Protein 4PD6 (pdb70)

Secondary structure (DSSP, 8-state):
-HHHHHHHHHHHHHHT-S-GGG--HHHHHHHHHHHHHHHHHHHTSHHHHHHHHHHHHHHHHHHHHHHHHHHHHHGGGGSTHHHHHHGGGG--HHHHTHHHHHHHHHHHHHHHHTTHHHHHHHHHHHHHHHHH---HHHHHHHHHTTTS-TTTGGGGGGGGSTT--HHHHHHHHHHHHS---HHHHHHHHHTT--HHHHHHHHHHHHHHHHHHHHHHS---S------SSHHHHHHHHHHHHHHHHHHHHHHHHHHHHHHHHHHHHHHHHHHTTT-TT--HHHHHHHHHHHHHHHTT--TTTHHHHHHHHHHHHHT-HHHHHHHHGGGGSTT-SS---HHHHHHHHHHT-S--STHHHHHHHHHHHHH-GGGHHHHHHHHHHHHHHHHHHHHHHHHHHHHH-

Nearest PDB structures (foldseek):
  4pd7-assembly1_A  TM=1.002E+00  e=6.234E-53  Vibrio cholerae O1 biovar El Tor str. N16961
  4pb1-assembly1_A  TM=1.002E+00  e=1.400E-52  Vibrio cholerae O1 biovar El Tor str. N16961
  5l2b-assembly1_B  TM=9.931E-01  e=7.502E-42  Neisseria wadsworthii 9715
  5u9w-assembly1_B  TM=9.889E-01  e=5.781E-40  Neisseria wadsworthii 9715
  5l2b-assembly1_C  TM=7.437E-01  e=1.881E-34  Neisseria wadsworthii 9715

Structure (mmCIF, N/CA/C/O backbone):
data_4PD6
#
_entry.id   4PD6
#
_cell.length_a   119.650
_cell.length_b   119.650
_cell.length_c   83.110
_cell.angle_alpha   90.00
_cell.angle_beta   90.00
_cell.angle_gamma   120.00
#
_symmetry.space_group_name_H-M   'P 63'
#
loop_
_entity.id
_entity.type
_entity.pdbx_description
1 polymer 'NupC family protein'
2 non-polymer URIDINE
3 non-polymer 'SODIUM ION'
4 non-polymer DECYL-BETA-D-MALTOPYRANOSIDE
5 water water
#
loop_
_atom_site.group_PDB
_atom_site.id
_atom_site.type_symbol
_atom_site.label_atom_id
_atom_site.label_alt_id
_atom_site.label_comp_id
_atom_site.label_asym_id
_atom_site.label_entity_id
_atom_site.label_seq_id
_atom_site.pdbx_PDB_ins_code
_atom_site.Cartn_x
_atom_site.Cartn_y
_atom_site.Cartn_z
_atom_site.occupancy
_atom_site.B_iso_or_equiv
_atom_site.auth_seq_id
_atom_site.auth_comp_id
_atom_site.auth_asym_id
_atom_site.auth_atom_id
_atom_site.pdbx_PDB_model_num
ATOM 1 N N . MET A 1 11 ? 38.484 8.935 1.717 1.00 78.93 5 MET A N 1
ATOM 2 C CA . MET A 1 11 ? 39.840 8.526 1.373 1.00 77.86 5 MET A CA 1
ATOM 3 C C . MET A 1 11 ? 39.828 7.247 0.538 1.00 75.56 5 MET A C 1
ATOM 4 O O . MET A 1 11 ? 40.706 7.031 -0.298 1.00 69.64 5 MET A O 1
ATOM 9 N N . SER A 1 12 ? 38.828 6.403 0.770 1.00 70.15 6 SER A N 1
ATOM 10 C CA . SER A 1 12 ? 38.675 5.173 0.002 1.00 62.92 6 SER A CA 1
ATOM 11 C C . SER A 1 12 ? 38.197 5.478 -1.415 1.00 62.21 6 SER A C 1
ATOM 12 O O . SER A 1 12 ? 38.710 4.922 -2.386 1.00 60.70 6 SER A O 1
ATOM 15 N N . CYS A 1 13 ? 37.218 6.372 -1.524 1.00 118.32 7 CYS A N 1
ATOM 16 C CA . CYS A 1 13 ? 36.668 6.754 -2.820 1.00 114.93 7 CYS A CA 1
ATOM 17 C C . CYS A 1 13 ? 37.706 7.474 -3.674 1.00 116.54 7 CYS A C 1
ATOM 18 O O . CYS A 1 13 ? 37.687 7.377 -4.901 1.00 118.12 7 CYS A O 1
ATOM 21 N N . CYS A 1 14 ? 38.609 8.200 -3.022 1.00 110.94 8 CYS A N 1
ATOM 22 C CA . CYS A 1 14 ? 39.725 8.821 -3.722 1.00 112.72 8 CYS A CA 1
ATOM 23 C C . CYS A 1 14 ? 40.690 7.745 -4.198 1.00 108.64 8 CYS A C 1
ATOM 24 O O . CYS A 1 14 ? 41.265 7.845 -5.281 1.00 103.43 8 CYS A O 1
ATOM 27 N N . GLY A 1 15 ? 40.855 6.713 -3.376 1.00 60.43 9 GLY A N 1
ATOM 28 C CA . GLY A 1 15 ? 41.683 5.575 -3.728 1.00 58.42 9 GLY A CA 1
ATOM 29 C C . GLY A 1 15 ? 41.166 4.892 -4.978 1.00 52.48 9 GLY A C 1
ATOM 30 O O . GLY A 1 15 ? 41.931 4.615 -5.901 1.00 51.58 9 GLY A O 1
ATOM 31 N N . MET A 1 16 ? 39.861 4.635 -5.010 1.00 46.13 10 MET A N 1
ATOM 32 C CA . MET A 1 16 ? 39.228 3.991 -6.157 1.00 48.88 10 MET A CA 1
ATOM 33 C C . MET A 1 16 ? 39.395 4.824 -7.421 1.00 52.95 10 MET A C 1
ATOM 34 O O . MET A 1 16 ? 39.670 4.287 -8.493 1.00 52.00 10 MET A O 1
ATOM 39 N N . ALA A 1 17 ? 39.232 6.138 -7.286 1.00 46.61 11 ALA A N 1
ATOM 40 C CA . ALA A 1 17 ? 39.349 7.053 -8.417 1.00 45.45 11 ALA A CA 1
ATOM 41 C C . ALA A 1 17 ? 40.763 7.064 -8.986 1.00 40.76 11 ALA A C 1
ATOM 42 O O . ALA A 1 17 ? 40.952 7.069 -10.202 1.00 40.45 11 ALA A O 1
ATOM 44 N N . VAL A 1 18 ? 41.755 7.072 -8.101 1.00 41.69 12 VAL A N 1
ATOM 45 C CA . VAL A 1 18 ? 43.154 7.081 -8.519 1.00 44.58 12 VAL A CA 1
ATOM 46 C C . VAL A 1 18 ? 43.524 5.783 -9.245 1.00 45.98 12 VAL A C 1
ATOM 47 O O . VAL A 1 18 ? 44.209 5.810 -10.270 1.00 42.65 12 VAL A O 1
ATOM 51 N N . LEU A 1 19 ? 43.060 4.653 -8.718 1.00 44.93 13 LEU A N 1
ATOM 52 C CA . LEU A 1 19 ? 43.315 3.356 -9.341 1.00 42.78 13 LEU A CA 1
ATOM 53 C C . LEU A 1 19 ? 42.715 3.296 -10.744 1.00 42.27 13 LEU A C 1
ATOM 54 O O . LEU A 1 19 ? 43.375 2.872 -11.694 1.00 40.68 13 LEU A O 1
ATOM 59 N N . LEU A 1 20 ? 41.464 3.732 -10.865 1.00 46.20 14 LEU A N 1
ATOM 60 C CA . LEU A 1 20 ? 40.791 3.788 -12.159 1.00 43.00 14 LEU A CA 1
ATOM 61 C C . LEU A 1 20 ? 41.518 4.732 -13.108 1.00 44.71 14 LEU A C 1
ATOM 62 O O . LEU A 1 20 ? 41.664 4.445 -14.298 1.00 42.80 14 LEU A O 1
ATOM 67 N N . GLY A 1 21 ? 41.981 5.856 -12.570 1.00 44.15 15 GLY A N 1
ATOM 68 C CA . GLY A 1 21 ? 42.664 6.863 -13.361 1.00 41.58 15 GLY A CA 1
ATOM 69 C C . GLY A 1 21 ? 43.990 6.386 -13.916 1.00 43.57 15 GLY A C 1
ATOM 70 O O . GLY A 1 21 ? 44.336 6.694 -15.056 1.00 46.93 15 GLY A O 1
ATOM 71 N N . ILE A 1 22 ? 44.736 5.641 -13.105 1.00 46.61 16 ILE A N 1
ATOM 72 C CA . ILE A 1 22 ? 46.006 5.066 -13.539 1.00 42.83 16 ILE A CA 1
ATOM 73 C C . ILE A 1 22 ? 45.791 4.158 -14.746 1.00 39.50 16 ILE A C 1
ATOM 74 O O . ILE A 1 22 ? 46.542 4.210 -15.720 1.00 40.72 16 ILE A O 1
ATOM 79 N N . ALA A 1 23 ? 44.745 3.340 -14.678 1.00 42.68 17 ALA A N 1
ATOM 80 C CA . ALA A 1 23 ? 44.404 2.422 -15.758 1.00 42.54 17 ALA A CA 1
ATOM 81 C C . ALA A 1 23 ? 44.054 3.172 -17.041 1.00 41.52 17 ALA A C 1
ATOM 82 O O . ALA A 1 23 ? 44.449 2.766 -18.133 1.00 37.04 17 ALA A O 1
ATOM 84 N N . VAL A 1 24 ? 43.305 4.264 -16.903 1.00 41.94 18 VAL A N 1
ATOM 85 C CA . VAL A 1 24 ? 42.932 5.080 -18.054 1.00 44.35 18 VAL A CA 1
ATOM 86 C C . VAL A 1 24 ? 44.168 5.726 -18.671 1.00 44.70 18 VAL A C 1
ATOM 87 O O . VAL A 1 24 ? 44.315 5.765 -19.891 1.00 46.10 18 VAL A O 1
ATOM 91 N N . LEU A 1 25 ? 45.062 6.219 -17.820 1.00 43.88 19 LEU A N 1
ATOM 92 C CA . LEU A 1 25 ? 46.312 6.813 -18.283 1.00 48.79 19 LEU A CA 1
ATOM 93 C C . LEU A 1 25 ? 47.163 5.815 -19.065 1.00 49.52 19 LEU A C 1
ATOM 94 O O . LEU A 1 25 ? 47.875 6.187 -19.998 1.00 51.89 19 LEU A O 1
ATOM 99 N N . LEU A 1 26 ? 47.081 4.544 -18.681 1.00 50.45 20 LEU A N 1
ATOM 100 C CA . LEU A 1 26 ? 47.915 3.507 -19.281 1.00 45.69 20 LEU A CA 1
ATOM 101 C C . LEU A 1 26 ? 47.225 2.797 -20.440 1.00 41.47 20 LEU A C 1
ATOM 102 O O . LEU A 1 26 ? 47.815 1.920 -21.070 1.00 41.18 20 LEU A O 1
ATOM 107 N N . SER A 1 27 ? 45.983 3.180 -20.718 1.00 42.95 21 SER A N 1
ATOM 108 C CA . SER A 1 27 ? 45.180 2.527 -21.751 1.00 42.21 21 SER A CA 1
ATOM 109 C C . SER A 1 27 ? 45.839 2.547 -23.127 1.00 42.08 21 SER A C 1
ATOM 110 O O . SER A 1 27 ? 46.518 3.508 -23.488 1.00 49.21 21 SER A O 1
ATOM 113 N N . SER A 1 28 ? 45.630 1.477 -23.891 1.00 46.06 22 SER A N 1
ATOM 114 C CA . SER A 1 28 ? 46.132 1.405 -25.259 1.00 46.04 22 SER A CA 1
ATOM 115 C C . SER A 1 28 ? 45.367 2.376 -26.150 1.00 51.30 22 SER A C 1
ATOM 116 O O . SER A 1 28 ? 45.880 2.832 -27.171 1.00 47.74 22 SER A O 1
ATOM 119 N N . ASN A 1 29 ? 44.134 2.676 -25.750 1.00 46.69 23 ASN A N 1
ATOM 120 C CA . ASN A 1 29 ? 43.273 3.614 -26.466 1.00 43.69 23 ASN A CA 1
ATOM 121 C C . ASN A 1 29 ? 42.078 4.010 -25.602 1.00 45.16 23 ASN A C 1
ATOM 122 O O . ASN A 1 29 ? 41.069 3.305 -25.566 1.00 45.77 23 ASN A O 1
ATOM 127 N N . ARG A 1 30 ? 42.194 5.144 -24.917 1.00 52.74 24 ARG A N 1
ATOM 128 C CA . ARG A 1 30 ? 41.146 5.623 -24.017 1.00 49.50 24 ARG A CA 1
ATOM 129 C C . ARG A 1 30 ? 39.815 5.843 -24.726 1.00 48.57 24 ARG A C 1
ATOM 130 O O . ARG A 1 30 ? 38.752 5.712 -24.120 1.00 54.18 24 ARG A O 1
ATOM 138 N N . LYS A 1 31 ? 39.874 6.177 -26.010 1.00 44.24 25 LYS A N 1
ATOM 139 C CA . LYS A 1 31 ? 38.665 6.466 -26.774 1.00 51.56 25 LYS A CA 1
ATOM 140 C C . LYS A 1 31 ? 37.899 5.199 -27.142 1.00 50.26 25 LYS A C 1
ATOM 141 O O . LYS A 1 31 ? 36.705 5.252 -27.437 1.00 57.66 25 LYS A O 1
ATOM 143 N N . ALA A 1 32 ? 38.588 4.062 -27.121 1.00 51.79 26 ALA A N 1
ATOM 144 C CA . ALA A 1 32 ? 37.968 2.786 -27.458 1.00 45.03 26 ALA A CA 1
ATOM 145 C C . ALA A 1 32 ? 37.339 2.135 -26.231 1.00 45.84 26 ALA A C 1
ATOM 146 O O . ALA A 1 32 ? 36.663 1.111 -26.340 1.00 48.63 26 ALA A O 1
ATOM 148 N N . ILE A 1 33 ? 37.563 2.735 -25.065 1.00 41.96 27 ILE A N 1
ATOM 149 C CA . ILE A 1 33 ? 37.029 2.210 -23.812 1.00 45.34 27 ILE A CA 1
ATOM 150 C C . ILE A 1 33 ? 35.506 2.156 -23.830 1.00 48.71 27 ILE A C 1
ATOM 151 O O . ILE A 1 33 ? 34.838 3.170 -24.037 1.00 56.27 27 ILE A O 1
ATOM 156 N N . ASN A 1 34 ? 34.966 0.959 -23.617 1.00 47.69 28 ASN A N 1
ATOM 157 C CA . ASN A 1 34 ? 33.524 0.752 -23.570 1.00 42.89 28 ASN A CA 1
ATOM 158 C C . ASN A 1 34 ? 32.991 1.017 -22.166 1.00 49.20 28 ASN A C 1
ATOM 159 O O . ASN A 1 34 ? 33.289 0.276 -21.229 1.00 52.29 28 ASN A O 1
ATOM 164 N N . LEU A 1 35 ? 32.195 2.074 -22.031 1.00 45.92 29 LEU A N 1
ATOM 165 C CA . LEU A 1 35 ? 31.705 2.516 -20.728 1.00 46.49 29 LEU A CA 1
ATOM 166 C C . LEU A 1 35 ? 30.738 1.519 -20.095 1.00 44.01 29 LEU A C 1
ATOM 167 O O . LEU A 1 35 ? 30.658 1.421 -18.871 1.00 44.35 29 LEU A O 1
ATOM 172 N N . ARG A 1 36 ? 29.996 0.793 -20.923 1.00 48.51 30 ARG A N 1
ATOM 173 C CA . ARG A 1 36 ? 29.114 -0.252 -20.417 1.00 52.52 30 ARG A CA 1
ATOM 174 C C . ARG A 1 36 ? 29.937 -1.364 -19.780 1.00 50.28 30 ARG A C 1
ATOM 175 O O . ARG A 1 36 ? 29.626 -1.838 -18.688 1.00 47.99 30 ARG A O 1
ATOM 183 N N . THR A 1 37 ? 30.995 -1.767 -20.474 1.00 46.19 31 THR A N 1
ATOM 184 C CA . THR A 1 37 ? 31.850 -2.854 -20.017 1.00 43.75 31 THR A CA 1
ATOM 185 C C . THR A 1 37 ? 32.561 -2.513 -18.711 1.00 46.09 31 THR A C 1
ATOM 186 O O . THR A 1 37 ? 32.439 -3.240 -17.726 1.00 44.68 31 THR A O 1
ATOM 190 N N . VAL A 1 38 ? 33.295 -1.403 -18.703 1.00 38.53 32 VAL A N 1
ATOM 191 C CA . VAL A 1 38 ? 34.088 -1.030 -17.536 1.00 40.38 32 VAL A CA 1
ATOM 192 C C . VAL A 1 38 ? 33.232 -0.420 -16.430 1.00 43.28 32 VAL A C 1
ATOM 193 O O . VAL A 1 38 ? 33.573 -0.515 -15.253 1.00 44.24 32 VAL A O 1
ATOM 197 N N . GLY A 1 39 ? 32.119 0.200 -16.802 1.00 47.30 33 GLY A N 1
ATOM 198 C CA . GLY A 1 39 ? 31.211 0.745 -15.813 1.00 40.64 33 GLY A CA 1
ATOM 199 C C . GLY A 1 39 ? 30.505 -0.386 -15.093 1.00 45.05 33 GLY A C 1
ATOM 200 O O . GLY A 1 39 ? 30.369 -0.376 -13.871 1.00 44.86 33 GLY A O 1
ATOM 201 N N . GLY A 1 40 ? 30.061 -1.373 -15.862 1.00 39.18 34 GLY A N 1
ATOM 202 C CA . GLY A 1 40 ? 29.398 -2.533 -15.297 1.00 43.13 34 GLY A CA 1
ATOM 203 C C . GLY A 1 40 ? 30.334 -3.412 -14.486 1.00 45.77 34 GLY A C 1
ATOM 204 O O . GLY A 1 40 ? 29.935 -3.971 -13.464 1.00 44.32 34 GLY A O 1
ATOM 205 N N . ALA A 1 41 ? 31.579 -3.534 -14.941 1.00 42.88 35 ALA A N 1
ATOM 206 C CA . ALA A 1 41 ? 32.568 -4.366 -14.261 1.00 39.52 35 ALA A CA 1
ATOM 207 C C . ALA A 1 41 ? 32.877 -3.820 -12.872 1.00 40.26 35 ALA A C 1
ATOM 208 O O . ALA A 1 41 ? 32.919 -4.570 -11.899 1.00 40.72 35 ALA A O 1
ATOM 210 N N . PHE A 1 42 ? 33.087 -2.510 -12.784 1.00 45.27 36 PHE A N 1
ATOM 211 C CA . PHE A 1 42 ? 33.324 -1.866 -11.498 1.00 46.21 36 PHE A CA 1
ATOM 212 C C . PHE A 1 42 ? 32.091 -1.956 -10.609 1.00 43.97 36 PHE A C 1
ATOM 213 O O . PHE A 1 42 ? 32.201 -2.150 -9.399 1.00 45.39 36 PHE A O 1
ATOM 221 N N . ALA A 1 43 ? 30.920 -1.806 -11.221 1.00 46.90 37 ALA A N 1
ATOM 222 C CA . ALA A 1 43 ? 29.658 -1.879 -10.498 1.00 48.12 37 ALA A CA 1
ATOM 223 C C . ALA A 1 43 ? 29.487 -3.248 -9.854 1.00 46.19 37 ALA A C 1
ATOM 224 O O . ALA A 1 43 ? 29.050 -3.353 -8.711 1.00 48.21 37 ALA A O 1
ATOM 226 N N . ILE A 1 44 ? 29.849 -4.294 -10.589 1.00 48.49 38 ILE A N 1
ATOM 227 C CA . ILE A 1 44 ? 29.743 -5.657 -10.079 1.00 46.60 38 ILE A CA 1
ATOM 228 C C . ILE A 1 44 ? 30.745 -5.914 -8.955 1.00 41.83 38 ILE A C 1
ATOM 229 O O . ILE A 1 44 ? 30.382 -6.464 -7.916 1.00 43.24 38 ILE A O 1
ATOM 234 N N . GLN A 1 45 ? 31.997 -5.507 -9.153 1.00 44.66 39 GLN A N 1
ATOM 235 C CA . GLN A 1 45 ? 33.022 -5.712 -8.133 1.00 49.16 39 GLN A CA 1
ATOM 236 C C . GLN A 1 45 ? 32.683 -4.941 -6.862 1.00 48.79 39 GLN A C 1
ATOM 237 O O . GLN A 1 45 ? 32.872 -5.441 -5.755 1.00 46.39 39 GLN A O 1
ATOM 243 N N . PHE A 1 46 ? 32.178 -3.722 -7.031 1.00 47.04 40 PHE A N 1
ATOM 244 C CA . PHE A 1 46 ? 31.775 -2.896 -5.898 1.00 48.23 40 PHE A CA 1
ATOM 245 C C . PHE A 1 46 ? 30.554 -3.481 -5.193 1.00 48.03 40 PHE A C 1
ATOM 246 O O . PHE A 1 46 ? 30.520 -3.564 -3.966 1.00 44.73 40 PHE A O 1
ATOM 254 N N . SER A 1 47 ? 29.555 -3.883 -5.974 1.00 48.30 41 SER A N 1
ATOM 255 C CA . SER A 1 47 ? 28.308 -4.405 -5.419 1.00 52.24 41 SER A CA 1
ATOM 256 C C . SER A 1 47 ? 28.508 -5.758 -4.751 1.00 53.69 41 SER A C 1
ATOM 257 O O . SER A 1 47 ? 27.912 -6.037 -3.709 1.00 52.95 41 SER A O 1
ATOM 260 N N . LEU A 1 48 ? 29.336 -6.599 -5.366 1.00 53.82 42 LEU A N 1
ATOM 261 C CA . LEU A 1 48 ? 29.681 -7.896 -4.797 1.00 50.24 42 LEU A CA 1
ATOM 262 C C . LEU A 1 48 ? 30.267 -7.696 -3.406 1.00 51.37 42 LEU A C 1
ATOM 263 O O . LEU A 1 48 ? 29.872 -8.368 -2.454 1.00 50.81 42 LEU A O 1
ATOM 268 N N . GLY A 1 49 ? 31.193 -6.749 -3.295 1.00 44.07 43 GLY A N 1
ATOM 269 C CA . GLY A 1 49 ? 31.799 -6.410 -2.021 1.00 47.97 43 GLY A CA 1
ATOM 270 C C . GLY A 1 49 ? 30.787 -5.886 -1.021 1.00 51.09 43 GLY A C 1
ATOM 271 O O . GLY A 1 49 ? 30.819 -6.256 0.150 1.00 51.87 43 GLY A O 1
ATOM 272 N N . ALA A 1 50 ? 29.889 -5.020 -1.481 1.00 56.11 44 ALA A N 1
ATOM 273 C CA . ALA A 1 50 ? 28.822 -4.495 -0.634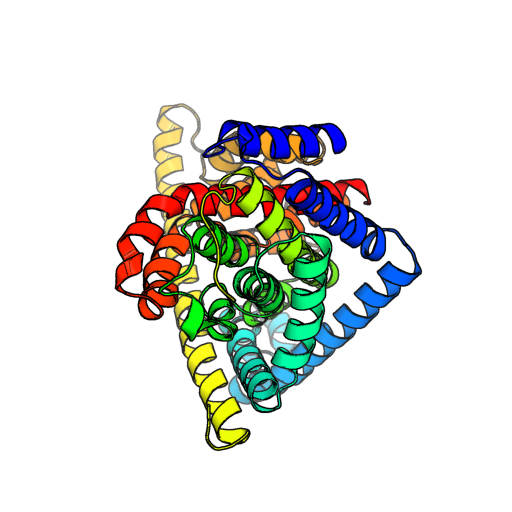 1.00 53.54 44 ALA A CA 1
ATOM 274 C C . ALA A 1 50 ? 27.951 -5.626 -0.112 1.00 52.33 44 ALA A C 1
ATOM 275 O O . ALA A 1 50 ? 27.616 -5.679 1.071 1.00 59.53 44 ALA A O 1
ATOM 277 N N . PHE A 1 51 ? 27.596 -6.534 -1.012 1.00 46.27 45 PHE A N 1
ATOM 278 C CA . PHE A 1 51 ? 26.690 -7.628 -0.697 1.00 50.33 45 PHE A CA 1
ATOM 279 C C . PHE A 1 51 ? 27.250 -8.573 0.368 1.00 54.84 45 PHE A C 1
ATOM 280 O O . PHE A 1 51 ? 26.570 -8.870 1.348 1.00 56.94 45 PHE A O 1
ATOM 288 N N . ILE A 1 52 ? 28.489 -9.026 0.192 1.00 54.34 46 ILE A N 1
ATOM 289 C CA . ILE A 1 52 ? 29.043 -10.061 1.065 1.00 52.28 46 ILE A CA 1
ATOM 290 C C . ILE A 1 52 ? 29.836 -9.527 2.261 1.00 54.32 46 ILE A C 1
ATOM 291 O O . ILE A 1 52 ? 30.120 -10.276 3.196 1.00 56.54 46 ILE A O 1
ATOM 296 N N . LEU A 1 53 ? 30.189 -8.246 2.244 1.00 52.47 47 LEU A N 1
ATOM 297 C CA . LEU A 1 53 ? 30.963 -7.673 3.345 1.00 55.20 47 LEU A CA 1
ATOM 298 C C . LEU A 1 53 ? 30.140 -6.724 4.213 1.00 57.76 47 LEU A C 1
ATOM 299 O O . LEU A 1 53 ? 30.544 -6.386 5.325 1.00 54.71 47 LEU A O 1
ATOM 304 N N . TYR A 1 54 ? 28.990 -6.295 3.705 1.00 63.82 48 TYR A N 1
ATOM 305 C CA . TYR A 1 54 ? 28.182 -5.297 4.399 1.00 73.46 48 TYR A CA 1
ATOM 306 C C . TYR A 1 54 ? 26.739 -5.754 4.612 1.00 74.98 48 TYR A C 1
ATOM 307 O O . TYR A 1 54 ? 26.213 -5.672 5.722 1.00 79.87 48 TYR A O 1
ATOM 309 N N . VAL A 1 55 ? 26.099 -6.228 3.547 1.00 56.06 49 VAL A N 1
ATOM 310 C CA . VAL A 1 55 ? 24.716 -6.689 3.631 1.00 61.09 49 VAL A CA 1
ATOM 311 C C . VAL A 1 55 ? 24.619 -7.987 4.429 1.00 62.45 49 VAL A C 1
ATOM 312 O O . VAL A 1 55 ? 25.271 -8.974 4.089 1.00 62.00 49 VAL A O 1
ATOM 316 N N . PRO A 1 56 ? 23.803 -7.981 5.498 1.00 75.37 50 PRO A N 1
ATOM 317 C CA . PRO A 1 56 ? 23.617 -9.098 6.432 1.00 72.42 50 PRO A CA 1
ATOM 318 C C . PRO A 1 56 ? 23.425 -10.456 5.760 1.00 68.53 50 PRO A C 1
ATOM 319 O O . PRO A 1 56 ? 24.115 -11.407 6.125 1.00 72.71 50 PRO A O 1
ATOM 323 N N . TRP A 1 57 ? 22.509 -10.545 4.800 1.00 66.78 51 TRP A N 1
ATOM 324 C CA . TRP A 1 57 ? 22.257 -11.810 4.114 1.00 68.32 51 TRP A CA 1
ATOM 325 C C . TRP A 1 57 ? 23.485 -12.280 3.341 1.00 66.42 51 TRP A C 1
ATOM 326 O O . TRP A 1 57 ? 23.770 -13.476 3.278 1.00 64.08 51 TRP A O 1
ATOM 328 N N . GLY A 1 58 ? 24.204 -11.333 2.748 1.00 67.66 52 GLY A N 1
ATOM 329 C CA . GLY A 1 58 ? 25.402 -11.650 1.995 1.00 68.21 52 GLY A CA 1
ATOM 330 C C . GLY A 1 58 ? 26.537 -12.082 2.901 1.00 63.70 52 GLY A C 1
ATOM 331 O O . GLY A 1 58 ? 27.266 -13.023 2.587 1.00 59.01 52 GLY A O 1
ATOM 332 N N . GLN A 1 59 ? 26.686 -11.388 4.027 1.00 63.86 53 GLN A N 1
ATOM 333 C CA . GLN A 1 59 ? 27.676 -11.750 5.036 1.00 63.69 53 GLN A CA 1
ATOM 334 C C . GLN A 1 59 ? 27.468 -13.184 5.507 1.00 67.55 53 GLN A C 1
ATOM 335 O O . GLN A 1 59 ? 28.428 -13.902 5.788 1.00 65.59 53 GLN A O 1
ATOM 341 N N . GLU A 1 60 ? 26.206 -13.593 5.585 1.00 56.88 54 GLU A N 1
ATOM 342 C CA . GLU A 1 60 ? 25.855 -14.934 6.037 1.00 60.03 54 GLU A CA 1
ATOM 343 C C . GLU A 1 60 ? 26.129 -15.984 4.967 1.00 54.10 54 GLU A C 1
ATOM 344 O O . GLU A 1 60 ? 26.494 -17.115 5.282 1.00 53.12 54 GLU A O 1
ATOM 346 N N . LEU A 1 61 ? 25.944 -15.614 3.704 1.00 57.85 55 LEU A N 1
ATOM 347 C CA . LEU A 1 61 ? 26.266 -16.516 2.603 1.00 63.02 55 LEU A CA 1
ATOM 348 C C . LEU A 1 61 ? 27.774 -16.721 2.512 1.00 57.65 55 LEU A C 1
ATOM 349 O O . LEU A 1 61 ? 28.250 -17.840 2.318 1.00 51.48 55 LEU A O 1
ATOM 351 N N . LEU A 1 62 ? 28.517 -15.628 2.656 1.00 49.44 56 LEU A N 1
ATOM 352 C CA . LEU A 1 62 ? 29.971 -15.676 2.657 1.00 49.28 56 LEU A CA 1
ATOM 353 C C . LEU A 1 62 ? 30.475 -16.521 3.824 1.00 50.86 56 LEU A C 1
ATOM 354 O O . LEU A 1 62 ? 31.344 -17.378 3.653 1.00 44.32 56 LEU A O 1
ATOM 359 N N . ARG A 1 63 ? 29.913 -16.279 5.007 1.00 52.80 57 ARG A N 1
ATOM 360 C CA . ARG A 1 63 ? 30.272 -17.031 6.204 1.00 55.23 57 ARG A CA 1
ATOM 361 C C . ARG A 1 63 ? 29.971 -18.513 6.026 1.00 54.73 57 ARG A C 1
ATOM 362 O O . ARG A 1 63 ? 30.763 -19.367 6.423 1.00 55.22 57 ARG A O 1
ATOM 364 N N . GLY A 1 64 ? 28.823 -18.810 5.424 1.00 50.45 58 GLY A N 1
ATOM 365 C CA . GLY A 1 64 ? 28.422 -20.183 5.178 1.00 50.89 58 GLY A CA 1
ATOM 366 C C . GLY A 1 64 ? 29.341 -20.888 4.199 1.00 53.02 58 GLY A C 1
ATOM 367 O O . GLY A 1 64 ? 29.730 -22.035 4.418 1.00 46.33 58 GLY A O 1
ATOM 368 N N . PHE A 1 65 ? 29.683 -20.197 3.116 1.00 57.53 59 PHE A N 1
ATOM 369 C CA . PHE A 1 65 ? 30.599 -20.727 2.111 1.00 55.38 59 PHE A CA 1
ATOM 370 C C . PHE A 1 65 ? 31.976 -20.978 2.717 1.00 54.22 59 PHE A C 1
ATOM 371 O O . PHE A 1 65 ? 32.594 -22.014 2.474 1.00 53.20 59 PHE A O 1
ATOM 379 N N . SER A 1 66 ? 32.443 -20.022 3.514 1.00 47.35 60 SER A N 1
ATOM 380 C CA . SER A 1 66 ? 33.760 -20.100 4.134 1.00 46.64 60 SER A CA 1
ATOM 381 C C . SER A 1 66 ? 33.866 -21.249 5.132 1.00 48.42 60 SER A C 1
ATOM 382 O O . SER A 1 66 ? 34.918 -21.880 5.252 1.00 43.58 60 SER A O 1
ATOM 385 N N . ASP A 1 67 ? 32.777 -21.509 5.850 1.00 53.97 61 ASP A N 1
ATOM 386 C CA . ASP A 1 67 ? 32.743 -22.597 6.822 1.00 50.76 61 ASP A CA 1
ATOM 387 C C . ASP A 1 67 ? 32.810 -23.951 6.129 1.00 46.45 61 ASP A C 1
ATOM 388 O O . ASP A 1 67 ? 33.421 -24.888 6.639 1.00 46.51 61 ASP A O 1
ATOM 393 N N . ALA A 1 68 ? 32.176 -24.047 4.964 1.00 42.95 62 ALA A N 1
ATOM 394 C CA . ALA A 1 68 ? 32.236 -25.259 4.157 1.00 44.25 62 ALA A CA 1
ATOM 395 C C . ALA A 1 68 ? 33.660 -25.507 3.670 1.00 44.60 62 ALA A C 1
ATOM 396 O O . ALA A 1 68 ? 34.162 -26.630 3.735 1.00 46.10 62 ALA A O 1
ATOM 398 N N . VAL A 1 69 ? 34.299 -24.449 3.179 1.00 40.25 63 VAL A N 1
ATOM 399 C CA . VAL A 1 69 ? 35.692 -24.511 2.756 1.00 41.23 63 VAL A CA 1
ATOM 400 C C . VAL A 1 69 ? 36.585 -24.947 3.915 1.00 41.90 63 VAL A C 1
ATOM 401 O O . VAL A 1 69 ? 37.482 -25.775 3.746 1.00 41.15 63 VAL A O 1
ATOM 405 N N . SER A 1 70 ? 36.323 -24.393 5.094 1.00 43.86 64 SER A N 1
ATOM 406 C CA . SER A 1 70 ? 37.062 -24.755 6.299 1.00 42.57 64 SER A CA 1
ATOM 407 C C . SER A 1 70 ? 36.872 -26.231 6.639 1.00 39.41 64 SER A C 1
ATOM 408 O O . SER A 1 70 ? 37.809 -26.905 7.066 1.00 40.62 64 SER A O 1
ATOM 411 N N . ASN A 1 71 ? 35.654 -26.727 6.445 1.00 38.09 65 ASN A N 1
ATOM 412 C CA . ASN A 1 71 ? 35.353 -28.132 6.694 1.00 39.15 65 ASN A CA 1
ATOM 413 C C . ASN A 1 71 ? 36.065 -29.050 5.704 1.00 38.57 65 ASN A C 1
ATOM 414 O O . ASN A 1 71 ? 36.579 -30.104 6.080 1.00 40.44 65 ASN A O 1
ATOM 419 N N . VAL A 1 72 ? 36.095 -28.642 4.439 1.00 42.37 66 VAL A N 1
ATOM 420 C CA . VAL A 1 72 ? 36.770 -29.412 3.399 1.00 39.33 66 VAL A CA 1
ATOM 421 C C . VAL A 1 72 ? 38.271 -29.505 3.671 1.00 37.13 66 VAL A C 1
ATOM 422 O O . VAL A 1 72 ? 38.875 -30.566 3.507 1.00 38.66 66 VAL A O 1
ATOM 426 N N . ILE A 1 73 ? 38.864 -28.393 4.095 1.00 40.87 67 ILE A N 1
ATOM 427 C CA . ILE A 1 73 ? 40.270 -28.374 4.481 1.00 37.35 67 ILE A CA 1
ATOM 428 C C . ILE A 1 73 ? 40.548 -29.392 5.590 1.00 39.61 67 ILE A C 1
ATOM 429 O O . ILE A 1 73 ? 41.502 -30.171 5.512 1.00 41.25 67 ILE A O 1
ATOM 434 N N . ASN A 1 74 ? 39.698 -29.386 6.613 1.00 42.98 68 ASN A N 1
ATOM 435 C CA . ASN A 1 74 ? 39.849 -30.287 7.751 1.00 39.59 68 ASN A CA 1
ATOM 436 C C . ASN A 1 74 ? 39.728 -31.759 7.366 1.00 38.14 68 ASN A C 1
ATOM 437 O O . ASN A 1 74 ? 40.437 -32.606 7.905 1.00 39.59 68 ASN A O 1
ATOM 442 N N . TYR A 1 75 ? 38.829 -32.060 6.434 1.00 35.69 69 TYR A N 1
ATOM 443 C CA . TYR A 1 75 ? 38.701 -33.419 5.915 1.00 41.21 69 TYR A CA 1
ATOM 444 C C . TYR A 1 75 ? 39.975 -33.846 5.193 1.00 42.30 69 TYR A C 1
ATOM 445 O O . TYR A 1 75 ? 40.469 -34.957 5.387 1.00 42.91 69 TYR A O 1
ATOM 454 N N . GLY A 1 76 ? 40.501 -32.952 4.361 1.00 40.52 70 GLY A N 1
ATOM 455 C CA . GLY A 1 76 ? 41.724 -33.216 3.628 1.00 37.39 70 GLY A CA 1
ATOM 456 C C . GLY A 1 76 ? 42.913 -33.459 4.536 1.00 42.49 70 GLY A C 1
ATOM 457 O O . GLY A 1 76 ? 43.835 -34.190 4.176 1.00 43.91 70 GLY A O 1
ATOM 458 N N . ASN A 1 77 ? 42.887 -32.857 5.722 1.00 38.01 71 ASN A N 1
ATOM 459 C CA . ASN A 1 77 ? 43.977 -33.002 6.685 1.00 38.13 71 ASN A CA 1
ATOM 460 C C . ASN A 1 77 ? 44.063 -34.400 7.297 1.00 38.19 71 ASN A C 1
ATOM 461 O O . ASN A 1 77 ? 45.028 -34.719 7.993 1.00 38.19 71 ASN A O 1
ATOM 466 N N . ASP A 1 78 ? 43.058 -35.231 7.042 1.00 34.68 72 ASP A N 1
ATOM 467 C CA . ASP A 1 78 ? 43.103 -36.626 7.472 1.00 32.89 72 ASP A CA 1
ATOM 468 C C . ASP A 1 78 ? 44.162 -37.389 6.686 1.00 35.03 72 ASP A C 1
ATOM 469 O O . ASP A 1 78 ? 44.820 -38.284 7.217 1.00 36.67 72 ASP A O 1
ATOM 474 N N . GLY A 1 79 ? 44.316 -37.035 5.413 1.00 38.59 73 GLY A N 1
ATOM 475 C CA . GLY A 1 79 ? 45.348 -37.626 4.580 1.00 32.58 73 GLY A CA 1
ATOM 476 C C . GLY A 1 79 ? 46.721 -37.214 5.068 1.00 36.79 73 GLY A C 1
ATOM 477 O O . GLY A 1 79 ? 47.655 -38.014 5.083 1.00 32.92 73 GLY A O 1
ATOM 478 N N . THR A 1 80 ? 46.838 -35.953 5.471 1.00 33.84 74 THR A N 1
ATOM 479 C CA . THR A 1 80 ? 48.076 -35.430 6.034 1.00 35.96 74 THR A CA 1
ATOM 480 C C . THR A 1 80 ? 48.426 -36.144 7.332 1.00 34.16 74 THR A C 1
ATOM 481 O O . THR A 1 80 ? 49.579 -36.519 7.561 1.00 36.29 74 THR A O 1
ATOM 485 N N . SER A 1 81 ? 47.418 -36.326 8.180 1.00 40.99 75 SER A N 1
ATOM 486 C CA . SER A 1 81 ? 47.598 -37.012 9.452 1.00 40.23 75 SER A CA 1
ATOM 487 C C . SER A 1 81 ? 48.109 -38.434 9.263 1.00 38.49 75 SER A C 1
ATOM 488 O O . SER A 1 81 ? 48.938 -38.903 10.040 1.00 42.47 75 SER A O 1
ATOM 491 N N . PHE A 1 82 ? 47.613 -39.118 8.238 1.00 35.95 76 PHE A N 1
ATOM 492 C CA . PHE A 1 82 ? 48.071 -40.475 7.962 1.00 32.13 76 PHE A CA 1
ATOM 493 C C . PHE A 1 82 ? 49.551 -40.510 7.609 1.00 37.46 76 PHE A C 1
ATOM 494 O O . PHE A 1 82 ? 50.287 -41.379 8.075 1.00 37.91 76 PHE A O 1
ATOM 502 N N . LEU A 1 83 ? 49.981 -39.574 6.770 1.00 40.97 77 LEU A N 1
ATOM 503 C CA . LEU A 1 83 ? 51.340 -39.610 6.247 1.00 38.19 77 LEU A CA 1
ATOM 504 C C . LEU A 1 83 ? 52.376 -39.139 7.263 1.00 37.32 77 LEU A C 1
ATOM 505 O O . LEU A 1 83 ? 53.476 -39.684 7.322 1.00 37.47 77 LEU A O 1
ATOM 510 N N . PHE A 1 84 ? 52.029 -38.137 8.065 1.00 32.58 78 PHE A N 1
ATOM 511 C CA . PHE A 1 84 ? 53.019 -37.512 8.941 1.00 36.10 78 PHE A CA 1
ATOM 512 C C . PHE A 1 84 ? 52.764 -37.724 10.434 1.00 38.31 78 PHE A C 1
ATOM 513 O O . PHE A 1 84 ? 53.582 -37.328 11.265 1.00 39.15 78 PHE A O 1
ATOM 521 N N . GLY A 1 85 ? 51.637 -38.352 10.763 1.00 40.90 79 GLY A N 1
ATOM 522 C CA . GLY A 1 85 ? 51.344 -38.784 12.122 1.00 38.04 79 GLY A CA 1
ATOM 523 C C . GLY A 1 85 ? 51.564 -37.768 13.228 1.00 41.62 79 GLY A C 1
ATOM 524 O O . GLY A 1 85 ? 50.964 -36.694 13.232 1.00 46.00 79 GLY A O 1
ATOM 525 N N . GLY A 1 86 ? 52.440 -38.116 14.166 1.00 41.19 80 GLY A N 1
ATOM 526 C CA . GLY A 1 86 ? 52.698 -37.289 15.330 1.00 42.13 80 GLY A CA 1
ATOM 527 C C . GLY A 1 86 ? 53.224 -35.901 15.023 1.00 45.78 80 GLY A C 1
ATOM 528 O O . GLY A 1 86 ? 53.041 -34.978 15.816 1.00 44.60 80 GLY A O 1
ATOM 529 N N . LEU A 1 87 ? 53.865 -35.745 13.868 1.00 39.60 81 LEU A N 1
ATOM 530 C CA . LEU A 1 87 ? 54.487 -34.474 13.502 1.00 35.13 81 LEU A CA 1
ATOM 531 C C . LEU A 1 87 ? 53.466 -33.400 13.140 1.00 37.92 81 LEU A C 1
ATOM 532 O O . LEU A 1 87 ? 53.814 -32.228 13.009 1.00 40.10 81 LEU A O 1
ATOM 537 N N . VAL A 1 88 ? 52.208 -33.799 12.971 1.00 38.45 82 VAL A N 1
ATOM 538 C CA . VAL A 1 88 ? 51.127 -32.833 12.793 1.00 41.44 82 VAL A CA 1
ATOM 539 C C . VAL A 1 88 ? 50.055 -33.019 13.866 1.00 41.10 82 VAL A C 1
ATOM 540 O O . VAL A 1 88 ? 48.874 -32.750 13.638 1.00 43.15 82 VAL A O 1
ATOM 544 N N . SER A 1 89 ? 50.479 -33.479 15.038 1.00 40.86 83 SER A N 1
ATOM 545 C CA . SER A 1 89 ? 49.572 -33.671 16.164 1.00 43.30 83 SER A CA 1
ATOM 546 C C . SER A 1 89 ? 49.748 -32.547 17.176 1.00 45.34 83 SER A C 1
ATOM 547 O O . SER A 1 89 ? 50.669 -31.738 17.061 1.00 41.66 83 SER A O 1
ATOM 550 N N . GLY A 1 90 ? 48.867 -32.508 18.171 1.00 45.93 84 GLY A N 1
ATOM 551 C CA . GLY A 1 90 ? 48.912 -31.480 19.196 1.00 38.20 84 GLY A CA 1
ATOM 552 C C . GLY A 1 90 ? 50.143 -31.579 20.075 1.00 46.68 84 GLY A C 1
ATOM 553 O O . GLY A 1 90 ? 50.547 -30.604 20.709 1.00 54.90 84 GLY A O 1
ATOM 554 N N . LYS A 1 91 ? 50.743 -32.764 20.105 1.00 44.34 85 LYS A N 1
ATOM 555 C CA . LYS A 1 91 ? 51.944 -33.012 20.897 1.00 47.98 85 LYS A CA 1
ATOM 556 C C . LYS A 1 91 ? 53.110 -32.124 20.463 1.00 47.54 85 LYS A C 1
ATOM 557 O O . LYS A 1 91 ? 53.992 -31.804 21.263 1.00 53.84 85 LYS A O 1
ATOM 563 N N . MET A 1 92 ? 53.104 -31.726 19.193 1.00 45.62 86 MET A N 1
ATOM 564 C CA . MET A 1 92 ? 54.166 -30.897 18.631 1.00 44.36 86 MET A CA 1
ATOM 565 C C . MET A 1 92 ? 54.256 -29.532 19.308 1.00 45.81 86 MET A C 1
ATOM 566 O O . MET A 1 92 ? 55.344 -28.982 19.476 1.00 45.19 86 MET A O 1
ATOM 571 N N . PHE A 1 93 ? 53.110 -28.986 19.698 1.00 50.34 87 PHE A N 1
ATOM 572 C CA . PHE A 1 93 ? 53.083 -27.675 20.334 1.00 53.60 87 PHE A CA 1
ATOM 573 C C . PHE A 1 93 ? 53.553 -27.751 21.783 1.00 53.56 87 PHE A C 1
ATOM 574 O O . PHE A 1 93 ? 54.082 -26.780 22.323 1.00 53.70 87 PHE A O 1
ATOM 582 N N . GLU A 1 94 ? 53.360 -28.908 22.408 1.00 55.44 88 GLU A N 1
ATOM 583 C CA . GLU A 1 94 ? 53.860 -29.132 23.757 1.00 61.18 88 GLU A CA 1
ATOM 584 C C . GLU A 1 94 ? 55.383 -29.181 23.749 1.00 59.28 88 GLU A C 1
ATOM 585 O O . GLU A 1 94 ? 56.041 -28.580 24.598 1.00 62.27 88 GLU A O 1
ATOM 587 N N . VAL A 1 95 ? 55.936 -29.892 22.772 1.00 56.39 89 VAL A N 1
ATOM 588 C CA . VAL A 1 95 ? 57.376 -30.106 22.694 1.00 52.25 89 VAL A CA 1
ATOM 589 C C . VAL A 1 95 ? 58.134 -28.891 22.155 1.00 53.92 89 VAL A C 1
ATOM 590 O O . VAL A 1 95 ? 59.139 -28.476 22.732 1.00 56.85 89 VAL A O 1
ATOM 594 N N . PHE A 1 96 ? 57.648 -28.315 21.058 1.00 51.27 90 PHE A N 1
ATOM 595 C CA . PHE A 1 96 ? 58.398 -27.271 20.360 1.00 47.19 90 PHE A CA 1
ATOM 596 C C . PHE A 1 96 ? 57.809 -25.874 20.518 1.00 49.14 90 PHE A C 1
ATOM 597 O O . PHE A 1 96 ? 58.384 -24.900 20.036 1.00 53.80 90 PHE A O 1
ATOM 605 N N . GLY A 1 97 ? 56.667 -25.770 21.188 1.00 47.49 91 GLY A N 1
ATOM 606 C CA . GLY A 1 97 ? 56.000 -24.489 21.321 1.00 47.60 91 GLY A CA 1
ATOM 607 C C . GLY A 1 97 ? 55.452 -24.015 19.988 1.00 53.60 91 GLY A C 1
ATOM 608 O O . GLY A 1 97 ? 54.826 -24.787 19.261 1.00 54.02 91 GLY A O 1
ATOM 609 N N . GLY A 1 98 ? 55.692 -22.747 19.664 1.00 59.55 92 GLY A N 1
ATOM 610 C CA . GLY A 1 98 ? 55.247 -22.183 18.402 1.00 61.09 92 GLY A CA 1
ATOM 611 C C . GLY A 1 98 ? 55.856 -22.890 17.205 1.00 61.76 92 GLY A C 1
ATOM 612 O O . GLY A 1 98 ? 55.210 -23.045 16.168 1.00 59.69 92 GLY A O 1
ATOM 613 N N . GLY A 1 99 ? 57.099 -23.335 17.356 1.00 56.87 93 GLY A N 1
ATOM 614 C CA . GLY A 1 99 ? 57.799 -24.033 16.291 1.00 52.13 93 GLY A CA 1
ATOM 615 C C . GLY A 1 99 ? 57.292 -25.443 16.044 1.00 52.43 93 GLY A C 1
ATOM 616 O O . GLY A 1 99 ? 57.852 -26.177 15.231 1.00 51.41 93 GLY A O 1
ATOM 617 N N . GLY A 1 100 ? 56.230 -25.823 16.750 1.00 45.24 94 GLY A N 1
ATOM 618 C CA . GLY A 1 100 ? 55.619 -27.129 16.581 1.00 41.13 94 GLY A CA 1
ATOM 619 C C . GLY A 1 100 ? 54.784 -27.208 15.318 1.00 43.39 94 GLY A C 1
ATOM 620 O O . GLY A 1 100 ? 54.446 -28.295 14.851 1.00 44.70 94 GLY A O 1
ATOM 621 N N . PHE A 1 101 ? 54.443 -26.045 14.771 1.00 41.16 95 PHE A N 1
ATOM 622 C CA . PHE A 1 101 ? 53.724 -25.961 13.506 1.00 42.93 95 PHE A CA 1
ATOM 623 C C . PHE A 1 101 ? 54.712 -26.082 12.349 1.00 42.19 95 PHE A C 1
ATOM 624 O O . PHE A 1 101 ? 55.383 -25.115 11.993 1.00 43.05 95 PHE A O 1
ATOM 632 N N . ILE A 1 102 ? 54.811 -27.276 11.774 1.00 38.82 96 ILE A N 1
ATOM 633 C CA . ILE A 1 102 ? 55.731 -27.511 10.667 1.00 38.32 96 ILE A CA 1
ATOM 634 C C . ILE A 1 102 ? 55.055 -27.177 9.344 1.00 38.19 96 ILE A C 1
ATOM 635 O O . ILE A 1 102 ? 54.208 -27.930 8.865 1.00 34.97 96 ILE A O 1
ATOM 640 N N . PHE A 1 103 ? 55.437 -26.042 8.764 1.00 36.06 97 PHE A N 1
ATOM 641 C CA . PHE A 1 103 ? 54.818 -25.536 7.540 1.00 34.53 97 PHE A CA 1
ATOM 642 C C . PHE A 1 103 ? 54.782 -26.577 6.430 1.00 38.09 97 PHE A C 1
ATOM 643 O O . PHE A 1 103 ? 53.767 -26.736 5.754 1.00 38.42 97 PHE A O 1
ATOM 651 N N . ALA A 1 104 ? 55.900 -27.271 6.243 1.00 33.78 98 ALA A N 1
ATOM 652 C CA . ALA A 1 104 ? 56.042 -28.235 5.159 1.00 33.09 98 ALA A CA 1
ATOM 653 C C . ALA A 1 104 ? 55.003 -29.352 5.237 1.00 34.62 98 ALA A C 1
ATOM 654 O O . ALA A 1 104 ? 54.586 -29.892 4.213 1.00 35.43 98 ALA A O 1
ATOM 656 N N . PHE A 1 105 ? 54.589 -29.693 6.453 1.00 35.56 99 PHE A N 1
ATOM 657 C CA . PHE A 1 105 ? 53.648 -30.788 6.652 1.00 34.09 99 PHE A CA 1
ATOM 658 C C . PHE A 1 105 ? 52.228 -30.281 6.889 1.00 34.28 99 PHE A C 1
ATOM 659 O O . PHE A 1 105 ? 51.263 -30.993 6.635 1.00 40.55 99 PHE A O 1
ATOM 667 N N . ARG A 1 106 ? 52.101 -29.054 7.381 1.00 38.55 100 ARG A N 1
ATOM 668 C CA . ARG A 1 106 ? 50.786 -28.510 7.709 1.00 39.92 100 ARG A CA 1
ATOM 669 C C . ARG A 1 106 ? 50.119 -27.825 6.520 1.00 41.64 100 ARG A C 1
ATOM 670 O O . ARG A 1 106 ? 48.907 -27.930 6.335 1.00 51.96 100 ARG A O 1
ATOM 678 N N . VAL A 1 107 ? 50.911 -27.120 5.717 1.00 35.68 101 VAL A N 1
ATOM 679 C CA . VAL A 1 107 ? 50.363 -26.280 4.658 1.00 33.74 101 VAL A CA 1
ATOM 680 C C . VAL A 1 107 ? 50.481 -26.906 3.270 1.00 35.07 101 VAL A C 1
ATOM 681 O O . VAL A 1 107 ? 49.493 -27.005 2.543 1.00 34.97 101 VAL A O 1
ATOM 685 N N . LEU A 1 108 ? 51.689 -27.328 2.908 1.00 37.10 102 LEU A N 1
ATOM 686 C CA . LEU A 1 108 ? 51.955 -27.855 1.569 1.00 34.27 102 LEU A CA 1
ATOM 687 C C . LEU A 1 108 ? 51.094 -29.058 1.149 1.00 37.61 102 LEU A C 1
ATOM 688 O O . LEU A 1 108 ? 50.667 -29.121 -0.004 1.00 37.63 102 LEU A O 1
ATOM 693 N N . PRO A 1 109 ? 50.836 -30.016 2.063 1.00 35.88 103 PRO A N 1
ATOM 694 C CA . PRO A 1 109 ? 49.993 -31.138 1.628 1.00 32.85 103 PRO A CA 1
ATOM 695 C C . PRO A 1 109 ? 48.559 -30.750 1.255 1.00 32.94 103 PRO A C 1
ATOM 696 O O . PRO A 1 109 ? 47.898 -31.502 0.538 1.00 38.01 103 PRO A O 1
ATOM 700 N N . THR A 1 110 ? 48.084 -29.602 1.729 1.00 32.21 104 THR A N 1
ATOM 701 C CA . THR A 1 110 ? 46.732 -29.165 1.405 1.00 36.79 104 THR A CA 1
ATOM 702 C C . THR A 1 110 ? 46.636 -28.826 -0.082 1.00 40.48 104 THR A C 1
ATOM 703 O O . THR A 1 110 ? 45.579 -28.984 -0.697 1.00 37.23 104 THR A O 1
ATOM 707 N N . LEU A 1 111 ? 47.749 -28.377 -0.659 1.00 37.49 105 LEU A N 1
ATOM 708 C CA . LEU A 1 111 ? 47.803 -28.097 -2.090 1.00 32.11 105 LEU A CA 1
ATOM 709 C C . LEU A 1 111 ? 47.536 -29.365 -2.888 1.00 30.94 105 LEU A C 1
ATOM 710 O O . LEU A 1 111 ? 46.919 -29.326 -3.949 1.00 33.20 105 LEU A O 1
ATOM 715 N N . ILE A 1 112 ? 48.010 -30.490 -2.365 1.00 32.81 106 ILE A N 1
ATOM 716 C CA . ILE A 1 112 ? 47.846 -31.778 -3.028 1.00 30.58 106 ILE A CA 1
ATOM 717 C C . ILE A 1 112 ? 46.396 -32.258 -2.979 1.00 31.62 106 ILE A C 1
ATOM 718 O O . ILE A 1 112 ? 45.839 -32.684 -3.992 1.00 29.09 106 ILE A O 1
ATOM 723 N N . PHE A 1 113 ? 45.788 -32.181 -1.798 1.00 31.85 107 PHE A N 1
ATOM 724 C CA . PHE A 1 113 ? 44.409 -32.632 -1.616 1.00 29.21 107 PHE A CA 1
ATOM 725 C C . PHE A 1 113 ? 43.423 -31.812 -2.444 1.00 29.40 107 PHE A C 1
ATOM 726 O O . PHE A 1 113 ? 42.522 -32.365 -3.076 1.00 27.11 107 PHE A O 1
ATOM 734 N N . PHE A 1 114 ? 43.596 -30.494 -2.438 1.00 31.69 108 PHE A N 1
ATOM 735 C CA . PHE A 1 114 ? 42.673 -29.612 -3.141 1.00 34.11 108 PHE A CA 1
ATOM 736 C C . PHE A 1 114 ? 42.814 -29.728 -4.655 1.00 34.71 108 PHE A C 1
ATOM 737 O O . PHE A 1 114 ? 41.827 -29.627 -5.382 1.00 32.54 108 PHE A O 1
ATOM 745 N N . SER A 1 115 ? 44.036 -29.955 -5.128 1.00 30.21 109 SER A N 1
ATOM 746 C CA . SER A 1 115 ? 44.260 -30.181 -6.549 1.00 30.34 109 SER A CA 1
ATOM 747 C C . SER A 1 115 ? 43.543 -31.446 -7.021 1.00 30.78 109 SER A C 1
ATOM 748 O O . SER A 1 115 ? 43.000 -31.491 -8.123 1.00 30.33 109 SER A O 1
ATOM 751 N N . ALA A 1 116 ? 43.547 -32.472 -6.176 1.00 29.67 110 ALA A N 1
ATOM 752 C CA . ALA A 1 116 ? 42.842 -33.715 -6.475 1.00 28.51 110 ALA A CA 1
ATOM 753 C C . ALA A 1 116 ? 41.331 -33.496 -6.459 1.00 31.10 110 ALA A C 1
ATOM 754 O O . ALA A 1 116 ? 40.610 -34.004 -7.316 1.00 31.49 110 ALA A O 1
ATOM 756 N N . LEU A 1 117 ? 40.860 -32.735 -5.477 1.00 29.19 111 LEU A N 1
ATOM 757 C CA . LEU A 1 117 ? 39.437 -32.434 -5.355 1.00 28.48 111 LEU A CA 1
ATOM 758 C C . LEU A 1 117 ? 38.911 -31.663 -6.563 1.00 34.09 111 LEU A C 1
ATOM 759 O O . LEU A 1 117 ? 37.859 -31.994 -7.110 1.00 32.63 111 LEU A O 1
ATOM 764 N N . ILE A 1 118 ? 39.648 -30.637 -6.975 1.00 30.29 112 ILE A N 1
ATOM 765 C CA . ILE A 1 118 ? 39.262 -29.822 -8.120 1.00 31.15 112 ILE A CA 1
ATOM 766 C C . ILE A 1 118 ? 39.189 -30.663 -9.394 1.00 34.93 112 ILE A C 1
ATOM 767 O O . ILE A 1 118 ? 38.262 -30.525 -10.194 1.00 35.63 112 ILE A O 1
ATOM 772 N N . SER A 1 119 ? 40.164 -31.548 -9.568 1.00 27.78 113 SER A N 1
ATOM 773 C CA . SER A 1 119 ? 40.176 -32.451 -10.712 1.00 27.90 113 SER A CA 1
ATOM 774 C C . SER A 1 119 ? 38.950 -33.370 -10.719 1.00 33.16 113 SER A C 1
ATOM 775 O O . SER A 1 119 ? 38.401 -33.681 -11.776 1.00 32.87 113 SER A O 1
ATOM 778 N N . VAL A 1 120 ? 38.528 -33.797 -9.534 1.00 33.26 114 VAL A N 1
ATOM 779 C CA . VAL A 1 120 ? 37.332 -34.623 -9.396 1.00 36.01 114 VAL A CA 1
ATOM 780 C C . VAL A 1 120 ? 36.084 -33.825 -9.771 1.00 35.86 114 VAL A C 1
ATOM 781 O O . VAL A 1 120 ? 35.199 -34.324 -10.466 1.00 34.99 114 VAL A O 1
ATOM 785 N N . LEU A 1 121 ? 36.030 -32.576 -9.321 1.00 32.82 115 LEU A N 1
ATOM 786 C CA . LEU A 1 121 ? 34.878 -31.723 -9.582 1.00 34.95 115 LEU A CA 1
ATOM 787 C C . LEU A 1 121 ? 34.776 -31.348 -11.061 1.00 38.26 115 LEU A C 1
ATOM 788 O O . LEU A 1 121 ? 33.686 -31.069 -11.562 1.00 40.44 115 LEU A O 1
ATOM 793 N N . TYR A 1 122 ? 35.911 -31.347 -11.756 1.00 36.77 116 TYR A N 1
ATOM 794 C CA . TYR A 1 122 ? 35.923 -31.131 -13.200 1.00 37.86 116 TYR A CA 1
ATOM 795 C C . TYR A 1 122 ? 35.422 -32.367 -13.937 1.00 38.14 116 TYR A C 1
ATOM 796 O O . TYR A 1 122 ? 34.637 -32.260 -14.879 1.00 39.06 116 TYR A O 1
ATOM 805 N N . TYR A 1 123 ? 35.887 -33.538 -13.508 1.00 38.63 117 TYR A N 1
ATOM 806 C CA . TYR A 1 123 ? 35.441 -34.794 -14.099 1.00 41.14 117 TYR A CA 1
ATOM 807 C C . TYR A 1 123 ? 33.930 -34.946 -13.969 1.00 39.67 117 TYR A C 1
ATOM 808 O O . TYR A 1 123 ? 33.263 -35.395 -14.898 1.00 37.14 117 TYR A O 1
ATOM 817 N N . LEU A 1 124 ? 33.401 -34.565 -12.811 1.00 42.55 118 LEU A N 1
ATOM 818 C CA . LEU A 1 124 ? 31.980 -34.723 -12.518 1.00 36.80 118 LEU A CA 1
ATOM 819 C C . LEU A 1 124 ? 31.122 -33.642 -13.177 1.00 43.07 118 LEU A C 1
ATOM 820 O O . LEU A 1 124 ? 29.896 -33.746 -13.206 1.00 44.15 118 LEU A O 1
ATOM 825 N N . GLY A 1 125 ? 31.767 -32.606 -13.704 1.00 41.01 119 GLY A N 1
ATOM 826 C CA . GLY A 1 125 ? 31.060 -31.548 -14.406 1.00 38.07 119 GLY A CA 1
ATOM 827 C C . GLY A 1 125 ? 30.560 -30.435 -13.504 1.00 39.91 119 GLY A C 1
ATOM 828 O O . GLY A 1 125 ? 29.871 -29.521 -13.956 1.00 43.72 119 GLY A O 1
ATOM 829 N N . VAL A 1 126 ? 30.913 -30.507 -12.226 1.00 36.06 120 VAL A N 1
ATOM 830 C CA . VAL A 1 126 ? 30.454 -29.532 -11.244 1.00 37.79 120 VAL A CA 1
ATOM 831 C C . VAL A 1 126 ? 31.087 -28.151 -11.457 1.00 43.66 120 VAL A C 1
ATOM 832 O O . VAL A 1 126 ? 30.396 -27.128 -11.408 1.00 42.97 120 VAL A O 1
ATOM 836 N N . MET A 1 127 ? 32.398 -28.126 -11.691 1.00 39.24 121 MET A N 1
ATOM 837 C CA . MET A 1 127 ? 33.105 -26.871 -11.937 1.00 36.71 121 MET A CA 1
ATOM 838 C C . MET A 1 127 ? 32.555 -26.179 -13.176 1.00 40.20 121 MET A C 1
ATOM 839 O O . MET A 1 127 ? 32.259 -24.985 -13.149 1.00 36.73 121 MET A O 1
ATOM 844 N N . GLN A 1 128 ? 32.416 -26.943 -14.257 1.00 40.26 122 GLN A N 1
ATOM 845 C CA . GLN A 1 128 ? 31.915 -26.413 -15.521 1.00 43.55 122 GLN A CA 1
ATOM 846 C C . GLN A 1 128 ? 30.531 -25.788 -15.364 1.00 47.66 122 GLN A C 1
ATOM 847 O O . GLN A 1 128 ? 30.222 -24.785 -16.004 1.00 48.60 122 GLN A O 1
ATOM 853 N N . TRP A 1 129 ? 29.707 -26.387 -14.510 1.00 46.14 123 TRP A N 1
ATOM 854 C CA . TRP A 1 129 ? 28.359 -25.893 -14.253 1.00 41.81 123 TRP A CA 1
ATOM 855 C C . TRP A 1 129 ? 28.386 -24.511 -13.602 1.00 44.88 123 TRP A C 1
ATOM 856 O O . TRP A 1 129 ? 27.700 -23.592 -14.049 1.00 43.81 123 TRP A O 1
ATOM 858 N N . VAL A 1 130 ? 29.187 -24.369 -12.549 1.00 44.02 124 VAL A N 1
ATOM 859 C CA . VAL A 1 130 ? 29.317 -23.097 -11.844 1.00 43.93 124 VAL A CA 1
ATOM 860 C C . VAL A 1 130 ? 29.948 -22.024 -12.729 1.00 44.31 124 VAL A C 1
ATOM 861 O O . VAL A 1 130 ? 29.503 -20.875 -12.746 1.00 45.38 124 VAL A O 1
ATOM 865 N N . ILE A 1 131 ? 30.985 -22.411 -13.464 1.00 42.56 125 ILE A N 1
ATOM 866 C CA . ILE A 1 131 ? 31.701 -21.492 -14.344 1.00 44.77 125 ILE A CA 1
ATOM 867 C C . ILE A 1 131 ? 30.799 -20.982 -15.468 1.00 47.17 125 ILE A C 1
ATOM 868 O O . ILE A 1 131 ? 30.841 -19.803 -15.828 1.00 43.81 125 ILE A O 1
ATOM 873 N N . ARG A 1 132 ? 29.977 -21.878 -16.006 1.00 48.90 126 ARG A N 1
ATOM 874 C CA . ARG A 1 132 ? 29.055 -21.543 -17.085 1.00 45.69 126 ARG A CA 1
ATOM 875 C C . ARG A 1 132 ? 28.052 -20.475 -16.646 1.00 46.81 126 ARG A C 1
ATOM 876 O O . ARG A 1 132 ? 27.716 -19.571 -17.411 1.00 49.03 126 ARG A O 1
ATOM 878 N N . ILE A 1 133 ? 27.592 -20.579 -15.404 1.00 46.90 127 ILE A N 1
ATOM 879 C CA . ILE A 1 133 ? 26.617 -19.642 -14.856 1.00 45.10 127 ILE A CA 1
ATOM 880 C C . ILE A 1 133 ? 27.227 -18.270 -14.565 1.00 45.67 127 ILE A C 1
ATOM 881 O O . ILE A 1 133 ? 26.649 -17.238 -14.911 1.00 48.26 127 ILE A O 1
ATOM 886 N N . LEU A 1 134 ? 28.394 -18.265 -13.927 1.00 44.34 128 LEU A N 1
ATOM 887 C CA . LEU A 1 134 ? 29.068 -17.021 -13.568 1.00 44.74 128 LEU A CA 1
ATOM 888 C C . LEU A 1 134 ? 29.614 -16.310 -14.802 1.00 43.75 128 LEU A C 1
ATOM 889 O O . LEU A 1 134 ? 29.485 -15.093 -14.937 1.00 43.82 128 LEU A O 1
ATOM 894 N N . GLY A 1 135 ? 30.225 -17.078 -15.698 1.00 38.91 129 GLY A N 1
ATOM 895 C CA . GLY A 1 135 ? 30.772 -16.533 -16.926 1.00 42.28 129 GLY A CA 1
ATOM 896 C C . GLY A 1 135 ? 29.682 -16.013 -17.842 1.00 47.03 129 GLY A C 1
ATOM 897 O O . GLY A 1 135 ? 29.857 -15.003 -18.524 1.00 46.24 129 GLY A O 1
ATOM 898 N N . GLY A 1 136 ? 28.549 -16.710 -17.852 1.00 43.63 130 GLY A N 1
ATOM 899 C CA . GLY A 1 136 ? 27.402 -16.297 -18.638 1.00 42.52 130 GLY A CA 1
ATOM 900 C C . GLY A 1 136 ? 26.838 -14.980 -18.144 1.00 43.54 130 GLY A C 1
ATOM 901 O O . GLY A 1 136 ? 26.491 -14.104 -18.936 1.00 45.19 130 GLY A O 1
ATOM 902 N N . GLY A 1 137 ? 26.750 -14.841 -16.825 1.00 40.25 131 GLY A N 1
ATOM 903 C CA . GLY A 1 137 ? 26.273 -13.614 -16.217 1.00 42.24 131 GLY A CA 1
ATOM 904 C C . GLY A 1 137 ? 27.189 -12.444 -16.516 1.00 47.88 131 GLY A C 1
ATOM 905 O O . GLY A 1 137 ? 26.730 -11.316 -16.705 1.00 52.82 131 GLY A O 1
ATOM 906 N N . LEU A 1 138 ? 28.489 -12.715 -16.563 1.00 46.58 132 LEU A N 1
ATOM 907 C CA . LEU A 1 138 ? 29.476 -11.677 -16.825 1.00 42.36 132 LEU A CA 1
ATOM 908 C C . LEU A 1 138 ? 29.385 -11.151 -18.256 1.00 43.91 132 LEU A C 1
ATOM 909 O O . LEU A 1 138 ? 29.387 -9.942 -18.472 1.00 48.21 132 LEU A O 1
ATOM 914 N N . GLN A 1 139 ? 29.294 -12.049 -19.232 1.00 45.87 133 GLN A N 1
ATOM 915 C CA . GLN A 1 139 ? 29.283 -11.626 -20.630 1.00 51.02 133 GLN A CA 1
ATOM 916 C C . GLN A 1 139 ? 27.985 -10.914 -21.010 1.00 50.93 133 GLN A C 1
ATOM 917 O O . GLN A 1 139 ? 27.992 -10.013 -21.847 1.00 55.11 133 GLN A O 1
ATOM 923 N N . LYS A 1 140 ? 26.876 -11.317 -20.397 1.00 48.78 134 LYS A N 1
ATOM 924 C CA . LYS A 1 140 ? 25.589 -10.692 -20.676 1.00 56.90 134 LYS A CA 1
ATOM 925 C C . LYS A 1 140 ? 25.534 -9.291 -20.081 1.00 59.27 134 LYS A C 1
ATOM 926 O O . LYS A 1 140 ? 24.976 -8.372 -20.679 1.00 64.15 134 LYS A O 1
ATOM 928 N N . ALA A 1 141 ? 26.126 -9.134 -18.903 1.00 52.70 135 ALA A N 1
ATOM 929 C CA . ALA A 1 141 ? 26.123 -7.853 -18.213 1.00 51.91 135 ALA A CA 1
ATOM 930 C C . ALA A 1 141 ? 27.150 -6.886 -18.794 1.00 56.16 135 ALA A C 1
ATOM 931 O O . ALA A 1 141 ? 26.900 -5.684 -18.876 1.00 54.78 135 ALA A O 1
ATOM 933 N N . LEU A 1 142 ? 28.301 -7.412 -19.204 1.00 47.82 136 LEU A N 1
ATOM 934 C CA . LEU A 1 142 ? 29.422 -6.564 -19.604 1.00 43.09 136 LEU A CA 1
ATOM 935 C C . LEU A 1 142 ? 29.590 -6.428 -21.114 1.00 43.25 136 LEU A C 1
ATOM 936 O O . LEU A 1 142 ? 30.166 -5.453 -21.591 1.00 42.39 136 LEU A O 1
ATOM 941 N N . GLY A 1 143 ? 29.101 -7.407 -21.865 1.00 47.91 137 GLY A N 1
ATOM 942 C CA . GLY A 1 143 ? 29.292 -7.403 -23.303 1.00 44.00 137 GLY A CA 1
ATOM 943 C C . GLY A 1 143 ? 30.659 -7.945 -23.673 1.00 50.52 137 GLY A C 1
ATOM 944 O O . GLY A 1 143 ? 31.074 -7.881 -24.830 1.00 49.08 137 GLY A O 1
ATOM 945 N N . THR A 1 144 ? 31.365 -8.472 -22.678 1.00 46.30 138 THR A N 1
ATOM 946 C CA . THR A 1 144 ? 32.631 -9.152 -22.914 1.00 44.54 138 THR A CA 1
ATOM 947 C C . THR A 1 144 ? 32.370 -10.440 -23.684 1.00 41.48 138 THR A C 1
ATOM 948 O O . THR A 1 144 ? 31.256 -10.964 -23.660 1.00 44.19 138 THR A O 1
ATOM 952 N N . SER A 1 145 ? 33.390 -10.948 -24.366 1.00 37.96 139 SER A N 1
ATOM 953 C CA . SER A 1 145 ? 33.222 -12.144 -25.183 1.00 39.14 139 SER A CA 1
ATOM 954 C C . SER A 1 145 ? 32.973 -13.381 -24.320 1.00 41.34 139 SER A C 1
ATOM 955 O O . SER A 1 145 ? 33.309 -13.405 -23.134 1.00 40.11 139 SER A O 1
ATOM 958 N N . ARG A 1 146 ? 32.368 -14.395 -24.931 1.00 45.57 140 ARG A N 1
ATOM 959 C CA . ARG A 1 146 ? 32.046 -15.652 -24.262 1.00 43.56 140 ARG A CA 1
ATOM 960 C C . ARG A 1 146 ? 33.273 -16.268 -23.598 1.00 43.76 140 ARG A C 1
ATOM 961 O O . ARG A 1 146 ? 33.264 -16.558 -22.402 1.00 42.45 140 ARG A O 1
ATOM 969 N N . ALA A 1 147 ? 34.329 -16.445 -24.382 1.00 41.06 141 ALA A N 1
ATOM 970 C CA . ALA A 1 147 ? 35.526 -17.141 -23.923 1.00 39.65 141 ALA A CA 1
ATOM 971 C C . ALA A 1 147 ? 36.247 -16.421 -22.785 1.00 41.70 141 ALA A C 1
ATOM 972 O O . ALA A 1 147 ? 36.654 -17.055 -21.811 1.00 39.17 141 ALA A O 1
ATOM 974 N N . GLU A 1 148 ? 36.413 -15.105 -22.904 1.00 37.95 142 GLU A N 1
ATOM 975 C CA . GLU A 1 148 ? 37.157 -14.357 -21.892 1.00 37.75 142 GLU A CA 1
ATOM 976 C C . GLU A 1 148 ? 36.363 -14.258 -20.594 1.00 35.40 142 GLU A C 1
ATOM 977 O O . GLU A 1 148 ? 36.940 -14.161 -19.513 1.00 35.36 142 GLU A O 1
ATOM 983 N N . SER A 1 149 ? 35.039 -14.295 -20.705 1.00 33.44 143 SER A N 1
ATOM 984 C CA . SER A 1 149 ? 34.171 -14.262 -19.533 1.00 37.03 143 SER A CA 1
ATOM 985 C C . SER A 1 149 ? 34.229 -15.582 -18.765 1.00 37.95 143 SER A C 1
ATOM 986 O O . SER A 1 149 ? 34.226 -15.593 -17.533 1.00 38.28 143 SER A O 1
ATOM 989 N N . MET A 1 150 ? 34.275 -16.690 -19.498 1.00 38.92 144 MET A N 1
ATOM 990 C CA . MET A 1 150 ? 34.367 -18.016 -18.887 1.00 37.23 144 MET A CA 1
ATOM 991 C C . MET A 1 150 ? 35.711 -18.199 -18.190 1.00 38.39 144 MET A C 1
ATOM 992 O O . MET A 1 150 ? 35.788 -18.783 -17.108 1.00 35.31 144 MET A O 1
ATOM 997 N N . SER A 1 151 ? 36.768 -17.695 -18.818 1.00 35.25 145 SER A N 1
ATOM 998 C CA . SER A 1 151 ? 38.105 -17.775 -18.241 1.00 38.50 145 SER A CA 1
ATOM 999 C C . SER A 1 151 ? 38.198 -16.949 -16.960 1.00 38.39 145 SER A C 1
ATOM 1000 O O . SER A 1 151 ? 38.854 -17.356 -15.998 1.00 39.91 145 SER A O 1
ATOM 1003 N N . ALA A 1 152 ? 37.537 -15.794 -16.953 1.00 33.77 146 ALA A N 1
ATOM 1004 C CA . ALA A 1 152 ? 37.499 -14.933 -15.777 1.00 35.88 146 ALA A CA 1
ATOM 1005 C C . ALA A 1 152 ? 36.828 -15.641 -14.606 1.00 33.74 146 ALA A C 1
ATOM 1006 O O . ALA A 1 152 ? 37.306 -15.579 -13.473 1.00 35.42 146 ALA A O 1
ATOM 1008 N N . ALA A 1 153 ? 35.721 -16.320 -14.889 1.00 32.54 147 ALA A N 1
ATOM 1009 C CA . ALA A 1 153 ? 34.964 -17.032 -13.863 1.00 33.64 147 ALA A CA 1
ATOM 1010 C C . ALA A 1 153 ? 35.707 -18.272 -13.367 1.00 34.57 147 ALA A C 1
ATOM 1011 O O . ALA A 1 153 ? 35.678 -18.588 -12.179 1.00 37.39 147 ALA A O 1
ATOM 1013 N N . ALA A 1 154 ? 36.367 -18.971 -14.284 1.00 37.01 148 ALA A N 1
ATOM 1014 C CA . ALA A 1 154 ? 37.149 -20.150 -13.926 1.00 33.55 148 ALA A CA 1
ATOM 1015 C C . ALA A 1 154 ? 38.282 -19.782 -12.971 1.00 37.19 148 ALA A C 1
ATOM 1016 O O . ALA A 1 154 ? 38.622 -20.550 -12.069 1.00 38.65 148 ALA A O 1
ATOM 1018 N N . ASN A 1 155 ? 38.847 -18.593 -13.169 1.00 37.41 149 ASN A N 1
ATOM 1019 C CA . ASN A 1 155 ? 39.971 -18.113 -12.367 1.00 32.33 149 ASN A CA 1
ATOM 1020 C C . ASN A 1 155 ? 39.623 -17.865 -10.905 1.00 31.06 149 ASN A C 1
ATOM 1021 O O . ASN A 1 155 ? 40.509 -17.715 -10.067 1.00 34.32 149 ASN A O 1
ATOM 1026 N N . ILE A 1 156 ? 38.331 -17.812 -10.604 1.00 33.53 150 ILE A N 1
ATOM 1027 C CA . ILE A 1 156 ? 37.881 -17.721 -9.224 1.00 37.18 150 ILE A CA 1
ATOM 1028 C C . ILE A 1 156 ? 38.324 -18.961 -8.452 1.00 35.52 150 ILE A C 1
ATOM 1029 O O . ILE A 1 156 ? 38.677 -18.890 -7.274 1.00 35.15 150 ILE A O 1
ATOM 1034 N N . PHE A 1 157 ? 38.337 -20.097 -9.141 1.00 32.19 151 PHE A N 1
ATOM 1035 C CA . PHE A 1 157 ? 38.550 -21.384 -8.490 1.00 37.72 151 PHE A CA 1
ATOM 1036 C C . PHE A 1 157 ? 39.921 -22.004 -8.777 1.00 38.97 151 PHE A C 1
ATOM 1037 O O . PHE A 1 157 ? 40.514 -22.621 -7.896 1.00 34.51 151 PHE A O 1
ATOM 1045 N N . VAL A 1 158 ? 40.424 -21.842 -9.998 1.00 31.50 152 VAL A N 1
ATOM 1046 C CA . VAL A 1 158 ? 41.703 -22.446 -10.375 1.00 28.13 152 VAL A CA 1
ATOM 1047 C C . VAL A 1 158 ? 42.727 -21.400 -10.826 1.00 29.74 152 VAL A C 1
ATOM 1048 O O . VAL A 1 158 ? 42.396 -20.229 -11.013 1.00 33.22 152 VAL A O 1
ATOM 1052 N N . GLY A 1 159 ? 43.969 -21.842 -11.007 1.00 33.35 153 GLY A N 1
ATOM 1053 C CA . GLY A 1 159 ? 45.080 -20.951 -11.293 1.00 28.56 153 GLY A CA 1
ATOM 1054 C C . GLY A 1 159 ? 45.139 -20.420 -12.710 1.00 31.56 153 GLY A C 1
ATOM 1055 O O . GLY A 1 159 ? 44.423 -20.888 -13.598 1.00 34.28 153 GLY A O 1
ATOM 1056 N N . GLN A 1 160 ? 46.025 -19.448 -12.912 1.00 29.33 154 GLN A N 1
ATOM 1057 C CA . GLN A 1 160 ? 46.111 -18.686 -14.158 1.00 32.52 154 GLN A CA 1
ATOM 1058 C C . GLN A 1 160 ? 46.385 -19.524 -15.404 1.00 36.98 154 GLN A C 1
ATOM 1059 O O . GLN A 1 160 ? 46.007 -19.137 -16.507 1.00 33.65 154 GLN A O 1
ATOM 1065 N N . THR A 1 161 ? 47.052 -20.660 -15.237 1.00 34.01 155 THR A N 1
ATOM 1066 C CA . THR A 1 161 ? 47.340 -21.521 -16.378 1.00 36.68 155 THR A CA 1
ATOM 1067 C C . THR A 1 161 ? 46.283 -22.610 -16.543 1.00 35.76 155 THR A C 1
ATOM 1068 O O . THR A 1 161 ? 46.230 -23.277 -17.575 1.00 37.71 155 THR A O 1
ATOM 1072 N N . GLU A 1 162 ? 45.438 -22.782 -15.530 1.00 34.91 156 GLU A N 1
ATOM 1073 C CA . GLU A 1 162 ? 44.400 -23.811 -15.576 1.00 36.50 156 GLU A CA 1
ATOM 1074 C C . GLU A 1 162 ? 43.065 -23.260 -16.074 1.00 37.11 156 GLU A C 1
ATOM 1075 O O . GLU A 1 162 ? 42.351 -23.927 -16.818 1.00 37.32 156 GLU A O 1
ATOM 1081 N N . ALA A 1 163 ? 42.734 -22.042 -15.655 1.00 36.45 157 ALA A N 1
ATOM 1082 C CA . ALA A 1 163 ? 41.475 -21.405 -16.044 1.00 33.78 157 ALA A CA 1
ATOM 1083 C C . ALA A 1 163 ? 41.227 -21.338 -17.562 1.00 36.26 157 ALA A C 1
ATOM 1084 O O . ALA A 1 163 ? 40.108 -21.599 -18.001 1.00 35.63 157 ALA A O 1
ATOM 1086 N N . PRO A 1 164 ? 42.251 -20.990 -18.372 1.00 38.09 158 PRO A N 1
ATOM 1087 C CA . PRO A 1 164 ? 41.958 -20.903 -19.809 1.00 36.46 158 PRO A CA 1
ATOM 1088 C C . PRO A 1 164 ? 41.645 -22.246 -20.472 1.00 41.76 158 PRO A C 1
ATOM 1089 O O . PRO A 1 164 ? 41.178 -22.259 -21.612 1.00 39.14 158 PRO A O 1
ATOM 1093 N N . LEU A 1 165 ? 41.903 -23.351 -19.777 1.00 40.83 159 LEU A N 1
ATOM 1094 C CA . LEU A 1 165 ? 41.666 -24.679 -20.338 1.00 38.69 159 LEU A CA 1
ATOM 1095 C C . LEU A 1 165 ? 40.198 -24.891 -20.703 1.00 38.11 159 LEU A C 1
ATOM 1096 O O . LEU A 1 165 ? 39.886 -25.650 -21.616 1.00 42.43 159 LEU A O 1
ATOM 1101 N N . VAL A 1 166 ? 39.302 -24.202 -20.002 1.00 38.80 160 VAL A N 1
ATOM 1102 C CA . VAL A 1 166 ? 37.872 -24.329 -20.270 1.00 45.25 160 VAL A CA 1
ATOM 1103 C C . VAL A 1 166 ? 37.473 -23.703 -21.612 1.00 47.24 160 VAL A C 1
ATOM 1104 O O . VAL A 1 166 ? 36.374 -23.945 -22.110 1.00 47.85 160 VAL A O 1
ATOM 1108 N N . VAL A 1 167 ? 38.364 -22.903 -22.194 1.00 41.13 161 VAL A N 1
ATOM 1109 C CA . VAL A 1 167 ? 38.120 -22.304 -23.505 1.00 44.39 161 VAL A CA 1
ATOM 1110 C C . VAL A 1 167 ? 39.324 -22.475 -24.429 1.00 46.98 161 VAL A C 1
ATOM 1111 O O . VAL A 1 167 ? 39.547 -21.660 -25.323 1.00 46.30 161 VAL A O 1
ATOM 1115 N N . ARG A 1 168 ? 40.082 -23.550 -24.225 1.00 42.12 162 ARG A N 1
ATOM 1116 C CA . ARG A 1 168 ? 41.357 -23.741 -24.920 1.00 47.02 162 ARG A CA 1
ATOM 1117 C C . ARG A 1 168 ? 41.305 -23.753 -26.463 1.00 45.03 162 ARG A C 1
ATOM 1118 O O . ARG A 1 168 ? 42.272 -23.332 -27.099 1.00 43.10 162 ARG A O 1
ATOM 1126 N N . PRO A 1 169 ? 40.198 -24.216 -27.082 1.00 48.17 163 PRO A N 1
ATOM 1127 C CA . PRO A 1 169 ? 40.275 -24.134 -28.546 1.00 48.11 163 PRO A CA 1
ATOM 1128 C C . PRO A 1 169 ? 40.044 -22.727 -29.101 1.00 50.01 163 PRO A C 1
ATOM 1129 O O . PRO A 1 169 ? 40.209 -22.524 -30.303 1.00 48.50 163 PRO A O 1
ATOM 1133 N N . PHE A 1 170 ? 39.670 -21.778 -28.247 1.00 52.93 164 PHE A N 1
ATOM 1134 C CA . PHE A 1 170 ? 39.375 -20.421 -28.702 1.00 49.66 164 PHE A CA 1
ATOM 1135 C C . PHE A 1 170 ? 40.542 -19.464 -28.468 1.00 51.18 164 PHE A C 1
ATOM 1136 O O . PHE A 1 170 ? 40.545 -18.343 -28.977 1.00 50.49 164 PHE A O 1
ATOM 1144 N N . VAL A 1 171 ? 41.525 -19.912 -27.694 1.00 43.45 165 VAL A N 1
ATOM 1145 C CA . VAL A 1 171 ? 42.695 -19.096 -27.368 1.00 41.96 165 VAL A CA 1
ATOM 1146 C C . VAL A 1 171 ? 43.573 -18.720 -28.578 1.00 46.38 165 VAL A C 1
ATOM 1147 O O . VAL A 1 171 ? 43.975 -17.560 -28.694 1.00 43.66 165 VAL A O 1
ATOM 1151 N N . PRO A 1 172 ? 43.875 -19.680 -29.480 1.00 48.28 166 PRO A N 1
ATOM 1152 C CA . PRO A 1 172 ? 44.748 -19.311 -30.605 1.00 46.98 166 PRO A CA 1
ATOM 1153 C C . PRO A 1 172 ? 44.245 -18.138 -31.454 1.00 51.01 166 PRO A C 1
ATOM 1154 O O . PRO A 1 172 ? 45.060 -17.404 -32.014 1.00 48.63 166 PRO A O 1
ATOM 1158 N N . LYS A 1 173 ? 42.932 -17.959 -31.541 1.00 48.50 167 LYS A N 1
ATOM 1159 C CA . LYS A 1 173 ? 42.373 -16.934 -32.416 1.00 45.16 167 LYS A CA 1
ATOM 1160 C C . LYS A 1 173 ? 41.737 -15.791 -31.640 1.00 44.64 167 LYS A C 1
ATOM 1161 O O . LYS A 1 173 ? 40.959 -15.015 -32.194 1.00 50.79 167 LYS A O 1
ATOM 1167 N N . MET A 1 174 ? 42.064 -15.691 -30.358 1.00 45.16 168 MET A N 1
ATOM 1168 C CA . MET A 1 174 ? 41.574 -14.588 -29.545 1.00 45.09 168 MET A CA 1
ATOM 1169 C C . MET A 1 174 ? 42.131 -13.266 -30.047 1.00 41.61 168 MET A C 1
ATOM 1170 O O . MET A 1 174 ? 43.254 -13.212 -30.542 1.00 38.15 168 MET A O 1
ATOM 1175 N N . THR A 1 175 ? 41.344 -12.203 -29.920 1.00 39.10 169 THR A N 1
ATOM 1176 C CA . THR A 1 175 ? 41.849 -10.859 -30.175 1.00 40.70 169 THR A CA 1
ATOM 1177 C C . THR A 1 175 ? 42.915 -10.539 -29.133 1.00 43.29 169 THR A C 1
ATOM 1178 O O . THR A 1 175 ? 42.998 -11.207 -28.101 1.00 45.58 169 THR A O 1
ATOM 1182 N N . GLN A 1 176 ? 43.733 -9.525 -29.396 1.00 42.16 170 GLN A N 1
ATOM 1183 C CA . GLN A 1 176 ? 44.760 -9.134 -28.439 1.00 40.45 170 GLN A CA 1
ATOM 1184 C C . GLN A 1 176 ? 44.118 -8.707 -27.123 1.00 39.57 170 GLN A C 1
ATOM 1185 O O . GLN A 1 176 ? 44.654 -8.961 -26.047 1.00 38.25 170 GLN A O 1
ATOM 1191 N N . SER A 1 177 ? 42.953 -8.077 -27.222 1.00 37.00 171 SER A N 1
ATOM 1192 C CA . SER A 1 177 ? 42.204 -7.652 -26.045 1.00 39.98 171 SER A CA 1
ATOM 1193 C C . SER A 1 177 ? 41.680 -8.844 -25.239 1.00 39.34 171 SER A C 1
ATOM 1194 O O . SER A 1 177 ? 41.695 -8.824 -24.007 1.00 34.24 171 SER A O 1
ATOM 1197 N N . GLU A 1 178 ? 41.211 -9.874 -25.937 1.00 37.67 172 GLU A N 1
ATOM 1198 C CA . GLU A 1 178 ? 40.738 -11.090 -25.281 1.00 40.72 172 GLU A CA 1
ATOM 1199 C C . GLU A 1 178 ? 41.872 -11.788 -24.541 1.00 35.14 172 GLU A C 1
ATOM 1200 O O . GLU A 1 178 ? 41.741 -12.126 -23.365 1.00 34.73 172 GLU A O 1
ATOM 1206 N N . LEU A 1 179 ? 42.979 -12.000 -25.245 1.00 32.55 173 LEU A N 1
ATOM 1207 C CA . LEU A 1 179 ? 44.156 -12.643 -24.671 1.00 39.39 173 LEU A CA 1
ATOM 1208 C C . LEU A 1 179 ? 44.651 -11.897 -23.438 1.00 37.94 173 LEU A C 1
ATOM 1209 O O . LEU A 1 179 ? 45.001 -12.509 -22.428 1.00 37.48 173 LEU A O 1
ATOM 1214 N N . PHE A 1 180 ? 44.674 -10.571 -23.534 1.00 39.17 174 PHE A N 1
ATOM 1215 C CA . PHE A 1 180 ? 45.087 -9.717 -22.427 1.00 36.77 174 PHE A CA 1
ATOM 1216 C C . PHE A 1 180 ? 44.168 -9.898 -21.225 1.00 33.68 174 PHE A C 1
ATOM 1217 O O . PHE A 1 180 ? 44.625 -9.973 -20.087 1.00 33.87 174 PHE A O 1
ATOM 1225 N N . ALA A 1 181 ? 42.868 -9.971 -21.489 1.00 30.94 175 ALA A N 1
ATOM 1226 C CA . ALA A 1 181 ? 41.884 -10.207 -20.435 1.00 31.93 175 ALA A CA 1
ATOM 1227 C C . ALA A 1 181 ? 42.079 -11.575 -19.776 1.00 35.93 175 ALA A C 1
ATOM 1228 O O . ALA A 1 181 ? 41.974 -11.705 -18.555 1.00 33.53 175 ALA A O 1
ATOM 1230 N N . VAL A 1 182 ? 42.356 -12.590 -20.589 1.00 32.73 176 VAL A N 1
ATOM 1231 C CA . VAL A 1 182 ? 42.638 -13.929 -20.079 1.00 34.40 176 VAL A CA 1
ATOM 1232 C C . VAL A 1 182 ? 43.842 -13.894 -19.141 1.00 33.13 176 VAL A C 1
ATOM 1233 O O . VAL A 1 182 ? 43.831 -14.511 -18.075 1.00 35.10 176 VAL A O 1
ATOM 1237 N N . MET A 1 183 ? 44.870 -13.150 -19.542 1.00 31.55 177 MET A N 1
ATOM 1238 C CA . MET A 1 183 ? 46.062 -12.973 -18.720 1.00 30.77 177 MET A CA 1
ATOM 1239 C C . MET A 1 183 ? 45.726 -12.251 -17.422 1.00 34.33 177 MET A C 1
ATOM 1240 O O . MET A 1 183 ? 46.154 -12.669 -16.344 1.00 30.31 177 MET A O 1
ATOM 1245 N N . CYS A 1 184 ? 44.957 -11.170 -17.532 1.00 30.31 178 CYS A N 1
ATOM 1246 C CA . CYS A 1 184 ? 44.602 -10.357 -16.372 1.00 29.91 178 CYS A CA 1
ATOM 1247 C C . CYS A 1 184 ? 43.748 -11.115 -15.369 1.00 34.23 178 CYS A C 1
ATOM 1248 O O . CYS A 1 184 ? 43.896 -10.932 -14.164 1.00 32.27 178 CYS A O 1
ATOM 1251 N N . GLY A 1 185 ? 42.842 -11.948 -15.869 1.00 30.07 179 GLY A N 1
ATOM 1252 C CA . GLY A 1 185 ? 41.990 -12.741 -15.004 1.00 33.69 179 GLY A CA 1
ATOM 1253 C C . GLY A 1 185 ? 42.785 -13.689 -14.124 1.00 33.00 179 GLY A C 1
ATOM 1254 O O . GLY A 1 185 ? 42.414 -13.950 -12.980 1.00 33.26 179 GLY A O 1
ATOM 1255 N N . GLY A 1 186 ? 43.885 -14.206 -14.661 1.00 31.35 180 GLY A N 1
ATOM 1256 C CA . GLY A 1 186 ? 44.764 -15.076 -13.899 1.00 28.47 180 GLY A CA 1
ATOM 1257 C C . GLY A 1 186 ? 45.619 -14.323 -12.896 1.00 28.70 180 GLY A C 1
ATOM 1258 O O . GLY A 1 186 ? 45.833 -14.785 -11.775 1.00 33.29 180 GLY A O 1
ATOM 1259 N N . LEU A 1 187 ? 46.103 -13.153 -13.298 1.00 32.02 181 LEU A N 1
ATOM 1260 C CA . LEU A 1 187 ? 46.964 -12.342 -12.442 1.00 30.92 181 LEU A CA 1
ATOM 1261 C C . LEU A 1 187 ? 46.195 -11.694 -11.298 1.00 32.59 181 LEU A C 1
ATOM 1262 O O . LEU A 1 187 ? 46.743 -11.476 -10.217 1.00 33.01 181 LEU A O 1
ATOM 1267 N N . ALA A 1 188 ? 44.923 -11.391 -11.542 1.00 29.89 182 ALA A N 1
ATOM 1268 C CA . ALA A 1 188 ? 44.082 -10.735 -10.548 1.00 32.56 182 ALA A CA 1
ATOM 1269 C C . ALA A 1 188 ? 43.570 -11.714 -9.493 1.00 33.47 182 ALA A C 1
ATOM 1270 O O . ALA A 1 188 ? 43.047 -11.304 -8.457 1.00 33.22 182 ALA A O 1
ATOM 1272 N N . SER A 1 189 ? 43.724 -13.008 -9.754 1.00 33.36 183 SER A N 1
ATOM 1273 C CA . SER A 1 189 ? 43.196 -14.031 -8.856 1.00 32.38 183 SER A CA 1
ATOM 1274 C C . SER A 1 189 ? 44.279 -14.964 -8.321 1.00 33.40 183 SER A C 1
ATOM 1275 O O . SER A 1 189 ? 45.458 -14.815 -8.640 1.00 30.56 183 SER A O 1
ATOM 1278 N N . ILE A 1 190 ? 43.865 -15.922 -7.497 1.00 32.13 184 ILE A N 1
ATOM 1279 C CA . ILE A 1 190 ? 44.757 -16.980 -7.040 1.00 31.36 184 ILE A CA 1
ATOM 1280 C C . ILE A 1 190 ? 44.217 -18.332 -7.513 1.00 29.91 184 ILE A C 1
ATOM 1281 O O . ILE A 1 190 ? 43.777 -18.459 -8.656 1.00 31.38 184 ILE A O 1
ATOM 1286 N N . ALA A 1 191 ? 44.256 -19.336 -6.641 1.00 33.69 185 ALA A N 1
ATOM 1287 C CA . ALA A 1 191 ? 43.730 -20.659 -6.962 1.00 35.58 185 ALA A CA 1
ATOM 1288 C C . ALA A 1 191 ? 43.243 -21.371 -5.705 1.00 38.43 185 ALA A C 1
ATOM 1289 O O . ALA A 1 191 ? 43.675 -21.055 -4.596 1.00 36.59 185 ALA A O 1
ATOM 1291 N N . GLY A 1 192 ? 42.348 -22.337 -5.893 1.00 35.89 186 GLY A N 1
ATOM 1292 C CA . GLY A 1 192 ? 41.762 -23.078 -4.790 1.00 41.04 186 GLY A CA 1
ATOM 1293 C C . GLY A 1 192 ? 42.791 -23.738 -3.892 1.00 42.82 186 GLY A C 1
ATOM 1294 O O . GLY A 1 192 ? 42.668 -23.705 -2.668 1.00 41.47 186 GLY A O 1
ATOM 1295 N N . GLY A 1 193 ? 43.814 -24.328 -4.501 1.00 39.24 187 GLY A N 1
ATOM 1296 C CA . GLY A 1 193 ? 44.864 -24.999 -3.756 1.00 34.83 187 GLY A CA 1
ATOM 1297 C C . GLY A 1 193 ? 45.589 -24.100 -2.769 1.00 42.11 187 GLY A C 1
ATOM 1298 O O . GLY A 1 193 ? 45.636 -24.393 -1.574 1.00 42.62 187 GLY A O 1
ATOM 1299 N N . VAL A 1 194 ? 46.147 -22.999 -3.264 1.00 40.03 188 VAL A N 1
ATOM 1300 C CA . VAL A 1 194 ? 46.910 -22.092 -2.413 1.00 35.76 188 VAL A CA 1
ATOM 1301 C C . VAL A 1 194 ? 46.011 -21.283 -1.480 1.00 35.19 188 VAL A C 1
ATOM 1302 O O . VAL A 1 194 ? 46.457 -20.835 -0.425 1.00 35.84 188 VAL A O 1
ATOM 1306 N N . LEU A 1 195 ? 44.750 -21.099 -1.864 1.00 33.09 189 LEU A N 1
ATOM 1307 C CA . LEU A 1 195 ? 43.782 -20.444 -0.986 1.00 35.67 189 LEU A CA 1
ATOM 1308 C C . LEU A 1 195 ? 43.691 -21.228 0.314 1.00 35.83 189 LEU A C 1
ATOM 1309 O O . LEU A 1 195 ? 43.723 -20.662 1.407 1.00 37.53 189 LEU A O 1
ATOM 1314 N N . ALA A 1 196 ? 43.580 -22.544 0.175 1.00 35.66 190 ALA A N 1
ATOM 1315 C CA . ALA A 1 196 ? 43.526 -23.440 1.317 1.00 37.82 190 ALA A CA 1
ATOM 1316 C C . ALA A 1 196 ? 44.839 -23.395 2.088 1.00 37.33 190 ALA A C 1
ATOM 1317 O O . ALA A 1 196 ? 44.861 -23.541 3.310 1.00 39.15 190 ALA A O 1
ATOM 1319 N N . GLY A 1 197 ? 45.936 -23.184 1.368 1.00 34.14 191 GLY A N 1
ATOM 1320 C CA . GLY A 1 197 ? 47.229 -23.027 2.001 1.00 33.84 191 GLY A CA 1
ATOM 1321 C C . GLY A 1 197 ? 47.274 -21.766 2.842 1.00 38.46 191 GLY A C 1
ATOM 1322 O O . GLY A 1 197 ? 47.692 -21.797 4.000 1.00 40.53 191 GLY A O 1
ATOM 1323 N N . TYR A 1 198 ? 46.834 -20.654 2.259 1.00 36.61 192 TYR A N 1
ATOM 1324 C CA . TYR A 1 198 ? 46.822 -19.369 2.959 1.00 37.19 192 TYR A CA 1
ATOM 1325 C C . TYR A 1 198 ? 45.870 -19.405 4.150 1.00 37.67 192 TYR A C 1
ATOM 1326 O O . TYR A 1 198 ? 46.135 -18.792 5.183 1.00 38.53 192 TYR A O 1
ATOM 1335 N N . ALA A 1 199 ? 44.765 -20.127 3.996 1.00 32.28 193 ALA A N 1
ATOM 1336 C CA . ALA A 1 199 ? 43.814 -20.321 5.084 1.00 35.66 193 ALA A CA 1
ATOM 1337 C C . ALA A 1 199 ? 44.469 -21.083 6.233 1.00 41.41 193 ALA A C 1
ATOM 1338 O O . ALA A 1 199 ? 44.256 -20.765 7.404 1.00 45.16 193 ALA A O 1
ATOM 1340 N N . SER A 1 200 ? 45.275 -22.083 5.887 1.00 40.17 194 SER A N 1
ATOM 1341 C CA . SER A 1 200 ? 45.967 -22.897 6.882 1.00 37.03 194 SER A CA 1
ATOM 1342 C C . SER A 1 200 ? 47.043 -22.096 7.601 1.00 40.11 194 SER A C 1
ATOM 1343 O O . SER A 1 200 ? 47.488 -22.467 8.685 1.00 43.29 194 SER A O 1
ATOM 1346 N N . MET A 1 201 ? 47.461 -20.995 6.986 1.00 38.22 195 MET A N 1
ATOM 1347 C CA . MET A 1 201 ? 48.477 -20.129 7.571 1.00 40.26 195 MET A CA 1
ATOM 1348 C C . MET A 1 201 ? 47.856 -19.084 8.495 1.00 43.36 195 MET A C 1
ATOM 1349 O O . MET A 1 201 ? 48.565 -18.377 9.209 1.00 42.67 195 MET A O 1
ATOM 1354 N N . GLY A 1 202 ? 46.530 -18.991 8.482 1.00 41.35 196 GLY A N 1
ATOM 1355 C CA . GLY A 1 202 ? 45.829 -18.108 9.396 1.00 40.42 196 GLY A CA 1
ATOM 1356 C C . GLY A 1 202 ? 45.103 -16.957 8.724 1.00 44.63 196 GLY A C 1
ATOM 1357 O O . GLY A 1 202 ? 44.451 -16.158 9.394 1.00 49.05 196 GLY A O 1
ATOM 1358 N N . VAL A 1 203 ? 45.221 -16.862 7.402 1.00 43.52 197 VAL A N 1
ATOM 1359 C CA . VAL A 1 203 ? 44.505 -15.831 6.663 1.00 42.26 197 VAL A CA 1
ATOM 1360 C C . VAL A 1 203 ? 43.015 -16.152 6.669 1.00 41.62 197 VAL A C 1
ATOM 1361 O O . VAL A 1 203 ? 42.618 -17.291 6.419 1.00 43.40 197 VAL A O 1
ATOM 1365 N N . LYS A 1 204 ? 42.196 -15.149 6.972 1.00 41.19 198 LYS A N 1
ATOM 1366 C CA . LYS A 1 204 ? 40.755 -15.343 7.093 1.00 41.45 198 LYS A CA 1
ATOM 1367 C C . LYS A 1 204 ? 40.145 -15.834 5.786 1.00 37.95 198 LYS A C 1
ATOM 1368 O O . LYS A 1 204 ? 40.286 -15.193 4.743 1.00 39.03 198 LYS A O 1
ATOM 1374 N N . ILE A 1 205 ? 39.474 -16.981 5.856 1.00 40.03 199 ILE A N 1
ATOM 1375 C CA . ILE A 1 205 ? 38.885 -17.613 4.681 1.00 40.03 199 ILE A CA 1
ATOM 1376 C C . ILE A 1 205 ? 37.876 -16.698 3.991 1.00 42.41 199 ILE A C 1
ATOM 1377 O O . ILE A 1 205 ? 37.825 -16.640 2.760 1.00 40.67 199 ILE A O 1
ATOM 1382 N N . GLU A 1 206 ? 37.087 -15.978 4.787 1.00 41.20 200 GLU A N 1
ATOM 1383 C CA . GLU A 1 206 ? 36.102 -15.039 4.257 1.00 38.66 200 GLU A CA 1
ATOM 1384 C C . GLU A 1 206 ? 36.730 -14.032 3.297 1.00 38.31 200 GLU A C 1
ATOM 1385 O O . GLU A 1 206 ? 36.183 -13.757 2.230 1.00 37.66 200 GLU A O 1
ATOM 1391 N N . TYR A 1 207 ? 37.880 -13.490 3.681 1.00 37.52 201 TYR A N 1
ATOM 1392 C CA . TYR A 1 207 ? 38.584 -12.527 2.843 1.00 39.17 201 TYR A CA 1
ATOM 1393 C C . TYR A 1 207 ? 39.088 -13.174 1.556 1.00 39.70 201 TYR A C 1
ATOM 1394 O O . TYR A 1 207 ? 38.971 -12.595 0.477 1.00 37.48 201 TYR A O 1
ATOM 1403 N N . LEU A 1 208 ? 39.645 -14.376 1.680 1.00 40.94 202 LEU A N 1
ATOM 1404 C CA . LEU A 1 208 ? 40.180 -15.105 0.533 1.00 38.27 202 LEU A CA 1
ATOM 1405 C C . LEU A 1 208 ? 39.091 -15.453 -0.475 1.00 38.05 202 LEU A C 1
ATOM 1406 O O . LEU A 1 208 ? 39.278 -15.300 -1.682 1.00 37.52 202 LEU A O 1
ATOM 1411 N N . VAL A 1 209 ? 37.956 -15.927 0.026 1.00 37.73 203 VAL A N 1
ATOM 1412 C CA . VAL A 1 209 ? 36.828 -16.268 -0.833 1.00 35.29 203 VAL A CA 1
ATOM 1413 C C . VAL A 1 209 ? 36.259 -15.012 -1.493 1.00 36.98 203 VAL A C 1
ATOM 1414 O O . VAL A 1 209 ? 35.951 -15.010 -2.686 1.00 36.96 203 VAL A O 1
ATOM 1418 N N . ALA A 1 210 ? 36.135 -13.944 -0.712 1.00 37.80 204 ALA A N 1
ATOM 1419 C CA . ALA A 1 210 ? 35.610 -12.681 -1.217 1.00 38.68 204 ALA A CA 1
ATOM 1420 C C . ALA A 1 210 ? 36.517 -12.110 -2.301 1.00 37.81 204 ALA A C 1
ATOM 1421 O O . ALA A 1 210 ? 36.044 -11.660 -3.344 1.00 35.85 204 ALA A O 1
ATOM 1423 N N . ALA A 1 211 ? 37.822 -12.141 -2.051 1.00 34.45 205 ALA A N 1
ATOM 1424 C CA . ALA A 1 211 ? 38.794 -11.622 -3.004 1.00 38.23 205 ALA A CA 1
ATOM 1425 C C . ALA A 1 211 ? 38.803 -12.448 -4.288 1.00 36.17 205 ALA A C 1
ATOM 1426 O O . ALA A 1 211 ? 38.960 -11.908 -5.382 1.00 37.99 205 ALA A O 1
ATOM 1428 N N . SER A 1 212 ? 38.624 -13.759 -4.146 1.00 35.78 206 SER A N 1
ATOM 1429 C CA . SER A 1 212 ? 38.609 -14.661 -5.293 1.00 39.80 206 SER A CA 1
ATOM 1430 C C . SER A 1 212 ? 37.443 -14.355 -6.230 1.00 38.57 206 SER A C 1
ATOM 1431 O O . SER A 1 212 ? 37.621 -14.256 -7.443 1.00 34.48 206 SER A O 1
ATOM 1434 N N . PHE A 1 213 ? 36.252 -14.196 -5.660 1.00 36.33 207 PHE A N 1
ATOM 1435 C CA . PHE A 1 213 ? 35.062 -13.878 -6.445 1.00 39.19 207 PHE A CA 1
ATOM 1436 C C . PHE A 1 213 ? 35.127 -12.470 -7.033 1.00 36.63 207 PHE A C 1
ATOM 1437 O O . PHE A 1 213 ? 34.694 -12.241 -8.160 1.00 39.33 207 PHE A O 1
ATOM 1445 N N . MET A 1 214 ? 35.668 -11.532 -6.264 1.00 32.51 208 MET A N 1
ATOM 1446 C CA . MET A 1 214 ? 35.779 -10.148 -6.717 1.00 34.81 208 MET A CA 1
ATOM 1447 C C . MET A 1 214 ? 36.829 -9.992 -7.814 1.00 39.13 208 MET A C 1
ATOM 1448 O O . MET A 1 214 ? 36.845 -8.986 -8.525 1.00 38.58 208 MET A O 1
ATOM 1453 N N . ALA A 1 215 ? 37.694 -10.995 -7.955 1.00 35.96 209 ALA A N 1
ATOM 1454 C CA . ALA A 1 215 ? 38.768 -10.955 -8.941 1.00 35.66 209 ALA A CA 1
ATOM 1455 C C . ALA A 1 215 ? 38.240 -11.089 -10.364 1.00 33.09 209 ALA A C 1
ATOM 1456 O O . ALA A 1 215 ? 38.851 -10.589 -11.307 1.00 36.63 209 ALA A O 1
ATOM 1458 N N . ALA A 1 216 ? 37.108 -11.765 -10.523 1.00 32.61 210 ALA A N 1
ATOM 1459 C CA . ALA A 1 216 ? 36.555 -11.990 -11.856 1.00 36.34 210 ALA A CA 1
ATOM 1460 C C . ALA A 1 216 ? 36.060 -10.686 -12.514 1.00 37.03 210 ALA A C 1
ATOM 1461 O O . ALA A 1 216 ? 36.466 -10.382 -13.635 1.00 37.13 210 ALA A O 1
ATOM 1463 N N . PRO A 1 217 ? 35.195 -9.906 -11.834 1.00 41.73 211 PRO A N 1
ATOM 1464 C CA . PRO A 1 217 ? 34.868 -8.632 -12.487 1.00 40.38 211 PRO A CA 1
ATOM 1465 C C . PRO A 1 217 ? 36.040 -7.650 -12.447 1.00 40.02 211 PRO A C 1
ATOM 1466 O O . PRO A 1 217 ? 36.244 -6.891 -13.396 1.00 39.95 211 PRO A O 1
ATOM 1470 N N . GLY A 1 218 ? 36.807 -7.681 -11.361 1.00 36.60 212 GLY A N 1
ATOM 1471 C CA . GLY A 1 218 ? 37.942 -6.789 -11.198 1.00 33.05 212 GLY A CA 1
ATOM 1472 C C . GLY A 1 218 ? 38.984 -6.963 -12.284 1.00 36.61 212 GLY A C 1
ATOM 1473 O O . GLY A 1 218 ? 39.552 -5.987 -12.776 1.00 37.71 212 GLY A O 1
ATOM 1474 N N . GLY A 1 219 ? 39.237 -8.213 -12.657 1.00 36.23 213 GLY A N 1
ATOM 1475 C CA . GLY A 1 219 ? 40.189 -8.514 -13.710 1.00 31.92 213 GLY A CA 1
ATOM 1476 C C . GLY A 1 219 ? 39.713 -8.014 -15.061 1.00 35.95 213 GLY A C 1
ATOM 1477 O O . GLY A 1 219 ? 40.497 -7.482 -15.846 1.00 36.16 213 GLY A O 1
ATOM 1478 N N . LEU A 1 220 ? 38.425 -8.187 -15.334 1.00 39.08 214 LEU A N 1
ATOM 1479 C CA . LEU A 1 220 ? 37.838 -7.709 -16.580 1.00 37.17 214 LEU A CA 1
ATOM 1480 C C . LEU A 1 220 ? 37.808 -6.181 -16.619 1.00 36.83 214 LEU A C 1
ATOM 1481 O O . LEU A 1 220 ? 38.031 -5.577 -17.666 1.00 36.36 214 LEU A O 1
ATOM 1486 N N . LEU A 1 221 ? 37.532 -5.570 -15.472 1.00 36.00 215 LEU A N 1
ATOM 1487 C CA . LEU A 1 221 ? 37.485 -4.115 -15.356 1.00 35.82 215 LEU A CA 1
ATOM 1488 C C . LEU A 1 221 ? 38.772 -3.463 -15.851 1.00 37.09 215 LEU A C 1
ATOM 1489 O O . LEU A 1 221 ? 38.744 -2.595 -16.723 1.00 39.79 215 LEU A O 1
ATOM 1494 N N . PHE A 1 222 ? 39.902 -3.895 -15.301 1.00 38.78 216 PHE A N 1
ATOM 1495 C CA . PHE A 1 222 ? 41.175 -3.257 -15.609 1.00 38.76 216 PHE A CA 1
ATOM 1496 C C . PHE A 1 222 ? 41.791 -3.763 -16.906 1.00 39.49 216 PHE A C 1
ATOM 1497 O O . PHE A 1 222 ? 42.624 -3.085 -17.503 1.00 37.36 216 PHE A O 1
ATOM 1505 N N . ALA A 1 223 ? 41.377 -4.946 -17.349 1.00 36.83 217 ALA A N 1
ATOM 1506 C CA . ALA A 1 223 ? 41.793 -5.438 -18.655 1.00 39.81 217 ALA A CA 1
ATOM 1507 C C . ALA A 1 223 ? 41.150 -4.596 -19.751 1.00 38.69 217 ALA A C 1
ATOM 1508 O O . ALA A 1 223 ? 41.789 -4.256 -20.747 1.00 37.54 217 ALA A O 1
ATOM 1510 N N . LYS A 1 224 ? 39.880 -4.259 -19.555 1.00 34.28 218 LYS A N 1
ATOM 1511 C CA . LYS A 1 224 ? 39.125 -3.525 -20.561 1.00 40.87 218 LYS A CA 1
ATOM 1512 C C . LYS A 1 224 ? 39.376 -2.021 -20.488 1.00 38.35 218 LYS A C 1
ATOM 1513 O O . LYS A 1 224 ? 39.108 -1.299 -21.447 1.00 38.42 218 LYS A O 1
ATOM 1519 N N . LEU A 1 225 ? 39.884 -1.553 -19.352 1.00 40.99 219 LEU A N 1
ATOM 1520 C CA . LEU A 1 225 ? 40.308 -0.162 -19.227 1.00 40.25 219 LEU A CA 1
ATOM 1521 C C . LEU A 1 225 ? 41.652 0.039 -19.913 1.00 46.41 219 LEU A C 1
ATOM 1522 O O . LEU A 1 225 ? 41.861 1.031 -20.611 1.00 44.94 219 LEU A O 1
ATOM 1527 N N . MET A 1 226 ? 42.558 -0.915 -19.714 1.00 40.28 220 MET A N 1
ATOM 1528 C CA . MET A 1 226 ? 43.926 -0.795 -20.202 1.00 39.47 220 MET A CA 1
ATOM 1529 C C . MET A 1 226 ? 44.123 -1.365 -21.606 1.00 42.44 220 MET A C 1
ATOM 1530 O O . MET A 1 226 ? 45.039 -0.957 -22.320 1.00 45.04 220 MET A O 1
ATOM 1535 N N . MET A 1 227 ? 43.273 -2.308 -22.001 1.00 36.23 221 MET A N 1
ATOM 1536 C CA . MET A 1 227 ? 43.339 -2.867 -23.347 1.00 41.47 221 MET A CA 1
ATOM 1537 C C . MET A 1 227 ? 41.934 -3.097 -23.895 1.00 41.04 221 MET A C 1
ATOM 1538 O O . MET A 1 227 ? 41.462 -4.234 -23.956 1.00 41.72 221 MET A O 1
ATOM 1543 N N . PRO A 1 228 ? 41.257 -2.009 -24.295 1.00 42.42 222 PRO A N 1
ATOM 1544 C CA . PRO A 1 228 ? 39.890 -2.094 -24.816 1.00 37.43 222 PRO A CA 1
ATOM 1545 C C . PRO A 1 228 ? 39.853 -2.876 -26.121 1.00 35.21 222 PRO A C 1
ATOM 1546 O O . PRO A 1 228 ? 40.847 -2.900 -26.850 1.00 36.71 222 PRO A O 1
ATOM 1550 N N . GLU A 1 229 ? 38.728 -3.520 -26.405 1.00 39.33 223 GLU A N 1
ATOM 1551 C CA . GLU A 1 229 ? 38.596 -4.285 -27.635 1.00 46.06 223 GLU A CA 1
ATOM 1552 C C . GLU A 1 229 ? 38.553 -3.362 -28.849 1.00 47.20 223 GLU A C 1
ATOM 1553 O O . GLU A 1 229 ? 37.735 -2.445 -28.912 1.00 43.43 223 GLU A O 1
ATOM 1559 N N . THR A 1 230 ? 39.446 -3.604 -29.804 1.00 46.39 224 THR A N 1
ATOM 1560 C CA . THR A 1 230 ? 39.461 -2.842 -31.049 1.00 48.75 224 THR A CA 1
ATOM 1561 C C . THR A 1 230 ? 39.282 -3.767 -32.250 1.00 49.22 224 THR A C 1
ATOM 1562 O O . THR A 1 230 ? 39.132 -3.310 -33.382 1.00 53.39 224 THR A O 1
ATOM 1566 N N . GLU A 1 231 ? 39.303 -5.071 -31.993 1.00 50.42 225 GLU A N 1
ATOM 1567 C CA . GLU A 1 231 ? 39.061 -6.069 -33.027 1.00 44.16 225 GLU A CA 1
ATOM 1568 C C . GLU A 1 231 ? 37.674 -6.668 -32.837 1.00 48.03 225 GLU A C 1
ATOM 1569 O O . GLU A 1 231 ? 36.909 -6.211 -31.988 1.00 50.13 225 GLU A O 1
ATOM 1575 N N . LYS A 1 232 ? 37.348 -7.688 -33.624 1.00 52.27 226 LYS A N 1
ATOM 1576 C CA . LYS A 1 232 ? 36.077 -8.384 -33.459 1.00 56.61 226 LYS A CA 1
ATOM 1577 C C . LYS A 1 232 ? 36.300 -9.828 -33.016 1.00 57.66 226 LYS A C 1
ATOM 1578 O O . LYS A 1 232 ? 36.903 -10.623 -33.736 1.00 57.07 226 LYS A O 1
ATOM 1581 N N . PRO A 1 233 ? 35.824 -10.163 -31.808 1.00 60.90 227 PRO A N 1
ATOM 1582 C CA . PRO A 1 233 ? 35.945 -11.520 -31.264 1.00 63.80 227 PRO A CA 1
ATOM 1583 C C . PRO A 1 233 ? 35.073 -12.512 -32.027 1.00 69.13 227 PRO A C 1
ATOM 1584 O O . PRO A 1 233 ? 34.164 -12.101 -32.749 1.00 69.51 227 PRO A O 1
ATOM 1588 N N . GLN A 1 234 ? 35.347 -13.802 -31.869 1.00 81.95 228 GLN A N 1
ATOM 1589 C CA . GLN A 1 234 ? 34.569 -14.830 -32.550 1.00 87.00 228 GLN A CA 1
ATOM 1590 C C . GLN A 1 234 ? 33.503 -15.415 -31.630 1.00 91.90 228 GLN A C 1
ATOM 1591 O O . GLN A 1 234 ? 33.449 -15.085 -30.444 1.00 90.12 228 GLN A O 1
ATOM 1597 N N . ASP A 1 235 ? 32.660 -16.277 -32.195 1.00 91.44 229 ASP A N 1
ATOM 1598 C CA . ASP A 1 235 ? 31.582 -16.939 -31.461 1.00 86.09 229 ASP A CA 1
ATOM 1599 C C . ASP A 1 235 ? 30.674 -15.934 -30.755 1.00 91.16 229 ASP A C 1
ATOM 1600 O O . ASP A 1 235 ? 30.163 -16.199 -29.666 1.00 91.24 229 ASP A O 1
ATOM 1602 N N . LYS A 1 247 ? 40.529 -35.591 -20.855 1.00 65.94 241 LYS A N 1
ATOM 1603 C CA . LYS A 1 247 ? 39.649 -36.062 -19.791 1.00 68.84 241 LYS A CA 1
ATOM 1604 C C . LYS A 1 247 ? 40.055 -37.456 -19.322 1.00 63.25 241 LYS A C 1
ATOM 1605 O O . LYS A 1 247 ? 40.227 -38.363 -20.137 1.00 61.77 241 LYS A O 1
ATOM 1607 N N . PRO A 1 248 ? 40.220 -37.626 -18.000 1.00 53.91 242 PRO A N 1
ATOM 1608 C CA . PRO A 1 248 ? 40.571 -38.924 -17.410 1.00 46.44 242 PRO A CA 1
ATOM 1609 C C . PRO A 1 248 ? 39.495 -39.976 -17.671 1.00 41.39 242 PRO A C 1
ATOM 1610 O O . PRO A 1 248 ? 38.335 -39.623 -17.878 1.00 45.39 242 PRO A O 1
ATOM 1614 N N . ALA A 1 249 ? 39.882 -41.248 -17.658 1.00 40.45 243 ALA A N 1
ATOM 1615 C CA . ALA A 1 249 ? 38.972 -42.338 -18.001 1.00 39.32 243 ALA A CA 1
ATOM 1616 C C . ALA A 1 249 ? 37.883 -42.542 -16.946 1.00 39.06 243 ALA A C 1
ATOM 1617 O O . ALA A 1 249 ? 36.780 -42.984 -17.262 1.00 41.24 243 ALA A O 1
ATOM 1619 N N . ASN A 1 250 ? 38.198 -42.228 -15.694 1.00 39.25 244 ASN A N 1
ATOM 1620 C CA . ASN A 1 250 ? 37.229 -42.345 -14.610 1.00 37.08 244 ASN A CA 1
ATOM 1621 C C . ASN A 1 250 ? 37.550 -41.369 -13.486 1.00 37.98 244 ASN A C 1
ATOM 1622 O O . ASN A 1 250 ? 38.577 -40.693 -13.525 1.00 36.42 244 ASN A O 1
ATOM 1627 N N . VAL A 1 251 ? 36.683 -41.313 -12.480 1.00 38.31 245 VAL A N 1
ATOM 1628 C CA . VAL A 1 251 ? 36.811 -40.330 -11.407 1.00 35.26 245 VAL A CA 1
ATOM 1629 C C . VAL A 1 251 ? 38.021 -40.598 -10.501 1.00 38.20 245 VAL A C 1
ATOM 1630 O O . VAL A 1 251 ? 38.564 -39.673 -9.895 1.00 34.42 245 VAL A O 1
ATOM 1634 N N . ILE A 1 252 ? 38.458 -41.852 -10.420 1.00 34.03 246 ILE A N 1
ATOM 1635 C CA . ILE A 1 252 ? 39.628 -42.187 -9.609 1.00 34.71 246 ILE A CA 1
ATOM 1636 C C . ILE A 1 252 ? 40.910 -41.742 -10.313 1.00 35.24 246 ILE A C 1
ATOM 1637 O O . ILE A 1 252 ? 41.826 -41.216 -9.678 1.00 32.88 246 ILE A O 1
ATOM 1642 N N . ASP A 1 253 ? 40.967 -41.963 -11.624 1.00 36.68 247 ASP A N 1
ATOM 1643 C CA . ASP A 1 253 ? 42.058 -41.451 -12.447 1.00 36.32 247 ASP A CA 1
ATOM 1644 C C . ASP A 1 253 ? 42.146 -39.936 -12.322 1.00 34.32 247 ASP A C 1
ATOM 1645 O O . ASP A 1 253 ? 43.235 -39.374 -12.220 1.00 35.84 247 ASP A O 1
ATOM 1650 N N . ALA A 1 254 ? 40.984 -39.288 -12.333 1.00 33.12 248 ALA A N 1
ATOM 1651 C CA . ALA A 1 254 ? 40.893 -37.837 -12.201 1.00 36.93 248 ALA A CA 1
ATOM 1652 C C . ALA A 1 254 ? 41.524 -37.352 -10.900 1.00 35.92 248 ALA A C 1
ATOM 1653 O O . ALA A 1 254 ? 42.307 -36.401 -10.898 1.00 36.51 248 ALA A O 1
ATOM 1655 N N . ALA A 1 255 ? 41.179 -38.012 -9.799 1.00 31.89 249 ALA A N 1
ATOM 1656 C CA . ALA A 1 255 ? 41.729 -37.680 -8.490 1.00 31.00 249 ALA A CA 1
ATOM 1657 C C . ALA A 1 255 ? 43.245 -37.868 -8.463 1.00 31.21 249 ALA A C 1
ATOM 1658 O O . ALA A 1 255 ? 43.973 -37.026 -7.939 1.00 31.04 249 ALA A O 1
ATOM 1660 N N . ALA A 1 256 ? 43.712 -38.973 -9.038 1.00 29.60 250 ALA A N 1
ATOM 1661 C CA . ALA A 1 256 ? 45.140 -39.280 -9.081 1.00 34.24 250 ALA A CA 1
ATOM 1662 C C . ALA A 1 256 ? 45.912 -38.240 -9.891 1.00 33.85 250 ALA A C 1
ATOM 1663 O O . ALA A 1 256 ? 46.996 -37.810 -9.492 1.00 30.86 250 ALA A O 1
ATOM 1665 N N . GLY A 1 257 ? 45.349 -37.841 -11.027 1.00 33.92 251 GLY A N 1
ATOM 1666 C CA . GLY A 1 257 ? 45.954 -36.814 -11.857 1.00 32.42 251 GLY A CA 1
ATOM 1667 C C . GLY A 1 257 ? 46.073 -35.498 -11.113 1.00 38.72 251 GLY A C 1
ATOM 1668 O O . GLY A 1 257 ? 47.089 -34.809 -11.204 1.00 38.24 251 GLY A O 1
ATOM 1669 N N . GLY A 1 258 ? 45.033 -35.153 -10.363 1.00 31.22 252 GLY A N 1
ATOM 1670 C CA . GLY A 1 258 ? 45.038 -33.936 -9.575 1.00 28.25 252 GLY A CA 1
ATOM 1671 C C . GLY A 1 258 ? 46.059 -33.980 -8.454 1.00 29.69 252 GLY A C 1
ATOM 1672 O O . GLY A 1 258 ? 46.729 -32.986 -8.183 1.00 30.65 252 GLY A O 1
ATOM 1673 N N . ALA A 1 259 ? 46.173 -35.135 -7.802 1.00 28.99 253 ALA A N 1
ATOM 1674 C CA . ALA A 1 259 ? 47.146 -35.323 -6.730 1.00 34.21 253 ALA A CA 1
ATOM 1675 C C . ALA A 1 259 ? 48.569 -35.161 -7.256 1.00 33.00 253 ALA A C 1
ATOM 1676 O O . ALA A 1 259 ? 49.417 -34.557 -6.600 1.00 30.25 253 ALA A O 1
ATOM 1678 N N . SER A 1 260 ? 48.817 -35.709 -8.441 1.00 34.20 254 SER A N 1
ATOM 1679 C CA . SER A 1 260 ? 50.122 -35.616 -9.085 1.00 35.19 254 SER A CA 1
ATOM 1680 C C . SER A 1 260 ? 50.494 -34.170 -9.400 1.00 37.78 254 SER A C 1
ATOM 1681 O O . SER A 1 260 ? 51.616 -33.736 -9.137 1.00 35.82 254 SER A O 1
ATOM 1684 N N . ALA A 1 261 ? 49.547 -33.431 -9.969 1.00 31.06 255 ALA A N 1
ATOM 1685 C CA . ALA A 1 261 ? 49.768 -32.027 -10.289 1.00 33.46 255 ALA A CA 1
ATOM 1686 C C . ALA A 1 261 ? 49.962 -31.210 -9.016 1.00 36.98 255 ALA A C 1
ATOM 1687 O O . ALA A 1 261 ? 50.794 -30.307 -8.970 1.00 39.05 255 ALA A O 1
ATOM 1689 N N . GLY A 1 262 ? 49.194 -31.537 -7.981 1.00 31.59 256 GLY A N 1
ATOM 1690 C CA . GLY A 1 262 ? 49.304 -30.845 -6.710 1.00 25.58 256 GLY A CA 1
ATOM 1691 C C . GLY A 1 262 ? 50.629 -31.127 -6.027 1.00 29.74 256 GLY A C 1
ATOM 1692 O O . GLY A 1 262 ? 51.201 -30.255 -5.375 1.00 32.47 256 GLY A O 1
ATOM 1693 N N . LEU A 1 263 ? 51.115 -32.355 -6.175 1.00 29.82 257 LEU A N 1
ATOM 1694 C CA . LEU A 1 263 ? 52.424 -32.728 -5.651 1.00 30.60 257 LEU A CA 1
ATOM 1695 C C . LEU A 1 263 ? 53.532 -31.865 -6.251 1.00 32.58 257 LEU A C 1
ATOM 1696 O O . LEU A 1 263 ? 54.393 -31.354 -5.535 1.00 30.88 257 LEU A O 1
ATOM 1701 N N . GLN A 1 264 ? 53.501 -31.709 -7.569 1.00 30.95 258 GLN A N 1
ATOM 1702 C CA . GLN A 1 264 ? 54.504 -30.914 -8.266 1.00 34.73 258 GLN A CA 1
ATOM 1703 C C . GLN A 1 264 ? 54.445 -29.454 -7.827 1.00 33.22 258 GLN A C 1
ATOM 1704 O O . GLN A 1 264 ? 55.478 -28.807 -7.656 1.00 33.46 258 GLN A O 1
ATOM 1710 N N . LEU A 1 265 ? 53.229 -28.945 -7.645 1.00 34.62 259 LEU A N 1
ATOM 1711 C CA . LEU A 1 265 ? 53.030 -27.585 -7.163 1.00 33.88 259 LEU A CA 1
ATOM 1712 C C . LEU A 1 265 ? 53.588 -27.423 -5.755 1.00 35.29 259 LEU A C 1
ATOM 1713 O O . LEU A 1 265 ? 54.289 -26.457 -5.464 1.00 31.81 259 LEU A O 1
ATOM 1718 N N . ALA A 1 266 ? 53.279 -28.385 -4.889 1.00 30.88 260 ALA A N 1
ATOM 1719 C CA . ALA A 1 266 ? 53.713 -28.343 -3.494 1.00 28.32 260 ALA A CA 1
ATOM 1720 C C . ALA A 1 266 ? 55.234 -28.375 -3.367 1.00 30.88 260 ALA A C 1
ATOM 1721 O O . ALA A 1 266 ? 55.812 -27.654 -2.550 1.00 32.62 260 ALA A O 1
ATOM 1723 N N . LEU A 1 267 ? 55.879 -29.211 -4.175 1.00 31.57 261 LEU A N 1
ATOM 1724 C CA . LEU A 1 267 ? 57.336 -29.293 -4.172 1.00 28.66 261 LEU A CA 1
ATOM 1725 C C . LEU A 1 267 ? 57.957 -27.977 -4.637 1.00 31.15 261 LEU A C 1
ATOM 1726 O O . LEU A 1 267 ? 58.915 -27.489 -4.040 1.00 33.28 261 LEU A O 1
ATOM 1731 N N . ASN A 1 268 ? 57.397 -27.407 -5.700 1.00 32.05 262 ASN A N 1
ATOM 1732 C CA . ASN A 1 268 ? 57.894 -26.153 -6.263 1.00 32.48 262 ASN A CA 1
ATOM 1733 C C . ASN A 1 268 ? 57.704 -24.966 -5.321 1.00 30.93 262 ASN A C 1
ATOM 1734 O O . ASN A 1 268 ? 58.584 -24.111 -5.197 1.00 33.44 262 ASN A O 1
ATOM 1739 N N . VAL A 1 269 ? 56.551 -24.915 -4.662 1.00 32.75 263 VAL A N 1
ATOM 1740 C CA . VAL A 1 269 ? 56.274 -23.858 -3.699 1.00 31.67 263 VAL A CA 1
ATOM 1741 C C . VAL A 1 269 ? 57.227 -23.978 -2.515 1.00 31.79 263 VAL A C 1
ATOM 1742 O O . VAL A 1 269 ? 57.775 -22.983 -2.046 1.00 30.56 263 VAL A O 1
ATOM 1746 N N . GLY A 1 270 ? 57.434 -25.205 -2.049 1.00 30.79 264 GLY A N 1
ATOM 1747 C CA . GLY A 1 270 ? 58.354 -25.453 -0.954 1.00 24.01 264 GLY A CA 1
ATOM 1748 C C . GLY A 1 270 ? 59.779 -25.023 -1.265 1.00 31.44 264 GLY A C 1
ATOM 1749 O O . GLY A 1 270 ? 60.439 -24.395 -0.439 1.00 35.31 264 GLY A O 1
ATOM 1750 N N . ALA A 1 271 ? 60.253 -25.362 -2.460 1.00 30.85 265 ALA A N 1
ATOM 1751 C CA . ALA A 1 271 ? 61.603 -24.993 -2.881 1.00 26.51 265 ALA A CA 1
ATOM 1752 C C . ALA A 1 271 ? 61.733 -23.481 -3.062 1.00 31.72 265 ALA A C 1
ATOM 1753 O O . ALA A 1 271 ? 62.750 -22.890 -2.698 1.00 30.20 265 ALA A O 1
ATOM 1755 N N . MET A 1 272 ? 60.702 -22.863 -3.629 1.00 27.13 266 MET A N 1
ATOM 1756 C CA . MET A 1 272 ? 60.690 -21.417 -3.821 1.00 30.23 266 MET A CA 1
ATOM 1757 C C . MET A 1 272 ? 60.791 -20.688 -2.484 1.00 33.39 266 MET A C 1
ATOM 1758 O O . MET A 1 272 ? 61.510 -19.696 -2.357 1.00 33.31 266 MET A O 1
ATOM 1763 N N . LEU A 1 273 ? 60.064 -21.183 -1.489 1.00 32.97 267 LEU A N 1
ATOM 1764 C CA . LEU A 1 273 ? 60.030 -20.545 -0.178 1.00 31.73 267 LEU A CA 1
ATOM 1765 C C . LEU A 1 273 ? 61.365 -20.666 0.548 1.00 32.65 267 LEU A C 1
ATOM 1766 O O . LEU A 1 273 ? 61.844 -19.698 1.139 1.00 34.10 267 LEU A O 1
ATOM 1771 N N . ILE A 1 274 ? 61.961 -21.854 0.501 1.00 32.52 268 ILE A N 1
ATOM 1772 C CA . ILE A 1 274 ? 63.281 -22.066 1.083 1.00 31.18 268 ILE A CA 1
ATOM 1773 C C . ILE A 1 274 ? 64.297 -21.107 0.477 1.00 34.53 268 ILE A C 1
ATOM 1774 O O . ILE A 1 274 ? 65.063 -20.460 1.191 1.00 36.92 268 ILE A O 1
ATOM 1779 N N . ALA A 1 275 ? 64.281 -21.006 -0.846 1.00 28.53 269 ALA A N 1
ATOM 1780 C CA . ALA A 1 275 ? 65.228 -20.161 -1.562 1.00 28.42 269 ALA A CA 1
ATOM 1781 C C . ALA A 1 275 ? 64.948 -18.671 -1.356 1.00 33.13 269 ALA A C 1
ATOM 1782 O O . ALA A 1 275 ? 65.857 -17.909 -1.035 1.00 35.86 269 ALA A O 1
ATOM 1784 N N . PHE A 1 276 ? 63.694 -18.260 -1.532 1.00 31.82 270 PHE A N 1
ATOM 1785 C CA . PHE A 1 276 ? 63.350 -16.834 -1.500 1.00 35.17 270 PHE A CA 1
ATOM 1786 C C . PHE A 1 276 ? 63.497 -16.230 -0.107 1.00 36.26 270 PHE A C 1
ATOM 1787 O O . PHE A 1 276 ? 63.985 -15.107 0.042 1.00 34.81 270 PHE A O 1
ATOM 1795 N N . ILE A 1 277 ? 63.069 -16.968 0.910 1.00 32.98 271 ILE A N 1
ATOM 1796 C CA . ILE A 1 277 ? 63.192 -16.501 2.288 1.00 36.12 271 ILE A CA 1
ATOM 1797 C C . ILE A 1 277 ? 64.664 -16.484 2.695 1.00 36.96 271 ILE A C 1
ATOM 1798 O O . ILE A 1 277 ? 65.104 -15.611 3.442 1.00 37.14 271 ILE A O 1
ATOM 1803 N N . GLY A 1 278 ? 65.428 -17.442 2.179 1.00 38.03 272 GLY A N 1
ATOM 1804 C CA . GLY A 1 278 ? 66.862 -17.463 2.400 1.00 32.71 272 GLY A CA 1
ATOM 1805 C C . GLY A 1 278 ? 67.553 -16.299 1.710 1.00 34.08 272 GLY A C 1
ATOM 1806 O O . GLY A 1 278 ? 68.468 -15.688 2.263 1.00 33.34 272 GLY A O 1
ATOM 1807 N N . LEU A 1 279 ? 67.110 -15.987 0.496 1.00 38.36 273 LEU A N 1
ATOM 1808 C CA . LEU A 1 279 ? 67.691 -14.888 -0.270 1.00 40.86 273 LEU A CA 1
ATOM 1809 C C . LEU A 1 279 ? 67.375 -13.525 0.351 1.00 39.42 273 LEU A C 1
ATOM 1810 O O . LEU A 1 279 ? 68.193 -12.609 0.292 1.00 40.20 273 LEU A O 1
ATOM 1815 N N . ILE A 1 280 ? 66.191 -13.396 0.943 1.00 37.73 274 ILE A N 1
ATOM 1816 C CA . ILE A 1 280 ? 65.813 -12.167 1.633 1.00 40.44 274 ILE A CA 1
ATOM 1817 C C . ILE A 1 280 ? 66.696 -11.962 2.865 1.00 37.43 274 ILE A C 1
ATOM 1818 O O . ILE A 1 280 ? 67.116 -10.842 3.166 1.00 37.11 274 ILE A O 1
ATOM 1823 N N . ALA A 1 281 ? 66.992 -13.056 3.560 1.00 32.90 275 ALA A N 1
ATOM 1824 C CA . ALA A 1 281 ? 67.874 -13.015 4.720 1.00 36.90 275 ALA A CA 1
ATOM 1825 C C . ALA A 1 281 ? 69.284 -12.582 4.320 1.00 42.99 275 ALA A C 1
ATOM 1826 O O . ALA A 1 281 ? 69.915 -11.780 5.008 1.00 44.82 275 ALA A O 1
ATOM 1828 N N . LEU A 1 282 ? 69.772 -13.117 3.205 1.00 38.58 276 LEU A N 1
ATOM 1829 C CA . LEU A 1 282 ? 71.076 -12.735 2.674 1.00 39.69 276 LEU A CA 1
ATOM 1830 C C . LEU A 1 282 ? 71.077 -11.274 2.235 1.00 37.99 276 LEU A C 1
ATOM 1831 O O . LEU A 1 282 ? 72.030 -10.535 2.494 1.00 40.48 276 LEU A O 1
ATOM 1836 N N . ILE A 1 283 ? 70.003 -10.869 1.565 1.00 35.43 277 ILE A N 1
ATOM 1837 C CA . ILE A 1 283 ? 69.839 -9.490 1.125 1.00 39.90 277 ILE A CA 1
ATOM 1838 C C . ILE A 1 283 ? 69.859 -8.542 2.325 1.00 44.82 277 ILE A C 1
ATOM 1839 O O . ILE A 1 283 ? 70.493 -7.486 2.279 1.00 40.58 277 ILE A O 1
ATOM 1844 N N . ASN A 1 284 ? 69.193 -8.937 3.406 1.00 37.13 278 ASN A N 1
ATOM 1845 C CA . ASN A 1 284 ? 69.166 -8.125 4.619 1.00 42.82 278 ASN A CA 1
ATOM 1846 C C . ASN A 1 284 ? 70.529 -8.064 5.296 1.00 41.63 278 ASN A C 1
ATOM 1847 O O . ASN A 1 284 ? 70.892 -7.048 5.890 1.00 44.33 278 ASN A O 1
ATOM 1852 N N . GLY A 1 285 ? 71.282 -9.155 5.204 1.00 40.07 279 GLY A N 1
ATOM 1853 C CA . GLY A 1 285 ? 72.639 -9.178 5.716 1.00 39.06 279 GLY A CA 1
ATOM 1854 C C . GLY A 1 285 ? 73.501 -8.167 4.983 1.00 48.41 279 GLY A C 1
ATOM 1855 O O . GLY A 1 285 ? 74.276 -7.433 5.595 1.00 49.85 279 GLY A O 1
ATOM 1856 N N . MET A 1 286 ? 73.349 -8.123 3.663 1.00 41.34 280 MET A N 1
ATOM 1857 C CA . MET A 1 286 ? 74.107 -7.199 2.827 1.00 45.82 280 MET A CA 1
ATOM 1858 C C . MET A 1 286 ? 73.639 -5.754 3.008 1.00 45.33 280 MET A C 1
ATOM 1859 O O . MET A 1 286 ? 74.460 -4.839 3.077 1.00 42.42 280 MET A O 1
ATOM 1864 N N . LEU A 1 287 ? 72.324 -5.554 3.086 1.00 39.58 281 LEU A N 1
ATOM 1865 C CA . LEU A 1 287 ? 71.756 -4.218 3.264 1.00 42.19 281 LEU A CA 1
ATOM 1866 C C . LEU A 1 287 ? 72.191 -3.593 4.585 1.00 42.61 281 LEU A C 1
ATOM 1867 O O . LEU A 1 287 ? 72.353 -2.376 4.681 1.00 46.42 281 LEU A O 1
ATOM 1872 N N . GLY A 1 288 ? 72.374 -4.430 5.601 1.00 42.49 282 GLY A N 1
ATOM 1873 C CA . GLY A 1 288 ? 72.854 -3.971 6.891 1.00 41.04 282 GLY A CA 1
ATOM 1874 C C . GLY A 1 288 ? 74.242 -3.366 6.797 1.00 48.10 282 GLY A C 1
ATOM 1875 O O . GLY A 1 288 ? 74.517 -2.321 7.388 1.00 48.46 282 GLY A O 1
ATOM 1876 N N . GLY A 1 289 ? 75.118 -4.029 6.049 1.00 49.75 283 GLY A N 1
ATOM 1877 C CA . GLY A 1 289 ? 76.466 -3.539 5.830 1.00 46.52 283 GLY A CA 1
ATOM 1878 C C . GLY A 1 289 ? 76.475 -2.311 4.940 1.00 50.22 283 GLY A C 1
ATOM 1879 O O . GLY A 1 289 ? 77.144 -1.323 5.240 1.00 54.51 283 GLY A O 1
ATOM 1880 N N . ILE A 1 290 ? 75.726 -2.376 3.844 1.00 67.79 284 ILE A N 1
ATOM 1881 C CA . ILE A 1 290 ? 75.622 -1.261 2.911 1.00 70.06 284 ILE A CA 1
ATOM 1882 C C . ILE A 1 290 ? 74.982 -0.038 3.566 1.00 72.31 284 ILE A C 1
ATOM 1883 O O . ILE A 1 290 ? 75.478 1.083 3.430 1.00 70.99 284 ILE A O 1
ATOM 1888 N N . GLY A 1 291 ? 73.881 -0.264 4.276 1.00 46.07 285 GLY A N 1
ATOM 1889 C CA . GLY A 1 291 ? 73.189 0.801 4.980 1.00 46.19 285 GLY A CA 1
ATOM 1890 C C . GLY A 1 291 ? 74.072 1.469 6.017 1.00 43.86 285 GLY A C 1
ATOM 1891 O O . GLY A 1 291 ? 74.001 2.682 6.217 1.00 41.89 285 GLY A O 1
ATOM 1892 N N . GLY A 1 292 ? 74.912 0.671 6.670 1.00 47.77 286 GLY A N 1
ATOM 1893 C CA . GLY A 1 292 ? 75.824 1.170 7.682 1.00 47.74 286 GLY A CA 1
ATOM 1894 C C . GLY A 1 292 ? 76.742 2.264 7.168 1.00 51.48 286 GLY A C 1
ATOM 1895 O O . GLY A 1 292 ? 77.124 3.164 7.916 1.00 55.22 286 GLY A O 1
ATOM 1896 N N . TRP A 1 293 ? 77.087 2.188 5.885 1.00 47.33 287 TRP A N 1
ATOM 1897 C CA . TRP A 1 293 ? 77.908 3.210 5.241 1.00 52.25 287 TRP A CA 1
ATOM 1898 C C . TRP A 1 293 ? 77.207 4.565 5.231 1.00 51.09 287 TRP A C 1
ATOM 1899 O O . TRP A 1 293 ? 77.856 5.605 5.137 1.00 50.39 287 TRP A O 1
ATOM 1910 N N . PHE A 1 294 ? 75.880 4.545 5.319 1.00 59.79 288 PHE A N 1
ATOM 1911 C CA . PHE A 1 294 ? 75.090 5.771 5.292 1.00 58.79 288 PHE A CA 1
ATOM 1912 C C . PHE A 1 294 ? 74.399 6.025 6.630 1.00 49.45 288 PHE A C 1
ATOM 1913 O O . PHE A 1 294 ? 73.387 6.724 6.697 1.00 50.94 288 PHE A O 1
ATOM 1921 N N . GLY A 1 295 ? 74.954 5.450 7.693 1.00 41.63 289 GLY A N 1
ATOM 1922 C CA . GLY A 1 295 ? 74.432 5.645 9.033 1.00 44.80 289 GLY A CA 1
ATOM 1923 C C . GLY A 1 295 ? 73.162 4.872 9.326 1.00 48.70 289 GLY A C 1
ATOM 1924 O O . GLY A 1 295 ? 72.426 5.206 10.254 1.00 49.95 289 GLY A O 1
ATOM 1925 N N . MET A 1 296 ? 72.902 3.834 8.537 1.00 52.66 290 MET A N 1
ATOM 1926 C CA . MET A 1 296 ? 71.713 3.015 8.742 1.00 51.14 290 MET A CA 1
ATOM 1927 C C . MET A 1 296 ? 72.054 1.527 8.759 1.00 51.55 290 MET A C 1
ATOM 1928 O O . MET A 1 296 ? 71.700 0.794 7.835 1.00 47.38 290 MET A O 1
ATOM 1933 N N . PRO A 1 297 ? 72.736 1.071 9.822 1.00 47.80 291 PRO A N 1
ATOM 1934 C CA . PRO A 1 297 ? 73.103 -0.344 9.923 1.00 45.53 291 PRO A CA 1
ATOM 1935 C C . PRO A 1 297 ? 71.891 -1.256 10.099 1.00 45.29 291 PRO A C 1
ATOM 1936 O O . PRO A 1 297 ? 72.024 -2.470 9.968 1.00 43.42 291 PRO A O 1
ATOM 1940 N N . GLU A 1 298 ? 70.732 -0.673 10.389 1.00 50.22 292 GLU A N 1
ATOM 1941 C CA . GLU A 1 298 ? 69.518 -1.450 10.610 1.00 48.68 292 GLU A CA 1
ATOM 1942 C C . GLU A 1 298 ? 68.716 -1.632 9.326 1.00 50.24 292 GLU A C 1
ATOM 1943 O O . GLU A 1 298 ? 67.615 -2.182 9.351 1.00 45.02 292 GLU A O 1
ATOM 1949 N N . LEU A 1 299 ? 69.268 -1.165 8.211 1.00 41.86 293 LEU A N 1
ATOM 1950 C CA . LEU A 1 299 ? 68.577 -1.232 6.928 1.00 41.80 293 LEU A CA 1
ATOM 1951 C C . LEU A 1 299 ? 68.227 -2.670 6.547 1.00 40.92 293 LEU A C 1
ATOM 1952 O O . LEU A 1 299 ? 69.061 -3.571 6.637 1.00 37.51 293 LEU A O 1
ATOM 1957 N N . LYS A 1 300 ? 66.981 -2.873 6.139 1.00 42.95 294 LYS A N 1
ATOM 1958 C CA . LYS A 1 300 ? 66.506 -4.178 5.701 1.00 46.03 294 LYS A CA 1
ATOM 1959 C C . LYS A 1 300 ? 65.586 -4.014 4.499 1.00 45.58 294 LYS A C 1
ATOM 1960 O O . LYS A 1 300 ? 65.133 -2.907 4.207 1.00 47.08 294 LYS A O 1
ATOM 1966 N N . LEU A 1 301 ? 65.317 -5.113 3.801 1.00 43.09 295 LEU A N 1
ATOM 1967 C CA . LEU A 1 301 ? 64.433 -5.082 2.639 1.00 42.80 295 LEU A CA 1
ATOM 1968 C C . LEU A 1 301 ? 63.027 -4.630 3.023 1.00 40.21 295 LEU A C 1
ATOM 1969 O O . LEU A 1 301 ? 62.383 -3.883 2.284 1.00 42.12 295 LEU A O 1
ATOM 1974 N N . GLU A 1 302 ? 62.563 -5.082 4.185 1.00 43.61 296 GLU A N 1
ATOM 1975 C CA . GLU A 1 302 ? 61.233 -4.729 4.674 1.00 45.02 296 GLU A CA 1
ATOM 1976 C C . GLU A 1 302 ? 61.095 -3.222 4.875 1.00 50.22 296 GLU A C 1
ATOM 1977 O O . GLU A 1 302 ? 60.027 -2.652 4.650 1.00 47.68 296 GLU A O 1
ATOM 1983 N N . MET A 1 303 ? 62.180 -2.581 5.298 1.00 48.50 297 MET A N 1
ATOM 1984 C CA . MET A 1 303 ? 62.180 -1.135 5.505 1.00 49.16 297 MET A CA 1
ATOM 1985 C C . MET A 1 303 ? 62.096 -0.382 4.182 1.00 48.48 297 MET A C 1
ATOM 1986 O O . MET A 1 303 ? 61.340 0.580 4.056 1.00 50.19 297 MET A O 1
ATOM 1991 N N . LEU A 1 304 ? 62.880 -0.823 3.201 1.00 38.35 298 LEU A N 1
ATOM 1992 C CA . LEU A 1 304 ? 62.836 -0.248 1.860 1.00 39.94 298 LEU A CA 1
ATOM 1993 C C . LEU A 1 304 ? 61.442 -0.370 1.252 1.00 44.21 298 LEU A C 1
ATOM 1994 O O . LEU A 1 304 ? 60.924 0.582 0.666 1.00 47.98 298 LEU A O 1
ATOM 1999 N N . LEU A 1 305 ? 60.844 -1.550 1.395 1.00 45.13 299 LEU A N 1
ATOM 2000 C CA . LEU A 1 305 ? 59.527 -1.821 0.830 1.00 40.52 299 LEU A CA 1
ATOM 2001 C C . LEU A 1 305 ? 58.430 -1.045 1.549 1.00 43.04 299 LEU A C 1
ATOM 2002 O O . LEU A 1 305 ? 57.516 -0.519 0.916 1.00 41.70 299 LEU A O 1
ATOM 2007 N N . GLY A 1 306 ? 58.520 -0.987 2.874 1.00 39.83 300 GLY A N 1
ATOM 2008 C CA . GLY A 1 306 ? 57.567 -0.230 3.663 1.00 42.44 300 GLY A CA 1
ATOM 2009 C C . GLY A 1 306 ? 57.610 1.242 3.302 1.00 48.05 300 GLY A C 1
ATOM 2010 O O . GLY A 1 306 ? 56.575 1.887 3.153 1.00 46.18 300 GLY A O 1
ATOM 2011 N N . TRP A 1 307 ? 58.821 1.765 3.149 1.00 48.03 301 TRP A N 1
ATOM 2012 C CA . TRP A 1 307 ? 59.030 3.161 2.784 1.00 50.81 301 TRP A CA 1
ATOM 2013 C C . TRP A 1 307 ? 58.497 3.458 1.384 1.00 54.57 301 TRP A C 1
ATOM 2014 O O . TRP A 1 307 ? 57.901 4.509 1.142 1.00 50.68 301 TRP A O 1
ATOM 2016 N N . LEU A 1 308 ? 58.705 2.516 0.470 1.00 48.38 302 LEU A N 1
ATOM 2017 C CA . LEU A 1 308 ? 58.332 2.701 -0.927 1.00 47.27 302 LEU A CA 1
ATOM 2018 C C . LEU A 1 308 ? 56.828 2.558 -1.149 1.00 48.44 302 LEU A C 1
ATOM 2019 O O . LEU A 1 308 ? 56.254 3.231 -2.004 1.00 51.90 302 LEU A O 1
ATOM 2024 N N . PHE A 1 309 ? 56.192 1.686 -0.371 1.00 46.79 303 PHE A N 1
ATOM 2025 C CA . PHE A 1 309 ? 54.802 1.311 -0.627 1.00 43.61 303 PHE A CA 1
ATOM 2026 C C . PHE A 1 309 ? 53.795 1.888 0.367 1.00 43.02 303 PHE A C 1
ATOM 2027 O O . PHE A 1 309 ? 52.587 1.729 0.184 1.00 42.09 303 PHE A O 1
ATOM 2035 N N . ALA A 1 310 ? 54.284 2.546 1.414 1.00 44.80 304 ALA A N 1
ATOM 2036 C CA . ALA A 1 310 ? 53.403 3.173 2.404 1.00 45.11 304 ALA A CA 1
ATOM 2037 C C . ALA A 1 310 ? 52.381 4.144 1.790 1.00 46.61 304 ALA A C 1
ATOM 2038 O O . ALA A 1 310 ? 51.219 4.132 2.196 1.00 45.08 304 ALA A O 1
ATOM 2040 N N . PRO A 1 311 ? 52.800 4.993 0.824 1.00 47.54 305 PRO A N 1
ATOM 2041 C CA . PRO A 1 311 ? 51.785 5.855 0.201 1.00 45.94 305 PRO A CA 1
ATOM 2042 C C . PRO A 1 311 ? 50.669 5.073 -0.488 1.00 50.34 305 PRO A C 1
ATOM 2043 O O . PRO A 1 311 ? 49.516 5.506 -0.474 1.00 53.03 305 PRO A O 1
ATOM 2047 N N . LEU A 1 312 ? 51.014 3.933 -1.080 1.00 50.50 306 LEU A N 1
ATOM 2048 C CA . LEU A 1 312 ? 50.036 3.097 -1.764 1.00 49.16 306 LEU A CA 1
ATOM 2049 C C . LEU A 1 312 ? 49.066 2.479 -0.761 1.00 45.35 306 LEU A C 1
ATOM 2050 O O . LEU A 1 312 ? 47.864 2.403 -1.011 1.00 44.86 306 LEU A O 1
ATOM 2055 N N . ALA A 1 313 ? 49.598 2.045 0.377 1.00 41.16 307 ALA A N 1
ATOM 2056 C CA . ALA A 1 313 ? 48.781 1.479 1.445 1.00 40.58 307 ALA A CA 1
ATOM 2057 C C . ALA A 1 313 ? 47.835 2.528 2.023 1.00 46.62 307 ALA A C 1
ATOM 2058 O O . ALA A 1 313 ? 46.663 2.248 2.283 1.00 44.60 307 ALA A O 1
ATOM 2060 N N . PHE A 1 314 ? 48.358 3.733 2.226 1.00 48.70 308 PHE A N 1
ATOM 2061 C CA . PHE A 1 314 ? 47.561 4.853 2.713 1.00 51.65 308 PHE A CA 1
ATOM 2062 C C . PHE A 1 314 ? 46.441 5.168 1.730 1.00 51.80 308 PHE A C 1
ATOM 2063 O O . PHE A 1 314 ? 45.296 5.394 2.125 1.00 48.85 308 PHE A O 1
ATOM 2071 N N . LEU A 1 315 ? 46.782 5.156 0.445 1.00 54.94 309 LEU A N 1
ATOM 2072 C CA . LEU A 1 315 ? 45.840 5.482 -0.619 1.00 52.42 309 LEU A CA 1
ATOM 2073 C C . LEU A 1 315 ? 44.633 4.548 -0.638 1.00 53.61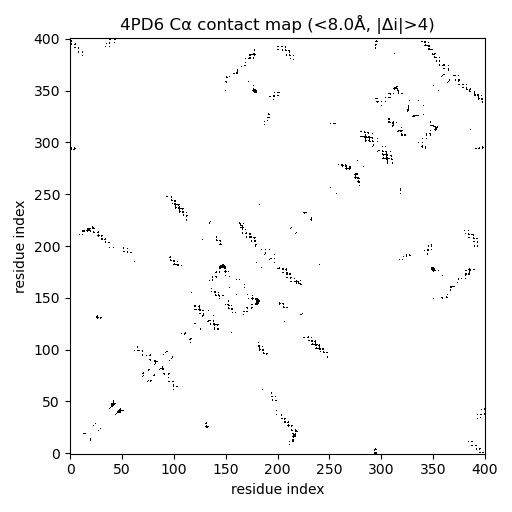 309 LEU A C 1
ATOM 2074 O O . LEU A 1 315 ? 43.509 4.984 -0.886 1.00 59.39 309 LEU A O 1
ATOM 2079 N N . ILE A 1 316 ? 44.861 3.266 -0.369 1.00 50.14 310 ILE A N 1
ATOM 2080 C CA . ILE A 1 316 ? 43.781 2.286 -0.426 1.00 47.75 310 ILE A CA 1
ATOM 2081 C C . ILE A 1 316 ? 43.050 2.144 0.909 1.00 48.66 310 ILE A C 1
ATOM 2082 O O . ILE A 1 316 ? 42.172 1.294 1.051 1.00 47.12 310 ILE A O 1
ATOM 2087 N N . GLY A 1 317 ? 43.413 2.969 1.887 1.00 47.77 311 GLY A N 1
ATOM 2088 C CA . GLY A 1 317 ? 42.633 3.062 3.110 1.00 48.10 311 GLY A CA 1
ATOM 2089 C C . GLY A 1 317 ? 43.276 2.608 4.406 1.00 52.45 311 GLY A C 1
ATOM 2090 O O . GLY A 1 317 ? 42.606 2.523 5.435 1.00 49.38 311 GLY A O 1
ATOM 2091 N N . VAL A 1 318 ? 44.569 2.310 4.373 1.00 45.75 312 VAL A N 1
ATOM 2092 C CA . VAL A 1 318 ? 45.274 1.946 5.597 1.00 45.49 312 VAL A CA 1
ATOM 2093 C C . VAL A 1 318 ? 45.619 3.207 6.383 1.00 52.89 312 VAL A C 1
ATOM 2094 O O . VAL A 1 318 ? 46.188 4.146 5.824 1.00 49.40 312 VAL A O 1
ATOM 2098 N N . PRO A 1 319 ? 45.263 3.237 7.680 1.00 56.77 313 PRO A N 1
ATOM 2099 C CA . PRO A 1 319 ? 45.550 4.382 8.553 1.00 54.37 313 PRO A CA 1
ATOM 2100 C C . PRO A 1 319 ? 47.025 4.775 8.534 1.00 56.17 313 PRO A C 1
ATOM 2101 O O . PRO A 1 319 ? 47.893 3.910 8.411 1.00 54.08 313 PRO A O 1
ATOM 2105 N N . TRP A 1 320 ? 47.281 6.074 8.651 1.00 54.67 314 TRP A N 1
ATOM 2106 C CA . TRP A 1 320 ? 48.620 6.650 8.558 1.00 52.45 314 TRP A CA 1
ATOM 2107 C C . TRP A 1 320 ? 49.674 5.901 9.374 1.00 52.10 314 TRP A C 1
ATOM 2108 O O . TRP A 1 320 ? 50.789 5.674 8.902 1.00 53.77 314 TRP A O 1
ATOM 2110 N N . ASN A 1 321 ? 49.315 5.507 10.591 1.00 52.12 315 ASN A N 1
ATOM 2111 C CA . ASN A 1 321 ? 50.270 4.885 11.501 1.00 55.99 315 ASN A CA 1
ATOM 2112 C C . ASN A 1 321 ? 50.437 3.381 11.286 1.00 57.20 315 ASN A C 1
ATOM 2113 O O . ASN A 1 321 ? 51.146 2.717 12.042 1.00 53.57 315 ASN A O 1
ATOM 2118 N N . GLU A 1 322 ? 49.785 2.846 10.258 1.00 60.49 316 GLU A N 1
ATOM 2119 C CA . GLU A 1 322 ? 49.897 1.425 9.941 1.00 54.73 316 GLU A CA 1
ATOM 2120 C C . GLU A 1 322 ? 50.288 1.209 8.482 1.00 54.71 316 GLU A C 1
ATOM 2121 O O . GLU A 1 322 ? 50.502 0.075 8.049 1.00 51.62 316 GLU A O 1
ATOM 2127 N N . ALA A 1 323 ? 50.390 2.304 7.734 1.00 50.67 317 ALA A N 1
ATOM 2128 C CA . ALA A 1 323 ? 50.632 2.245 6.294 1.00 46.02 317 ALA A CA 1
ATOM 2129 C C . ALA A 1 323 ? 52.018 1.707 5.945 1.00 46.14 317 ALA A C 1
ATOM 2130 O O . ALA A 1 323 ? 52.191 1.049 4.920 1.00 43.80 317 ALA A O 1
ATOM 2132 N N . THR A 1 324 ? 53.001 1.991 6.792 1.00 53.02 318 THR A N 1
ATOM 2133 C CA . THR A 1 324 ? 54.370 1.555 6.535 1.00 53.05 318 THR A CA 1
ATOM 2134 C C . THR A 1 324 ? 54.514 0.041 6.695 1.00 50.76 318 THR A C 1
ATOM 2135 O O . THR A 1 324 ? 55.140 -0.622 5.866 1.00 51.86 318 THR A O 1
ATOM 2139 N N . VAL A 1 325 ? 53.928 -0.500 7.759 1.00 47.18 319 VAL A N 1
ATOM 2140 C CA . VAL A 1 325 ? 53.948 -1.940 7.994 1.00 47.94 319 VAL A CA 1
ATOM 2141 C C . VAL A 1 325 ? 53.160 -2.669 6.909 1.00 48.98 319 VAL A C 1
ATOM 2142 O O . VAL A 1 325 ? 53.580 -3.718 6.420 1.00 54.69 319 VAL A O 1
ATOM 2146 N N . ALA A 1 326 ? 52.021 -2.097 6.533 1.00 42.45 320 ALA A N 1
ATOM 2147 C CA . ALA A 1 326 ? 51.200 -2.649 5.463 1.00 44.96 320 ALA A CA 1
ATOM 2148 C C . ALA A 1 326 ? 51.960 -2.643 4.143 1.00 44.83 320 ALA A C 1
ATOM 2149 O O . ALA A 1 326 ? 51.842 -3.570 3.342 1.00 47.66 320 ALA A O 1
ATOM 2151 N N . GLY A 1 327 ? 52.743 -1.590 3.929 1.00 41.50 321 GLY A N 1
ATOM 2152 C CA . GLY A 1 327 ? 53.524 -1.445 2.716 1.00 41.01 321 GLY A CA 1
ATOM 2153 C C . GLY A 1 327 ? 54.559 -2.538 2.531 1.00 40.13 321 GLY A C 1
ATOM 2154 O O . GLY A 1 327 ? 54.861 -2.921 1.401 1.00 40.40 321 GLY A O 1
ATOM 2155 N N . GLU A 1 328 ? 55.106 -3.033 3.640 1.00 47.43 322 GLU A N 1
ATOM 2156 C CA . GLU A 1 328 ? 56.073 -4.127 3.605 1.00 51.45 322 GLU A CA 1
ATOM 2157 C C . GLU A 1 328 ? 55.507 -5.341 2.880 1.00 48.21 322 GLU A C 1
ATOM 2158 O O . GLU A 1 328 ? 56.139 -5.897 1.982 1.00 45.39 322 GLU A O 1
ATOM 2164 N N . PHE A 1 329 ? 54.306 -5.741 3.284 1.00 41.90 323 PHE A N 1
ATOM 2165 C CA . PHE A 1 329 ? 53.655 -6.931 2.755 1.00 40.28 323 PHE A CA 1
ATOM 2166 C C . PHE A 1 329 ? 53.199 -6.736 1.312 1.00 41.15 323 PHE A C 1
ATOM 2167 O O . PHE A 1 329 ? 53.436 -7.589 0.455 1.00 39.44 323 PHE A O 1
ATOM 2175 N N . ILE A 1 330 ? 52.543 -5.609 1.053 1.00 41.27 324 ILE A N 1
ATOM 2176 C CA . ILE A 1 330 ? 52.063 -5.286 -0.283 1.00 43.81 324 ILE A CA 1
ATOM 2177 C C . ILE A 1 330 ? 53.229 -5.178 -1.264 1.00 37.73 324 ILE A C 1
ATOM 2178 O O . ILE A 1 330 ? 53.154 -5.660 -2.396 1.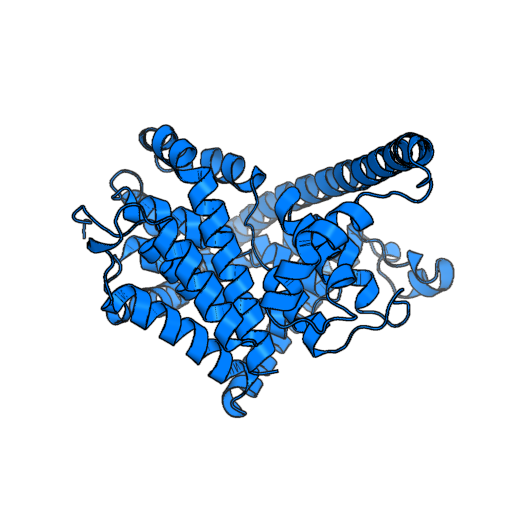00 37.54 324 ILE A O 1
ATOM 2183 N N . GLY A 1 331 ? 54.315 -4.560 -0.813 1.00 34.25 325 GLY A N 1
ATOM 2184 C CA . GLY A 1 331 ? 55.514 -4.442 -1.621 1.00 38.95 325 GLY A CA 1
ATOM 2185 C C . GLY A 1 331 ? 56.150 -5.788 -1.921 1.00 38.30 325 GLY A C 1
ATOM 2186 O O . GLY A 1 331 ? 56.582 -6.045 -3.045 1.00 37.41 325 GLY A O 1
ATOM 2187 N N . LEU A 1 332 ? 56.200 -6.651 -0.913 1.00 38.83 326 LEU A N 1
ATOM 2188 C CA . LEU A 1 332 ? 56.822 -7.958 -1.058 1.00 39.97 326 LEU A CA 1
ATOM 2189 C C . LEU A 1 332 ? 56.027 -8.834 -2.023 1.00 39.43 326 LEU A C 1
ATOM 2190 O O . LEU A 1 332 ? 56.599 -9.603 -2.795 1.00 37.55 326 LEU A O 1
ATOM 2195 N N . LYS A 1 333 ? 54.705 -8.701 -1.980 1.00 34.88 327 LYS A N 1
ATOM 2196 C CA . LYS A 1 333 ? 53.829 -9.435 -2.884 1.00 37.97 327 LYS A CA 1
ATOM 2197 C C . LYS A 1 333 ? 54.106 -9.055 -4.333 1.00 38.99 327 LYS A C 1
ATOM 2198 O O . LYS A 1 333 ? 54.124 -9.908 -5.221 1.00 37.68 327 LYS A O 1
ATOM 2204 N N . THR A 1 334 ? 54.342 -7.767 -4.556 1.00 37.14 328 THR A N 1
ATOM 2205 C CA . THR A 1 334 ? 54.526 -7.237 -5.901 1.00 42.05 328 THR A CA 1
ATOM 2206 C C . THR A 1 334 ? 55.906 -7.555 -6.481 1.00 42.83 328 THR A C 1
ATOM 2207 O O . THR A 1 334 ? 56.020 -7.915 -7.653 1.00 44.62 328 THR A O 1
ATOM 2211 N N . VAL A 1 335 ? 56.952 -7.440 -5.666 1.00 36.10 329 VAL A N 1
ATOM 2212 C CA . VAL A 1 335 ? 58.314 -7.638 -6.162 1.00 39.38 329 VAL A CA 1
ATOM 2213 C C . VAL A 1 335 ? 58.749 -9.110 -6.151 1.00 38.82 329 VAL A C 1
ATOM 2214 O O . VAL A 1 335 ? 59.709 -9.480 -6.826 1.00 43.33 329 VAL A O 1
ATOM 2218 N N . ALA A 1 336 ? 58.049 -9.944 -5.386 1.00 37.60 330 ALA A N 1
ATOM 2219 C CA . ALA A 1 336 ? 58.335 -11.375 -5.357 1.00 33.83 330 ALA A CA 1
ATOM 2220 C C . ALA A 1 336 ? 57.090 -12.154 -5.769 1.00 34.39 330 ALA A C 1
ATOM 2221 O O . ALA A 1 336 ? 56.851 -12.372 -6.957 1.00 35.47 330 ALA A O 1
ATOM 2223 N N . ASN A 1 337 ? 56.305 -12.570 -4.781 1.00 33.37 331 ASN A N 1
ATOM 2224 C CA . ASN A 1 337 ? 54.984 -13.145 -5.023 1.00 32.83 331 ASN A CA 1
ATOM 2225 C C . ASN A 1 337 ? 54.163 -13.143 -3.739 1.00 33.08 331 ASN A C 1
ATOM 2226 O O . ASN A 1 337 ? 54.684 -12.853 -2.663 1.00 34.18 331 ASN A O 1
ATOM 2231 N N . GLU A 1 338 ? 52.882 -13.477 -3.852 1.00 33.20 332 GLU A N 1
ATOM 2232 C CA . GLU A 1 338 ? 51.972 -13.357 -2.721 1.00 37.38 332 GLU A CA 1
ATOM 2233 C C . GLU A 1 338 ? 52.190 -14.435 -1.657 1.00 39.56 332 GLU A C 1
ATOM 2234 O O . GLU A 1 338 ? 51.862 -14.227 -0.488 1.00 36.79 332 GLU A O 1
ATOM 2240 N N . PHE A 1 339 ? 52.745 -15.579 -2.049 1.00 37.49 333 PHE A N 1
ATOM 2241 C CA . PHE A 1 339 ? 52.990 -16.650 -1.088 1.00 35.20 333 PHE A CA 1
ATOM 2242 C C . PHE A 1 339 ? 54.065 -16.224 -0.093 1.00 34.72 333 PHE A C 1
ATOM 2243 O O . PHE A 1 339 ? 53.906 -16.393 1.117 1.00 37.89 333 PHE A O 1
ATOM 2251 N N . VAL A 1 340 ? 55.158 -15.671 -0.612 1.00 30.81 334 VAL A N 1
ATOM 2252 C CA . VAL A 1 340 ? 56.215 -15.123 0.230 1.00 36.93 334 VAL A CA 1
ATOM 2253 C C . VAL A 1 340 ? 55.667 -14.001 1.109 1.00 39.19 334 VAL A C 1
ATOM 2254 O O . VAL A 1 340 ? 55.995 -13.912 2.295 1.00 41.55 334 VAL A O 1
ATOM 2258 N N . ALA A 1 341 ? 54.818 -13.160 0.522 1.00 33.43 335 ALA A N 1
ATOM 2259 C CA . ALA A 1 341 ? 54.198 -12.053 1.245 1.00 39.42 335 ALA A CA 1
ATOM 2260 C C . ALA A 1 341 ? 53.335 -12.563 2.391 1.00 34.62 335 ALA A C 1
ATOM 2261 O O . ALA A 1 341 ? 53.450 -12.092 3.522 1.00 36.78 335 ALA A O 1
ATOM 2263 N N . TYR A 1 342 ? 52.473 -13.530 2.095 1.00 35.49 336 TYR A N 1
ATOM 2264 C CA . TYR A 1 342 ? 51.607 -14.121 3.111 1.00 36.73 336 TYR A CA 1
ATOM 2265 C C . TYR A 1 342 ? 52.414 -14.825 4.200 1.00 41.20 336 TYR A C 1
ATOM 2266 O O . TYR A 1 342 ? 52.004 -14.858 5.359 1.00 40.82 336 TYR A O 1
ATOM 2275 N N . SER A 1 343 ? 53.561 -15.387 3.823 1.00 38.87 337 SER A N 1
ATOM 2276 C CA . SER A 1 343 ? 54.414 -16.088 4.778 1.00 42.78 337 SER A CA 1
ATOM 2277 C C . SER A 1 343 ? 54.960 -15.124 5.828 1.00 42.98 337 SER A C 1
ATOM 2278 O O . SER A 1 343 ? 55.161 -15.499 6.983 1.00 44.66 337 SER A O 1
ATOM 2281 N N . GLN A 1 344 ? 55.186 -13.880 5.421 1.00 39.91 338 GLN A N 1
ATOM 2282 C CA . GLN A 1 344 ? 55.700 -12.856 6.325 1.00 42.66 338 GLN A CA 1
ATOM 2283 C C . GLN A 1 344 ? 54.570 -12.116 7.050 1.00 40.65 338 GLN A C 1
ATOM 2284 O O . GLN A 1 344 ? 54.771 -11.569 8.135 1.00 44.43 338 GLN A O 1
ATOM 2290 N N . PHE A 1 345 ? 53.383 -12.111 6.453 1.00 42.65 339 PHE A N 1
ATOM 2291 C CA . PHE A 1 345 ? 52.236 -11.408 7.026 1.00 43.94 339 PHE A CA 1
ATOM 2292 C C . PHE A 1 345 ? 51.524 -12.245 8.089 1.00 47.57 339 PHE A C 1
ATOM 2293 O O . PHE A 1 345 ? 50.945 -11.703 9.032 1.00 46.59 339 PHE A O 1
ATOM 2301 N N . ALA A 1 346 ? 51.588 -13.565 7.935 1.00 43.72 340 ALA A N 1
ATOM 2302 C CA . ALA A 1 346 ? 50.869 -14.500 8.805 1.00 45.49 340 ALA A CA 1
ATOM 2303 C C . ALA A 1 346 ? 51.107 -14.323 10.318 1.00 48.11 340 ALA A C 1
ATOM 2304 O O . ALA A 1 346 ? 50.154 -14.427 11.091 1.00 54.20 340 ALA A O 1
ATOM 2306 N N . PRO A 1 347 ? 52.362 -14.073 10.754 1.00 44.84 341 PRO A N 1
ATOM 2307 C CA . PRO A 1 347 ? 52.552 -13.855 12.196 1.00 47.96 341 PRO A CA 1
ATOM 2308 C C . PRO A 1 347 ? 51.749 -12.686 12.770 1.00 50.03 341 PRO A C 1
ATOM 2309 O O . PRO A 1 347 ? 51.428 -12.694 13.958 1.00 52.58 341 PRO A O 1
ATOM 2313 N N . TYR A 1 348 ? 51.427 -11.702 11.937 1.00 48.29 342 TYR A N 1
ATOM 2314 C CA . TYR A 1 348 ? 50.689 -10.525 12.388 1.00 48.97 342 TYR A CA 1
ATOM 2315 C C . TYR A 1 348 ? 49.206 -10.831 12.591 1.00 53.43 342 TYR A C 1
ATOM 2316 O O . TYR A 1 348 ? 48.431 -9.963 12.996 1.00 56.65 342 TYR A O 1
ATOM 2325 N N . LEU A 1 349 ? 48.817 -12.072 12.311 1.00 51.36 343 LEU A N 1
ATOM 2326 C CA . LEU A 1 349 ? 47.433 -12.502 12.476 1.00 55.25 343 LEU A CA 1
ATOM 2327 C C . LEU A 1 349 ? 47.257 -13.318 13.751 1.00 57.53 343 LEU A C 1
ATOM 2328 O O . LEU A 1 349 ? 46.159 -13.788 14.050 1.00 58.54 343 LEU A O 1
ATOM 2333 N N . THR A 1 350 ? 48.344 -13.489 14.497 1.00 64.63 344 THR A N 1
ATOM 2334 C CA . THR A 1 350 ? 48.305 -14.247 15.742 1.00 65.72 344 THR A CA 1
ATOM 2335 C C . THR A 1 350 ? 48.446 -13.329 16.953 1.00 69.90 344 THR A C 1
ATOM 2336 O O . THR A 1 350 ? 48.550 -12.110 16.811 1.00 70.70 344 THR A O 1
ATOM 2340 N N . GLU A 1 351 ? 48.451 -13.921 18.143 1.00 71.87 345 GLU A N 1
ATOM 2341 C CA . GLU A 1 351 ? 48.603 -13.155 19.375 1.00 71.03 345 GLU A CA 1
ATOM 2342 C C . GLU A 1 351 ? 50.044 -12.690 19.553 1.00 69.57 345 GLU A C 1
ATOM 2343 O O . GLU A 1 351 ? 50.312 -11.731 20.276 1.00 71.94 345 GLU A O 1
ATOM 2345 N N . ALA A 1 352 ? 50.968 -13.374 18.885 1.00 72.78 346 ALA A N 1
ATOM 2346 C CA . ALA A 1 352 ? 52.388 -13.053 18.986 1.00 72.09 346 ALA A CA 1
ATOM 2347 C C . ALA A 1 352 ? 52.827 -12.099 17.879 1.00 71.70 346 ALA A C 1
ATOM 2348 O O . ALA A 1 352 ? 53.971 -12.142 17.425 1.00 73.30 346 ALA A O 1
ATOM 2350 N N . ALA A 1 353 ? 51.911 -11.236 17.452 1.00 58.70 347 ALA A N 1
ATOM 2351 C CA . ALA A 1 353 ? 52.187 -10.287 16.382 1.00 59.50 347 ALA A CA 1
ATOM 2352 C C . ALA A 1 353 ? 53.154 -9.196 16.836 1.00 64.01 347 ALA A C 1
ATOM 2353 O O . ALA A 1 353 ? 52.968 -8.603 17.899 1.00 65.91 347 ALA A O 1
ATOM 2355 N N . PRO A 1 354 ? 54.196 -8.935 16.028 1.00 66.51 348 PRO A N 1
ATOM 2356 C CA . PRO A 1 354 ? 55.166 -7.866 16.294 1.00 64.13 348 PRO A CA 1
ATOM 2357 C C . PRO A 1 354 ? 54.478 -6.512 16.429 1.00 66.32 348 PRO A C 1
ATOM 2358 O O . PRO A 1 354 ? 54.865 -5.691 17.261 1.00 70.04 348 PRO A O 1
ATOM 2362 N N . VAL A 1 355 ? 53.462 -6.292 15.601 1.00 68.07 349 VAL A N 1
ATOM 2363 C CA . VAL A 1 355 ? 52.645 -5.087 15.670 1.00 66.58 349 VAL A CA 1
ATOM 2364 C C . VAL A 1 355 ? 51.171 -5.467 15.606 1.00 65.55 349 VAL A C 1
ATOM 2365 O O . VAL A 1 355 ? 50.744 -6.165 14.687 1.00 64.12 349 VAL A O 1
ATOM 2367 N N . VAL A 1 356 ? 50.396 -5.020 16.588 1.00 62.96 350 VAL A N 1
ATOM 2368 C CA . VAL A 1 356 ? 48.963 -5.281 16.587 1.00 63.17 350 VAL A CA 1
ATOM 2369 C C . VAL A 1 356 ? 48.258 -4.311 15.645 1.00 64.19 350 VAL A C 1
ATOM 2370 O O . VAL A 1 356 ? 48.161 -3.115 15.923 1.00 64.20 350 VAL A O 1
ATOM 2372 N N . LEU A 1 357 ? 47.778 -4.839 14.524 1.00 60.78 351 LEU A N 1
ATOM 2373 C CA . LEU A 1 357 ? 47.127 -4.029 13.502 1.00 62.68 351 LEU A CA 1
ATOM 2374 C C . LEU A 1 357 ? 45.612 -4.050 13.657 1.00 57.38 351 LEU A C 1
ATOM 2375 O O . LEU A 1 357 ? 45.047 -5.015 14.174 1.00 57.17 351 LEU A O 1
ATOM 2377 N N . SER A 1 358 ? 44.959 -2.984 13.206 1.00 51.67 352 SER A N 1
ATOM 2378 C CA . SER A 1 358 ? 43.504 -2.909 13.240 1.00 55.93 352 SER A CA 1
ATOM 2379 C C . SER A 1 358 ? 42.905 -3.969 12.327 1.00 56.95 352 SER A C 1
ATOM 2380 O O . SER A 1 358 ? 43.565 -4.446 11.403 1.00 56.64 352 SER A O 1
ATOM 2383 N N . GLU A 1 359 ? 41.653 -4.334 12.587 1.00 65.54 353 GLU A N 1
ATOM 2384 C CA . GLU A 1 359 ? 40.992 -5.377 11.815 1.00 62.99 353 GLU A CA 1
ATOM 2385 C C . GLU A 1 359 ? 40.767 -4.935 10.373 1.00 66.61 353 GLU A C 1
ATOM 2386 O O . GLU A 1 359 ? 40.727 -5.760 9.461 1.00 67.53 353 GLU A O 1
ATOM 2392 N N . LYS A 1 360 ? 40.627 -3.628 10.175 1.00 57.06 354 LYS A N 1
ATOM 2393 C CA . LYS A 1 360 ? 40.454 -3.073 8.838 1.00 52.87 354 LYS A CA 1
ATOM 2394 C C . LYS A 1 360 ? 41.755 -3.153 8.041 1.00 49.83 354 LYS A C 1
ATOM 2395 O O . LYS A 1 360 ? 41.741 -3.419 6.841 1.00 49.47 354 LYS A O 1
ATOM 2401 N N . THR A 1 361 ? 42.878 -2.927 8.715 1.00 51.51 355 THR A N 1
ATOM 2402 C CA . THR A 1 361 ? 44.185 -3.005 8.070 1.00 50.06 355 THR A CA 1
ATOM 2403 C C . THR A 1 361 ? 44.532 -4.446 7.702 1.00 49.77 355 THR A C 1
ATOM 2404 O O . THR A 1 361 ? 45.052 -4.706 6.617 1.00 46.34 355 THR A O 1
ATOM 2408 N N . LYS A 1 362 ? 44.234 -5.376 8.606 1.00 47.15 356 LYS A N 1
ATOM 2409 C CA . LYS A 1 362 ? 44.426 -6.799 8.339 1.00 47.46 356 LYS A CA 1
ATOM 2410 C C . LYS A 1 362 ? 43.639 -7.229 7.108 1.00 45.08 356 LYS A C 1
ATOM 2411 O O . LYS A 1 362 ? 44.137 -7.975 6.264 1.00 44.42 356 LYS A O 1
ATOM 2417 N N . ALA A 1 363 ? 42.404 -6.748 7.016 1.00 49.22 357 ALA A N 1
ATOM 2418 C CA . ALA A 1 363 ? 41.532 -7.065 5.895 1.00 47.35 357 ALA A CA 1
ATOM 2419 C C . ALA A 1 363 ? 42.075 -6.495 4.592 1.00 46.99 357 ALA A C 1
ATOM 2420 O O . ALA A 1 363 ? 42.161 -7.199 3.586 1.00 44.76 357 ALA A O 1
ATOM 2422 N N . ILE A 1 364 ? 42.436 -5.215 4.620 1.00 40.84 358 ILE A N 1
ATOM 2423 C CA . ILE A 1 364 ? 42.976 -4.531 3.450 1.00 40.43 358 ILE A CA 1
ATOM 2424 C C . ILE A 1 364 ? 44.230 -5.230 2.921 1.00 37.58 358 ILE A C 1
ATOM 2425 O O . ILE A 1 364 ? 44.369 -5.442 1.717 1.00 37.09 358 ILE A O 1
ATOM 2430 N N . ILE A 1 365 ? 45.132 -5.594 3.826 1.00 42.25 359 ILE A N 1
ATOM 2431 C CA . ILE A 1 365 ? 46.345 -6.313 3.445 1.00 38.74 359 ILE A CA 1
ATOM 2432 C C . ILE A 1 365 ? 46.001 -7.677 2.846 1.00 37.89 359 ILE A C 1
ATOM 2433 O O . ILE A 1 365 ? 46.543 -8.062 1.809 1.00 36.94 359 ILE A O 1
ATOM 2438 N N . SER A 1 366 ? 45.089 -8.393 3.496 1.00 39.27 360 SER A N 1
ATOM 2439 C CA . SER A 1 366 ? 44.651 -9.704 3.022 1.00 40.26 360 SER A CA 1
ATOM 2440 C C . SER A 1 366 ? 44.121 -9.662 1.589 1.00 40.36 360 SER A C 1
ATOM 2441 O O . SER A 1 366 ? 44.446 -10.524 0.772 1.00 41.53 360 SER A O 1
ATOM 2444 N N . PHE A 1 367 ? 43.307 -8.654 1.293 1.00 40.61 361 PHE A N 1
ATOM 2445 C CA . PHE A 1 367 ? 42.739 -8.484 -0.040 1.00 37.34 361 PHE A CA 1
ATOM 2446 C C . PHE A 1 367 ? 43.791 -8.077 -1.066 1.00 36.15 361 PHE A C 1
ATOM 2447 O O . PHE A 1 367 ? 43.816 -8.595 -2.180 1.00 34.58 361 PHE A O 1
ATOM 2455 N N . ALA A 1 368 ? 44.652 -7.140 -0.685 1.00 35.53 362 ALA A N 1
ATOM 2456 C CA . ALA A 1 368 ? 45.658 -6.602 -1.595 1.00 35.08 362 ALA A CA 1
ATOM 2457 C C . ALA A 1 368 ? 46.698 -7.653 -1.972 1.00 36.25 362 ALA A C 1
ATOM 2458 O O . ALA A 1 368 ? 47.319 -7.577 -3.033 1.00 32.80 362 ALA A O 1
ATOM 2460 N N . LEU A 1 369 ? 46.883 -8.633 -1.096 1.00 30.62 363 LEU A N 1
ATOM 2461 C CA . LEU A 1 369 ? 47.850 -9.697 -1.335 1.00 33.90 363 LEU A CA 1
ATOM 2462 C C . LEU A 1 369 ? 47.255 -10.843 -2.146 1.00 32.58 363 LEU A C 1
ATOM 2463 O O . LEU A 1 369 ? 47.983 -11.698 -2.640 1.00 33.90 363 LEU A O 1
ATOM 2465 N N . CYS A 1 370 ? 45.935 -10.858 -2.288 1.00 33.74 364 CYS A N 1
ATOM 2466 C CA . CYS A 1 370 ? 45.259 -12.014 -2.874 1.00 34.46 364 CYS A CA 1
ATOM 2467 C C . CYS A 1 370 ? 45.251 -11.983 -4.399 1.00 32.24 364 CYS A C 1
ATOM 2468 O O . CYS A 1 370 ? 44.220 -11.720 -5.018 1.00 34.68 364 CYS A O 1
ATOM 2471 N N . GLY A 1 371 ? 46.402 -12.268 -4.999 1.00 29.02 365 GLY A N 1
ATOM 2472 C CA . GLY A 1 371 ? 46.518 -12.297 -6.445 1.00 28.50 365 GLY A CA 1
ATOM 2473 C C . GLY A 1 371 ? 47.867 -12.813 -6.911 1.00 31.65 365 GLY A C 1
ATOM 2474 O O . GLY A 1 371 ? 48.863 -12.689 -6.198 1.00 30.98 365 GLY A O 1
ATOM 2475 N N . PHE A 1 372 ? 47.899 -13.391 -8.109 1.00 32.42 366 PHE A N 1
ATOM 2476 C CA . PHE A 1 372 ? 49.142 -13.889 -8.699 1.00 30.87 366 PHE A CA 1
ATOM 2477 C C . PHE A 1 372 ? 49.890 -12.782 -9.446 1.00 36.21 366 PHE A C 1
ATOM 2478 O O . PHE A 1 372 ? 50.853 -13.050 -10.167 1.00 35.40 366 PHE A O 1
ATOM 2486 N N . ALA A 1 373 ? 49.440 -11.543 -9.272 1.00 31.25 367 ALA A N 1
ATOM 2487 C CA . ALA A 1 373 ? 50.024 -10.413 -9.985 1.00 32.38 367 ALA A CA 1
ATOM 2488 C C . ALA A 1 373 ? 51.442 -10.127 -9.507 1.00 31.99 367 ALA A C 1
ATOM 2489 O O . ALA A 1 373 ? 51.647 -9.485 -8.479 1.00 34.42 367 ALA A O 1
ATOM 2491 N N . ASN A 1 374 ? 52.413 -10.643 -10.256 1.00 31.64 368 ASN A N 1
ATOM 2492 C CA . ASN A 1 374 ? 53.824 -10.325 -10.066 1.00 32.61 368 ASN A CA 1
ATOM 2493 C C . ASN A 1 374 ? 54.561 -10.665 -11.358 1.00 36.11 368 ASN A C 1
ATOM 2494 O O . ASN A 1 374 ? 54.025 -11.382 -12.203 1.00 33.44 368 ASN A O 1
ATOM 2499 N N . LEU A 1 375 ? 55.774 -10.147 -11.520 1.00 30.41 369 LEU A N 1
ATOM 2500 C CA . LEU A 1 375 ? 56.500 -10.296 -12.782 1.00 35.27 369 LEU A CA 1
ATOM 2501 C C . LEU A 1 375 ? 56.836 -11.748 -13.124 1.00 34.13 369 LEU A C 1
ATOM 2502 O O . LEU A 1 375 ? 56.865 -12.123 -1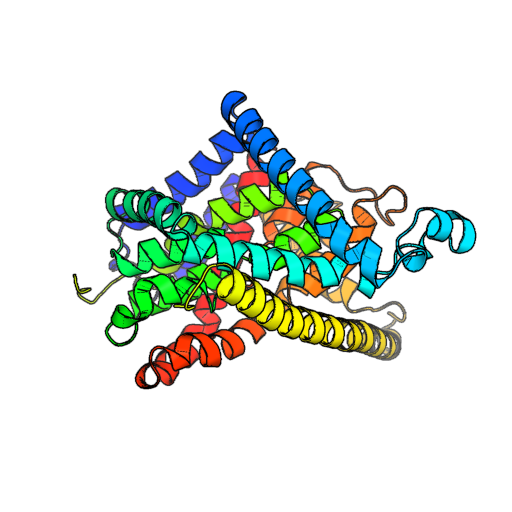4.295 1.00 35.80 369 LEU A O 1
ATOM 2507 N N . SER A 1 376 ? 57.087 -12.562 -12.106 1.00 32.48 370 SER A N 1
ATOM 2508 C CA . SER A 1 376 ? 57.418 -13.968 -12.332 1.00 38.05 370 SER A CA 1
ATOM 2509 C C . SER A 1 376 ? 56.254 -14.763 -12.914 1.00 40.06 370 SER A C 1
ATOM 2510 O O . SER A 1 376 ? 56.456 -15.799 -13.549 1.00 38.18 370 SER A O 1
ATOM 2513 N N . SER A 1 377 ? 55.036 -14.278 -12.697 1.00 34.64 371 SER A N 1
ATOM 2514 C CA . SER A 1 377 ? 53.850 -14.944 -13.230 1.00 29.98 371 SER A CA 1
ATOM 2515 C C . SER A 1 377 ? 53.769 -14.833 -14.750 1.00 33.82 371 SER A C 1
ATOM 2516 O O . SER A 1 377 ? 53.067 -15.609 -15.397 1.00 34.23 371 SER A O 1
ATOM 2519 N N . ILE A 1 378 ? 54.486 -13.866 -15.317 1.00 28.41 372 ILE A N 1
ATOM 2520 C CA . ILE A 1 378 ? 54.552 -13.716 -16.768 1.00 33.41 372 ILE A CA 1
ATOM 2521 C C . ILE A 1 378 ? 55.182 -14.949 -17.417 1.00 30.17 372 ILE A C 1
ATOM 2522 O O . ILE A 1 378 ? 54.670 -15.474 -18.408 1.00 32.10 372 ILE A O 1
ATOM 2527 N N . ALA A 1 379 ? 56.289 -15.409 -16.843 1.00 35.45 373 ALA A N 1
ATOM 2528 C CA . ALA A 1 379 ? 56.992 -16.585 -17.344 1.00 31.42 373 ALA A CA 1
ATOM 2529 C C . ALA A 1 379 ? 56.112 -17.827 -17.240 1.00 34.63 373 ALA A C 1
ATOM 2530 O O . ALA A 1 379 ? 56.188 -18.731 -18.074 1.00 35.17 373 ALA A O 1
ATOM 2532 N N . ILE A 1 380 ? 55.278 -1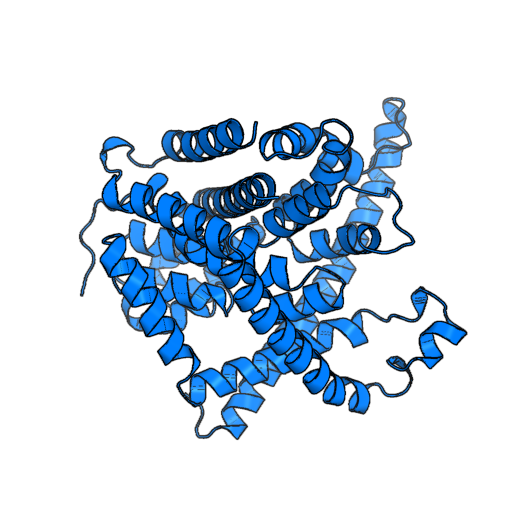7.860 -16.208 1.00 36.29 374 ILE A N 1
ATOM 2533 C CA . ILE A 1 380 ? 54.360 -18.970 -15.992 1.00 31.91 374 ILE A CA 1
ATOM 2534 C C . ILE A 1 380 ? 53.237 -18.947 -17.024 1.00 34.99 374 ILE A C 1
ATOM 2535 O O . ILE A 1 380 ? 52.853 -19.987 -17.561 1.00 36.57 374 ILE A O 1
ATOM 2540 N N . LEU A 1 381 ? 52.727 -17.753 -17.312 1.00 36.00 375 LEU A N 1
ATOM 2541 C CA . LEU A 1 381 ? 51.716 -17.588 -18.351 1.00 34.97 375 LEU A CA 1
ATOM 2542 C C . LEU A 1 381 ? 52.286 -17.932 -19.724 1.00 36.78 375 LEU A C 1
ATOM 2543 O O . LEU A 1 381 ? 51.611 -18.552 -20.543 1.00 34.59 375 LEU A O 1
ATOM 2548 N N . LEU A 1 382 ? 53.529 -17.531 -19.966 1.00 37.92 376 LEU A N 1
ATOM 2549 C CA . LEU A 1 382 ? 54.207 -17.830 -21.226 1.00 37.27 376 LEU A CA 1
ATOM 2550 C C . LEU A 1 382 ? 54.249 -19.328 -21.512 1.00 46.31 376 LEU A C 1
ATOM 2551 O O . LEU A 1 382 ? 54.002 -19.761 -22.635 1.00 47.08 376 LEU A O 1
ATOM 2556 N N . GLY A 1 383 ? 54.571 -20.114 -20.492 1.00 47.83 377 GLY A N 1
ATOM 2557 C CA . GLY A 1 383 ? 54.625 -21.556 -20.640 1.00 45.52 377 GLY A CA 1
ATOM 2558 C C . GLY A 1 383 ? 53.250 -22.197 -20.685 1.00 48.76 377 GLY A C 1
ATOM 2559 O O . GLY A 1 383 ? 52.928 -22.932 -21.619 1.00 52.55 377 GLY A O 1
ATOM 2560 N N . GLY A 1 384 ? 52.436 -21.913 -19.673 1.00 44.37 378 GLY A N 1
ATOM 2561 C CA . GLY A 1 384 ? 51.125 -22.524 -19.543 1.00 37.51 378 GLY A CA 1
ATOM 2562 C C . GLY A 1 384 ? 50.115 -22.075 -20.582 1.00 45.12 378 GLY A C 1
ATOM 2563 O O . GLY A 1 384 ? 49.548 -22.897 -21.302 1.00 46.85 378 GLY A O 1
ATOM 2564 N N . LEU A 1 385 ? 49.877 -20.770 -20.654 1.00 45.43 379 LEU A N 1
ATOM 2565 C CA . LEU A 1 385 ? 48.935 -20.222 -21.623 1.00 44.82 379 LEU A CA 1
ATOM 2566 C C . LEU A 1 385 ? 49.501 -20.332 -23.036 1.00 40.94 379 LEU A C 1
ATOM 2567 O O . LEU A 1 385 ? 48.760 -20.520 -24.001 1.00 41.91 379 LEU A O 1
ATOM 2572 N N . GLY A 1 386 ? 50.821 -20.223 -23.144 1.00 45.80 380 GLY A N 1
ATOM 2573 C CA . GLY A 1 386 ? 51.493 -20.284 -24.428 1.00 47.92 380 GLY A CA 1
ATOM 2574 C C . GLY A 1 386 ? 51.405 -21.640 -25.098 1.00 50.51 380 GLY A C 1
ATOM 2575 O O . GLY A 1 386 ? 51.346 -21.727 -26.323 1.00 50.97 380 GLY A O 1
ATOM 2576 N N . SER A 1 387 ? 51.394 -22.704 -24.302 1.00 47.98 381 SER A N 1
ATOM 2577 C CA . SER A 1 387 ? 51.286 -24.053 -24.848 1.00 50.07 381 SER A CA 1
ATOM 2578 C C . SER A 1 387 ? 49.920 -24.250 -25.499 1.00 50.33 381 SER A C 1
ATOM 2579 O O . SER A 1 387 ? 49.752 -25.100 -26.374 1.00 56.24 381 SER A O 1
ATOM 2582 N N . LEU A 1 388 ? 48.952 -23.450 -25.064 1.00 46.30 382 LEU A N 1
ATOM 2583 C CA . LEU A 1 388 ? 47.600 -23.484 -25.610 1.00 44.03 382 LEU A CA 1
ATOM 2584 C C . LEU A 1 388 ? 47.530 -22.781 -26.963 1.00 49.57 382 LEU A C 1
ATOM 2585 O O . LEU A 1 388 ? 46.617 -23.021 -27.752 1.00 54.92 382 LEU A O 1
ATOM 2590 N N . ALA A 1 389 ? 48.500 -21.909 -27.219 1.00 43.61 383 ALA A N 1
ATOM 2591 C CA . ALA A 1 389 ? 48.551 -21.142 -28.458 1.00 40.36 383 ALA A CA 1
ATOM 2592 C C . ALA A 1 389 ? 49.973 -20.666 -28.727 1.00 41.07 383 ALA A C 1
ATOM 2593 O O . ALA A 1 389 ? 50.290 -19.498 -28.505 1.00 41.99 383 ALA A O 1
ATOM 2595 N N . PRO A 1 390 ? 50.837 -21.577 -29.203 1.00 50.68 384 PRO A N 1
ATOM 2596 C CA . PRO A 1 390 ? 52.274 -21.317 -29.367 1.00 50.28 384 PRO A CA 1
ATOM 2597 C C . PRO A 1 390 ? 52.600 -20.122 -30.266 1.00 49.21 384 PRO A C 1
ATOM 2598 O O . PRO A 1 390 ? 53.670 -19.533 -30.120 1.00 50.58 384 PRO A O 1
ATOM 2602 N N . LYS A 1 391 ? 51.696 -19.764 -31.171 1.00 49.72 385 LYS A N 1
ATOM 2603 C CA . LYS A 1 391 ? 51.932 -18.627 -32.055 1.00 52.93 385 LYS A CA 1
ATOM 2604 C C . LYS A 1 391 ? 51.597 -17.298 -31.378 1.00 51.77 385 LYS A C 1
ATOM 2605 O O . LYS A 1 391 ? 51.782 -16.233 -31.966 1.00 52.49 385 LYS A O 1
ATOM 2611 N N . ARG A 1 392 ? 51.114 -17.363 -30.140 1.00 45.28 386 ARG A N 1
ATOM 2612 C CA . ARG A 1 392 ? 50.735 -16.158 -29.407 1.00 37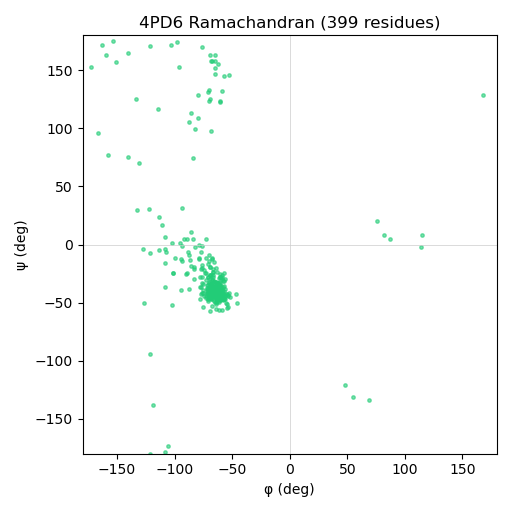.87 386 ARG A CA 1
ATOM 2613 C C . ARG A 1 392 ? 51.705 -15.833 -28.273 1.00 37.54 386 ARG A C 1
ATOM 2614 O O . ARG A 1 392 ? 51.459 -14.916 -27.488 1.00 41.51 386 ARG A O 1
ATOM 2622 N N . ARG A 1 393 ? 52.803 -16.579 -28.183 1.00 35.51 387 ARG A N 1
ATOM 2623 C CA . ARG A 1 393 ? 53.769 -16.366 -27.108 1.00 36.96 387 ARG A CA 1
ATOM 2624 C C . ARG A 1 393 ? 54.415 -14.984 -27.195 1.00 43.00 387 ARG A C 1
ATOM 2625 O O . ARG A 1 393 ? 54.723 -14.370 -26.172 1.00 43.86 387 ARG A O 1
ATOM 2633 N N . GLY A 1 394 ? 54.614 -14.498 -28.417 1.00 40.76 388 GLY A N 1
ATOM 2634 C CA . GLY A 1 394 ? 55.135 -13.159 -28.624 1.00 36.19 388 GLY A CA 1
ATOM 2635 C C . GLY A 1 394 ? 54.194 -12.111 -28.060 1.00 39.44 388 GLY A C 1
ATOM 2636 O O . GLY A 1 394 ? 54.630 -11.141 -27.439 1.00 39.19 388 GLY A O 1
ATOM 2637 N N . ASP A 1 395 ? 52.897 -12.314 -28.272 1.00 36.19 389 ASP A N 1
ATOM 2638 C CA . ASP A 1 395 ? 51.875 -11.411 -27.747 1.00 38.33 389 ASP A CA 1
ATOM 2639 C C . ASP A 1 395 ? 51.853 -11.415 -26.222 1.00 41.61 389 ASP A C 1
ATOM 2640 O O . ASP A 1 395 ? 51.746 -10.364 -25.589 1.00 40.65 389 ASP A O 1
ATOM 2645 N N . ILE A 1 396 ? 51.946 -12.606 -25.640 1.00 41.42 390 ILE A N 1
ATOM 2646 C CA . ILE A 1 396 ? 51.937 -12.764 -24.192 1.00 38.46 390 ILE A CA 1
ATOM 2647 C C . ILE A 1 396 ? 53.108 -12.020 -23.547 1.00 35.28 390 ILE A C 1
ATOM 2648 O O . ILE A 1 396 ? 52.933 -11.294 -22.565 1.00 37.34 390 ILE A O 1
ATOM 2653 N N . ALA A 1 397 ? 54.297 -12.196 -24.117 1.00 40.81 391 ALA A N 1
ATOM 2654 C CA . ALA A 1 397 ? 55.492 -11.512 -23.634 1.00 40.82 391 ALA A CA 1
ATOM 2655 C C . ALA A 1 397 ? 55.339 -9.996 -23.739 1.00 39.31 391 ALA A C 1
ATOM 2656 O O . ALA A 1 397 ? 55.688 -9.265 -22.814 1.00 39.44 391 ALA A O 1
ATOM 2658 N N . ARG A 1 398 ? 54.800 -9.534 -24.865 1.00 41.48 392 ARG A N 1
ATOM 2659 C CA . ARG A 1 398 ? 54.653 -8.104 -25.119 1.00 42.50 392 ARG A CA 1
ATOM 2660 C C . ARG A 1 398 ? 53.701 -7.431 -24.129 1.00 42.27 392 ARG A C 1
ATOM 2661 O O . ARG A 1 398 ? 53.946 -6.308 -23.687 1.00 43.43 392 ARG A O 1
ATOM 2669 N N . MET A 1 399 ? 52.622 -8.123 -23.777 1.00 41.00 393 MET A N 1
ATOM 2670 C CA . MET A 1 399 ? 51.597 -7.547 -22.912 1.00 35.98 393 MET A CA 1
ATOM 2671 C C . MET A 1 399 ? 51.789 -7.899 -21.438 1.00 34.27 393 MET A C 1
ATOM 2672 O O . MET A 1 399 ? 50.992 -7.494 -20.591 1.00 34.68 393 MET A O 1
ATOM 2677 N N . GLY A 1 400 ? 52.852 -8.641 -21.138 1.00 36.14 394 GLY A N 1
ATOM 2678 C CA . GLY A 1 400 ? 53.084 -9.160 -19.800 1.00 34.65 394 GLY A CA 1
ATOM 2679 C C . GLY A 1 400 ? 53.096 -8.145 -18.670 1.00 34.71 394 GLY A C 1
ATOM 2680 O O . GLY A 1 400 ? 52.410 -8.324 -17.664 1.00 33.04 394 GLY A O 1
ATOM 2681 N N . VAL A 1 401 ? 53.879 -7.082 -18.827 1.00 38.61 395 VAL A N 1
ATOM 2682 C CA . VAL A 1 401 ? 54.033 -6.083 -17.771 1.00 35.25 395 VAL A CA 1
ATOM 2683 C C . VAL A 1 401 ? 52.738 -5.312 -17.521 1.00 34.36 395 VAL A C 1
ATOM 2684 O O . VAL A 1 401 ? 52.357 -5.076 -16.374 1.00 31.67 395 VAL A O 1
ATOM 2688 N N . LYS A 1 402 ? 52.059 -4.933 -18.600 1.00 32.76 396 LYS A N 1
ATOM 2689 C CA . LYS A 1 402 ? 50.780 -4.235 -18.499 1.00 38.51 396 LYS A CA 1
ATOM 2690 C C . LYS A 1 402 ? 49.734 -5.108 -17.811 1.00 34.32 396 LYS A C 1
ATOM 2691 O O . LYS A 1 402 ? 48.912 -4.617 -17.032 1.00 34.11 396 LYS A O 1
ATOM 2697 N N . ALA A 1 403 ? 49.774 -6.405 -18.104 1.00 34.25 397 ALA A N 1
ATOM 2698 C CA . ALA A 1 403 ? 48.836 -7.353 -17.515 1.00 34.31 397 ALA A CA 1
ATOM 2699 C C . ALA A 1 403 ? 49.069 -7.477 -16.013 1.00 33.60 397 ALA A C 1
ATOM 2700 O O . ALA A 1 403 ? 48.122 -7.585 -15.237 1.00 35.10 397 ALA A O 1
ATOM 2702 N N . VAL A 1 404 ? 50.335 -7.455 -15.607 1.00 31.41 398 VAL A N 1
ATOM 2703 C CA . VAL A 1 404 ? 50.685 -7.507 -14.189 1.00 33.89 398 VAL A CA 1
ATOM 2704 C C . VAL A 1 404 ? 50.212 -6.238 -13.475 1.00 35.15 398 VAL A C 1
ATOM 2705 O O . VAL A 1 404 ? 49.730 -6.291 -12.340 1.00 35.49 398 VAL A O 1
ATOM 2709 N N . ILE A 1 405 ? 50.345 -5.101 -14.149 1.00 35.41 399 ILE A N 1
ATOM 2710 C CA . ILE A 1 405 ? 49.856 -3.836 -13.610 1.00 35.73 399 ILE A CA 1
ATOM 2711 C C . ILE A 1 405 ? 48.342 -3.889 -13.448 1.00 34.64 399 ILE A C 1
ATOM 2712 O O . ILE A 1 405 ? 47.807 -3.524 -12.402 1.00 34.36 399 ILE A O 1
ATOM 2717 N N . ALA A 1 406 ? 47.659 -4.363 -14.485 1.00 31.24 400 ALA A N 1
ATOM 2718 C CA . ALA A 1 406 ? 46.206 -4.506 -14.448 1.00 30.97 400 ALA A CA 1
ATOM 2719 C C . ALA A 1 406 ? 45.759 -5.428 -13.313 1.00 34.74 400 ALA A C 1
ATOM 2720 O O . ALA A 1 406 ? 44.795 -5.132 -12.605 1.00 35.01 400 ALA A O 1
ATOM 2722 N N . GLY A 1 407 ? 46.463 -6.544 -13.143 1.00 34.84 401 GLY A N 1
ATOM 2723 C CA . GLY A 1 407 ? 46.157 -7.482 -12.077 1.00 33.29 401 GLY A CA 1
ATOM 2724 C C . GLY A 1 407 ? 46.405 -6.879 -10.709 1.00 35.19 401 GLY A C 1
ATOM 2725 O O . GLY A 1 407 ? 45.634 -7.096 -9.774 1.00 35.40 401 GLY A O 1
ATOM 2726 N N . THR A 1 408 ? 47.488 -6.117 -10.591 1.00 31.97 402 THR A N 1
ATOM 2727 C CA . THR A 1 408 ? 47.805 -5.428 -9.345 1.00 33.19 402 THR A CA 1
ATOM 2728 C C . THR A 1 408 ? 46.719 -4.410 -9.000 1.00 33.12 402 THR A C 1
ATOM 2729 O O . THR A 1 408 ? 46.284 -4.322 -7.851 1.00 32.51 402 THR A O 1
ATOM 2733 N N . LEU A 1 409 ? 46.286 -3.652 -10.004 1.00 32.23 403 LEU A N 1
ATOM 2734 C CA . LEU A 1 409 ? 45.231 -2.658 -9.826 1.00 33.58 403 LEU A CA 1
ATOM 2735 C C . LEU A 1 409 ? 43.935 -3.304 -9.345 1.00 36.75 403 LEU A C 1
ATOM 2736 O O . LEU A 1 409 ? 43.218 -2.739 -8.518 1.00 38.56 403 LEU A O 1
ATOM 2741 N N . SER A 1 410 ? 43.644 -4.494 -9.863 1.00 38.31 404 SER A N 1
ATOM 2742 C CA . SER A 1 410 ? 42.436 -5.215 -9.479 1.00 34.43 404 SER A CA 1
ATOM 2743 C C . SER A 1 410 ? 42.494 -5.615 -8.009 1.00 36.71 404 SER A C 1
ATOM 2744 O O . SER A 1 410 ? 41.515 -5.459 -7.280 1.00 35.46 404 SER A O 1
ATOM 2747 N N . ASN A 1 411 ? 43.645 -6.123 -7.579 1.00 33.24 405 ASN A N 1
ATOM 2748 C CA . ASN A 1 411 ? 43.839 -6.498 -6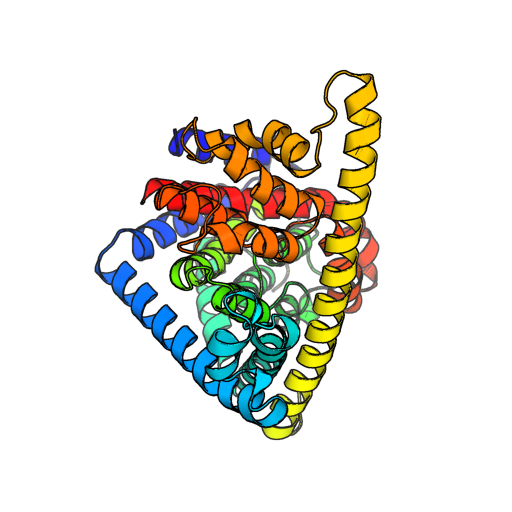.182 1.00 38.23 405 ASN A CA 1
ATOM 2749 C C . ASN A 1 411 ? 43.711 -5.284 -5.267 1.00 38.87 405 ASN A C 1
ATOM 2750 O O . ASN A 1 411 ? 43.065 -5.344 -4.221 1.00 39.14 405 ASN A O 1
ATOM 2755 N N . LEU A 1 412 ? 44.336 -4.186 -5.674 1.00 36.46 406 LEU A N 1
ATOM 2756 C CA . LEU A 1 412 ? 44.295 -2.944 -4.911 1.00 37.74 406 LEU A CA 1
ATOM 2757 C C . LEU A 1 412 ? 42.871 -2.402 -4.813 1.00 40.75 406 LEU A C 1
ATOM 2758 O O . LEU A 1 412 ? 42.452 -1.929 -3.756 1.00 41.03 406 LEU A O 1
ATOM 2763 N N . MET A 1 413 ? 42.131 -2.481 -5.915 1.00 35.61 407 MET A N 1
ATOM 2764 C CA . MET A 1 413 ? 40.749 -2.007 -5.939 1.00 35.44 407 MET A CA 1
ATOM 2765 C C . MET A 1 413 ? 39.874 -2.830 -4.999 1.00 38.34 407 MET A C 1
ATOM 2766 O O . MET A 1 413 ? 39.039 -2.278 -4.280 1.00 43.26 407 MET A O 1
ATOM 2771 N N . ALA A 1 414 ? 40.074 -4.146 -5.002 1.00 40.43 408 ALA A N 1
ATOM 2772 C CA . ALA A 1 414 ? 39.331 -5.042 -4.121 1.00 41.27 408 ALA A CA 1
ATOM 2773 C C . ALA A 1 414 ? 39.625 -4.721 -2.660 1.00 38.21 408 ALA A C 1
ATOM 2774 O O . ALA A 1 414 ? 38.729 -4.744 -1.816 1.00 38.74 408 ALA A O 1
ATOM 2776 N N . ALA A 1 415 ? 40.885 -4.412 -2.373 1.00 38.01 409 ALA A N 1
ATOM 2777 C CA . ALA A 1 415 ? 41.305 -4.054 -1.023 1.00 41.31 409 ALA A CA 1
ATOM 2778 C C . ALA A 1 415 ? 40.684 -2.731 -0.591 1.00 43.00 409 ALA A C 1
ATOM 2779 O O . ALA A 1 415 ? 40.257 -2.578 0.554 1.00 44.49 409 ALA A O 1
ATOM 2781 N N . THR A 1 416 ? 40.643 -1.777 -1.515 1.00 43.05 410 THR A N 1
ATOM 2782 C CA . THR A 1 416 ? 40.042 -0.475 -1.249 1.00 46.50 410 THR A CA 1
ATOM 2783 C C . THR A 1 416 ? 38.552 -0.624 -0.954 1.00 48.23 410 THR A C 1
ATOM 2784 O O . THR A 1 416 ? 38.034 -0.027 -0.011 1.00 47.49 410 THR A O 1
ATOM 2788 N N . ILE A 1 417 ? 37.873 -1.427 -1.768 1.00 45.28 411 ILE A N 1
ATOM 2789 C CA . ILE A 1 417 ? 36.453 -1.705 -1.581 1.00 44.14 411 ILE A CA 1
ATOM 2790 C C . ILE A 1 417 ? 36.197 -2.394 -0.243 1.00 46.99 411 ILE A C 1
ATOM 2791 O O . ILE A 1 417 ? 35.276 -2.027 0.490 1.00 49.93 411 ILE A O 1
ATOM 2796 N N . ALA A 1 418 ? 37.021 -3.390 0.070 1.00 50.79 412 ALA A N 1
ATOM 2797 C CA . ALA A 1 418 ? 36.914 -4.106 1.335 1.00 49.05 412 ALA A CA 1
ATOM 2798 C C . ALA A 1 418 ? 37.134 -3.155 2.505 1.00 50.91 412 ALA A C 1
ATOM 2799 O O . ALA A 1 418 ? 36.425 -3.219 3.506 1.00 54.93 412 ALA A O 1
ATOM 2801 N N . GLY A 1 419 ? 38.116 -2.271 2.367 1.00 50.64 413 GLY A N 1
ATOM 2802 C CA . GLY A 1 419 ? 38.390 -1.275 3.387 1.00 54.27 413 GLY A CA 1
ATOM 2803 C C . GLY A 1 419 ? 37.221 -0.324 3.570 1.00 61.70 413 GLY A C 1
ATOM 2804 O O . GLY A 1 419 ? 36.927 0.107 4.684 1.00 60.50 413 GLY A O 1
ATOM 2805 N N . PHE A 1 420 ? 36.550 -0.008 2.466 1.00 58.98 414 PHE A N 1
ATOM 2806 C CA . PHE A 1 420 ? 35.401 0.890 2.477 1.00 55.92 414 PHE A CA 1
ATOM 2807 C C . PHE A 1 420 ? 34.261 0.345 3.334 1.00 61.93 414 PHE A C 1
ATOM 2808 O O . PHE A 1 420 ? 33.797 1.010 4.260 1.00 70.36 414 PHE A O 1
ATOM 2816 N N . PHE A 1 421 ? 33.816 -0.868 3.023 1.00 60.27 415 PHE A N 1
ATOM 2817 C CA . PHE A 1 421 ? 32.678 -1.465 3.712 1.00 60.92 415 PHE A CA 1
ATOM 2818 C C . PHE A 1 421 ? 33.058 -2.030 5.077 1.00 67.38 415 PHE A C 1
ATOM 2819 O O . PHE A 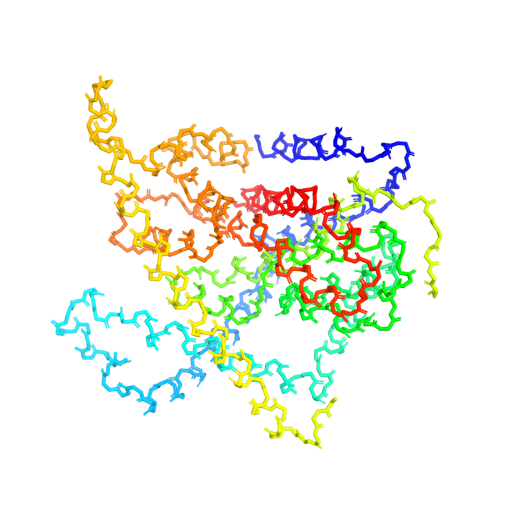1 421 ? 32.213 -2.566 5.794 1.00 71.89 415 PHE A O 1
ATOM 2827 N N . LEU A 1 422 ? 34.333 -1.907 5.430 1.00 77.97 416 LEU A N 1
ATOM 2828 C CA . LEU A 1 422 ? 34.817 -2.345 6.734 1.00 81.56 416 LEU A CA 1
ATOM 2829 C C . LEU A 1 422 ? 35.369 -1.161 7.520 1.00 84.11 416 LEU A C 1
ATOM 2830 O O . LEU A 1 422 ? 35.042 -0.971 8.690 1.00 86.80 416 LEU A O 1
#

Sequence (401 aa):
MSCCGMAVLLGIAVLLSSNRKAINLRTVGGAFAIQFSLGAFILYVPWGQELLRGFSDAVSNVINYGNDGTSFLFGGLVSGKMFEVFGGGGFIFAFRVLPTLIFFSALISVLYYLGVMQWVIRILGGGLQKALGTSRAESMSAAANIFVGQTEAPLVVRPFVPKMTQSELFAVMCGGLASIAGGVLAGYASMGVKIEYLVAASFMAAPGGLLFAKLMMPETEKPQDKPANVIDAAAGGASAGLQLALNVGAMLIAFIGLIALINGMLGGIGGWFGMPELKLEMLLGWLFAPLAFLIGVPWNEATVAGEFIGLKTVANEFVAYSQFAPYLTEAAPVVLSEKTKAIISFALCGFANLSSIAILLGGLGSLAPKRRGDIARMGVKAVIAGTLSNLMAATIAGFFL

GO terms:
  GO:0042802 identical protein binding (F, IPI)

InterPro domains:
  IPR002668 Concentrative nucleoside transporter N-terminal domain [PF01773] (8-81)
  IPR008276 Concentrative nucleoside transporter [PTHR10590] (4-416)
  IPR011642 Nucleoside transporter/FeoB GTPase, Gate domain [PF07670] (98-196)
  IPR011657 Concentrative nucleoside transporter C-terminal domain [PF07662] (201-413)
  IPR018270 Concentrative nucleoside transporter, metazoan/bacterial [TIGR00804] (5-415)

B-factor: mean 44.71, std 11.68, range [23.75, 118.32]

Solvent-accessible surface area: 16765 Å² total; per-residue (Å²): 121,15,80,77,0,9,60,63,1,47,29,62,0,52,123,58,17,71,66,135,101,33,18,81,136,138,9,11,38,21,0,51,48,54,0,59,61,46,0,22,96,17,13,41,65,102,70,0,79,65,59,14,38,42,95,2,86,52,23,38,77,45,13,86,161,8,48,100,47,14,56,174,127,58,36,50,86,18,40,56,142,14,91,81,91,121,34,73,54,0,77,52,59,48,51,55,0,21,20,4,0,52,66,19,25,16,50,26,26,29,46,53,89,106,29,70,17,80,54,58,6,50,129,56,0,19,43,14,46,71,48,0,47,8,15,123,11,6,0,17,0,4,0,0,2,10,36,7,7,8,28,83,0,0,82,50,6,127,98,102,0,43,123,7,10,59,3,7,0,0,3,2,0,0,5,0,0,0,1,1,15,13,6,8,16,0,0,0,16,33,24,47,3,93,26,49,21,1,6,0,5,4,49,0,4,4,4,0,1,2,1,0,0,11,10,2,32,5,51,97,91,109,57,128,119,145,60,92,59,50,126,66,0,30,62,42,5,35,70,62,1,85,99,75,6,106,84,14,12,62,40,11,142,48,70,72,38,92,28,65,104,70,21,54,111,26,17,43,67,1,33,195,156,66,68,93,99,22,91,31,59,73,80,11,0,74,138,27,16,88,49,0,87,41,0,8,1,51,81,132,26,5,73,44,0,0,35,8,3,0,11,3,37,91,19,20,9,6,0,0,0,22,72,2,12,60,33,43,78,117,89,27,99,40,101,23,47,92,70,2,45,0,0,3,4,1,1,2,3,0,28,0,4,114,69,5,25,69,93,0,52,37,22,0,0,66,18,2,90,166,25,92,55,22,0,56,145,6,0,87,73,0,9,54,1,0,22,8,1,5,7,0,5,0,0,0,0,2,91,48,80

Organism: Vibrio cholerae serotype O1 (strain ATCC 39315 / El Tor Inaba N16961) (NCBI:txid243277)

Radius of gyration: 20.74 Å; Cα contacts (8 Å, |Δi|>4): 701; chains: 1; bounding box: 56×51×57 Å

Foldseek 3Di:
DLVLLLVVLLVVLLVQAPDNVLQDCQQLVLLLVCLLVLLCQCQFNPVNVVVLVVVLVVLVVLLVVLCVVLCVVPPPLCDPVLCVVPNPPSDDLLSQQLSLLLQLLLVVLLCVAVCNLVVQLQVQLVVSCVRNVDDSLLSSLLSSLLAAALLVSSVSVLVQLQVFDLLSVLLSLLSRQLAHHNSVLSSLVSLPQRNSLNNSLSRSSSSLSSNSSCSRYNDPDDGDDHDPDSVSSSVVSSVVSVVVSVVLVVLLVVVVVVQVVQQVVQLVVVVVVVCNNDGLLQVQLVVQLVLQVSLPADNVCSSNLSSLLSCCAAPRLVNSSNVCSCQSDPNHPDPGDPLSSSLSSQLSRGRQYLVVLVVCLVSVCVSHVVCSVSSVVCRVVSSSSSNSSSSSSSSSNSVSD